Protein AF-0000000086681418 (afdb_homodimer)

Solvent-accessible surface area (backbone atoms only — not comparable to full-atom values): 23545 Å² total; per-residue (Å²): 129,82,62,76,44,54,64,62,62,61,75,40,60,40,69,60,52,55,32,58,72,47,49,74,46,37,54,60,39,73,44,80,71,77,42,59,67,60,52,49,52,43,39,76,71,71,48,39,61,79,27,34,36,36,29,46,44,34,48,67,27,67,52,53,51,62,44,53,76,50,27,51,37,34,36,38,19,25,57,34,67,49,27,47,55,52,21,60,75,69,48,61,86,74,48,46,77,43,86,22,42,70,86,63,57,76,86,74,80,75,61,24,45,30,37,38,35,48,75,40,68,36,47,33,50,67,54,54,37,28,37,27,43,33,49,53,42,68,41,32,34,78,64,12,35,40,40,40,35,36,58,28,32,62,55,55,54,90,40,42,64,59,53,52,52,54,55,38,71,70,37,33,91,45,63,78,70,15,56,24,43,66,52,49,22,47,47,56,45,72,41,32,46,41,33,45,86,53,49,53,55,36,43,43,72,31,42,34,44,79,77,44,76,49,69,46,92,47,27,42,30,36,38,36,28,32,30,98,128,81,62,77,43,56,64,62,62,60,75,41,61,41,70,59,50,55,33,58,74,48,48,74,46,37,54,60,38,72,44,81,68,77,42,58,67,60,53,50,54,44,40,75,72,70,47,38,60,80,29,34,36,38,29,45,43,34,48,66,27,68,52,53,51,63,44,52,76,50,28,51,36,32,37,38,19,25,56,33,67,49,27,46,55,53,21,60,75,69,48,61,85,74,48,45,76,43,86,23,43,70,86,63,57,74,86,72,81,75,61,24,44,30,39,37,34,50,73,39,69,34,46,32,51,67,55,55,36,29,37,27,44,33,48,53,42,69,41,32,35,79,62,12,36,39,40,42,33,36,56,28,30,62,57,54,56,90,40,42,64,60,52,51,51,55,56,41,71,68,36,30,91,44,63,77,69,15,56,24,44,67,52,49,23,48,45,57,44,73,41,33,47,39,33,45,86,53,49,52,56,36,43,44,70,31,41,32,45,79,76,44,76,50,68,47,90,48,27,42,30,36,36,37,27,31,28,97

Foldseek 3Di:
DPDPVDDDLLVLQDVLLQDLVSLVLVCLAVDQDDLVVVLVVLVVLPAFQAFEEEEAQCFLNSNPAVVVVTYNEYEYEEQHPSRLVNNVVPHDPRYHYYNDHLQGDDDDDAAGQEYEYEAGLQSDALVVSLVSLLVNLVRHDAFHKYKYKYFAAADDPVCVCVLLVVVLVPADPDSSNYQHSVNSVVCVVRTHHYYPVSVVVSNVVSQWDWDDWDDDSRTTIITMITHD/DPDPVDDDLVVLQDVLLQDLVSLVLVCLAVDQDDLVVVLVVLVVLPAFQAFEEEEAQCFLNSNPAVVVVTYNEYEYEEQHPSRLVNNVVPHDPRYHYYNDHLQGDDDDDAAGQEYEYEARLQSDALVVSLVSLLVNLVRHDAFHKYKYKYFAAADDPVCVCVLLVVVLVPADPDSSNYQHSVNSVVCVVRTHHYYPVSVVVSNVVSQWDWDDWDDDSRTTIITMITHD

pLDDT: mean 95.25, std 5.69, range [50.34, 98.94]

Organism: NCBI:txid175570

InterPro domains:
  IPR029063 S-adenosyl-L-methionine-dependent methyltransferase superfamily [G3DSA:3.40.50.150] (40-223)
  IPR029063 S-adenosyl-L-methionine-dependent methyltransferase superfamily [SSF53335] (46-220)
  IPR041698 Methyltransferase domain 25 [PF13649] (53-144)

Structure (mmCIF, N/CA/C/O backbone):
data_AF-0000000086681418-model_v1
#
loop_
_entity.id
_entity.type
_entity.pdbx_description
1 polymer 'S-adenosyl-L-methionine (SAM)-dependent methyltransferase'
#
loop_
_atom_site.group_PDB
_atom_site.id
_atom_site.type_symbol
_atom_site.label_atom_id
_atom_site.label_alt_id
_atom_site.label_comp_id
_atom_site.label_asym_id
_atom_site.label_entity_id
_atom_site.label_seq_id
_atom_site.pdbx_PDB_ins_code
_atom_site.Cartn_x
_atom_site.Cartn_y
_atom_site.Cartn_z
_atom_site.occupancy
_atom_site.B_iso_or_equiv
_atom_site.auth_seq_id
_atom_site.auth_comp_id
_atom_site.auth_asym_id
_atom_site.auth_atom_id
_atom_site.pdbx_PDB_model_num
ATOM 1 N N . MET A 1 1 ? 23.422 -12.164 -0.236 1 50.34 1 MET A N 1
ATOM 2 C CA . MET A 1 1 ? 22.797 -11.758 1.02 1 50.34 1 MET A CA 1
ATOM 3 C C . MET A 1 1 ? 21.422 -11.148 0.772 1 50.34 1 MET A C 1
ATOM 5 O O . MET A 1 1 ? 21.188 -10.555 -0.281 1 50.34 1 MET A O 1
ATOM 9 N N . PRO A 1 2 ? 20.438 -11.461 1.686 1 71.06 2 PRO A N 1
ATOM 10 C CA . PRO A 1 2 ? 19.125 -10.844 1.438 1 71.06 2 PRO A CA 1
ATOM 11 C C . PRO A 1 2 ? 19.188 -9.32 1.477 1 71.06 2 PRO A C 1
ATOM 13 O O . PRO A 1 2 ? 20 -8.742 2.201 1 71.06 2 PRO A O 1
ATOM 16 N N . THR A 1 3 ? 18.672 -8.727 0.503 1 87.62 3 THR A N 1
ATOM 17 C CA . THR A 1 3 ? 18.578 -7.27 0.476 1 87.62 3 THR A CA 1
ATOM 18 C C . THR A 1 3 ? 17.938 -6.742 1.752 1 87.62 3 THR A C 1
ATOM 20 O O . THR A 1 3 ? 16.797 -7.082 2.057 1 87.62 3 THR A O 1
ATOM 23 N N . PRO A 1 4 ? 18.641 -5.992 2.537 1 92.19 4 PRO A N 1
ATOM 24 C CA . PRO A 1 4 ? 18.203 -5.633 3.889 1 92.19 4 PRO A CA 1
ATOM 25 C C . PRO A 1 4 ? 16.891 -4.844 3.896 1 92.19 4 PRO A C 1
ATOM 27 O O . PRO A 1 4 ? 16.219 -4.766 4.93 1 92.19 4 PRO A O 1
ATOM 30 N N . TRP A 1 5 ? 16.578 -4.223 2.75 1 95.75 5 TRP A N 1
ATOM 31 C CA . TRP A 1 5 ? 15.406 -3.357 2.764 1 95.75 5 TRP A CA 1
ATOM 32 C C . TRP A 1 5 ? 14.188 -4.086 2.215 1 95.75 5 TRP A C 1
ATOM 34 O O . TRP A 1 5 ? 13.094 -3.518 2.152 1 95.75 5 TRP A O 1
ATOM 44 N N . MET A 1 6 ? 14.359 -5.332 1.862 1 95.81 6 MET A N 1
ATOM 45 C CA . MET A 1 6 ? 13.242 -6.125 1.356 1 95.81 6 MET A CA 1
ATOM 46 C C . MET A 1 6 ? 12.383 -6.645 2.502 1 95.81 6 MET A C 1
ATOM 48 O O . MET A 1 6 ? 12.906 -7.039 3.547 1 95.81 6 MET A O 1
ATOM 52 N N . ILE A 1 7 ? 11.156 -6.699 2.242 1 95.06 7 ILE A N 1
ATOM 53 C CA . ILE A 1 7 ? 10.211 -7.152 3.256 1 95.06 7 ILE A CA 1
ATOM 54 C C . ILE A 1 7 ? 10.406 -8.641 3.514 1 95.06 7 ILE A C 1
ATOM 56 O O . ILE A 1 7 ? 10.875 -9.375 2.641 1 95.06 7 ILE A O 1
ATOM 60 N N . ASP A 1 8 ? 10.094 -9.102 4.742 1 93.69 8 ASP A N 1
ATOM 61 C CA . ASP A 1 8 ? 10 -10.523 5.062 1 93.69 8 ASP A CA 1
ATOM 62 C C . ASP A 1 8 ? 8.664 -11.102 4.605 1 93.69 8 ASP A C 1
ATOM 64 O O . ASP A 1 8 ? 7.664 -10.992 5.316 1 93.69 8 ASP A O 1
ATOM 68 N N . GLU A 1 9 ? 8.617 -11.789 3.494 1 95.19 9 GLU A N 1
ATOM 69 C CA . GLU A 1 9 ? 7.379 -12.281 2.91 1 95.19 9 GLU A CA 1
ATOM 70 C C . GLU A 1 9 ? 6.691 -13.281 3.842 1 95.19 9 GLU A C 1
ATOM 72 O O . GLU A 1 9 ? 5.461 -13.367 3.863 1 95.19 9 GLU A O 1
ATOM 77 N N . LEU A 1 10 ? 7.477 -14.008 4.562 1 93.75 10 LEU A N 1
ATOM 78 C CA . LEU A 1 10 ? 6.891 -14.969 5.492 1 93.75 10 LEU A CA 1
ATOM 79 C C . LEU A 1 10 ? 6.094 -14.258 6.578 1 93.75 10 LEU A C 1
ATOM 81 O O . LEU A 1 10 ? 4.98 -14.672 6.91 1 93.75 10 LEU A O 1
ATOM 85 N N . ALA A 1 11 ? 6.672 -13.203 7.059 1 90.69 11 ALA A N 1
ATOM 86 C CA . ALA A 1 11 ? 6.008 -12.43 8.102 1 90.69 11 ALA A CA 1
ATOM 87 C C . ALA A 1 11 ? 4.746 -11.758 7.57 1 90.69 11 ALA A C 1
ATOM 89 O O . ALA A 1 11 ? 3.789 -11.539 8.32 1 90.69 11 ALA A O 1
ATOM 90 N N . HIS A 1 12 ? 4.734 -11.539 6.277 1 91.44 12 HIS A N 1
ATOM 91 C CA . HIS A 1 12 ? 3.617 -10.82 5.672 1 91.44 12 HIS A CA 1
ATOM 92 C C . HIS A 1 12 ? 2.562 -11.789 5.141 1 91.44 12 HIS A C 1
ATOM 94 O O . HIS A 1 12 ? 1.514 -11.359 4.652 1 91.44 12 HIS A O 1
ATOM 100 N N . ALA A 1 13 ? 2.76 -13.078 5.211 1 89.62 13 ALA A N 1
ATOM 101 C CA . ALA A 1 13 ? 1.815 -14.078 4.727 1 89.62 13 ALA A CA 1
ATOM 102 C C . ALA A 1 13 ? 0.584 -14.156 5.625 1 89.62 13 ALA A C 1
ATOM 104 O O . ALA A 1 13 ? -0.445 -14.711 5.23 1 89.62 13 ALA A O 1
ATOM 105 N N . GLY A 1 14 ? 0.568 -13.43 6.754 1 82.81 14 GLY A N 1
ATOM 106 C CA . GLY A 1 14 ? -0.468 -13.594 7.762 1 82.81 14 GLY A CA 1
ATOM 107 C C . GLY A 1 14 ? -0.219 -14.766 8.688 1 82.81 14 GLY A C 1
ATOM 108 O O . GLY A 1 14 ? -0.044 -15.898 8.227 1 82.81 14 GLY A O 1
ATOM 109 N N . PRO A 1 15 ? -0.137 -14.531 9.883 1 79.25 15 PRO A N 1
ATOM 110 C CA . PRO A 1 15 ? 0.22 -15.594 10.828 1 79.25 15 PRO A CA 1
ATOM 111 C C . PRO A 1 15 ? -0.688 -16.812 10.719 1 79.25 15 PRO A C 1
ATOM 113 O O . PRO A 1 15 ? -0.243 -17.938 10.945 1 79.25 15 PRO A O 1
ATOM 116 N N . GLU A 1 16 ? -1.852 -16.562 10.32 1 81.12 16 GLU A N 1
ATOM 117 C CA . GLU A 1 16 ? -2.799 -17.672 10.203 1 81.12 16 GLU A CA 1
ATOM 118 C C . GLU A 1 16 ? -2.357 -18.656 9.133 1 81.12 16 GLU A C 1
ATOM 120 O O . GLU A 1 16 ? -2.59 -19.875 9.258 1 81.12 16 GLU A O 1
ATOM 125 N N . HIS A 1 17 ? -1.655 -18.188 8.125 1 87.5 17 HIS A N 1
ATOM 126 C CA . HIS A 1 17 ? -1.243 -19.047 7.027 1 87.5 17 HIS A CA 1
ATOM 127 C C . HIS A 1 17 ? 0.037 -19.812 7.371 1 87.5 17 HIS A C 1
ATOM 129 O O . HIS A 1 17 ? 0.495 -20.641 6.594 1 87.5 17 HIS A O 1
ATOM 135 N N . LEU A 1 18 ? 0.512 -19.516 8.539 1 87.62 18 LEU A N 1
ATOM 136 C CA . LEU A 1 18 ? 1.709 -20.203 9.008 1 87.62 18 LEU A CA 1
ATOM 137 C C . LEU A 1 18 ? 1.366 -21.203 10.102 1 87.62 18 LEU A C 1
ATOM 139 O O . LEU A 1 18 ? 2.193 -22.047 10.453 1 87.62 18 LEU A O 1
ATOM 143 N N . ASP A 1 19 ? 0.137 -21.062 10.57 1 86.81 19 ASP A N 1
ATOM 144 C CA . ASP A 1 19 ? -0.347 -21.906 11.648 1 86.81 19 ASP A CA 1
ATOM 145 C C . ASP A 1 19 ? -0.86 -23.25 11.102 1 86.81 19 ASP A C 1
ATOM 147 O O . ASP A 1 19 ? -1.82 -23.281 10.328 1 86.81 19 ASP A O 1
ATOM 151 N N . GLU A 1 20 ? -0.376 -24.328 11.656 1 86.19 20 GLU A N 1
ATOM 152 C CA . GLU A 1 20 ? -0.706 -25.656 11.148 1 86.19 20 GLU A CA 1
ATOM 153 C C . GLU A 1 20 ? -2.188 -25.969 11.344 1 86.19 20 GLU A C 1
ATOM 155 O O . GLU A 1 20 ? -2.812 -26.594 10.477 1 86.19 20 GLU A O 1
ATOM 160 N N . ALA A 1 21 ? -2.625 -25.562 12.477 1 83.69 21 ALA A N 1
ATOM 161 C CA . ALA A 1 21 ? -4.031 -25.844 12.758 1 83.69 21 ALA A CA 1
ATOM 162 C C . ALA A 1 21 ? -4.945 -25.109 11.781 1 83.69 21 ALA A C 1
ATOM 164 O O . ALA A 1 21 ? -5.922 -25.672 11.297 1 83.69 21 ALA A O 1
ATOM 165 N N . PHE A 1 22 ? -4.551 -23.844 11.484 1 81.19 22 PHE A N 1
ATOM 166 C CA . PHE A 1 22 ? -5.32 -23.078 10.516 1 81.19 22 PHE A CA 1
ATOM 167 C C . PHE A 1 22 ? -5.207 -23.703 9.125 1 81.19 22 PHE A C 1
ATOM 169 O O . PHE A 1 22 ? -6.207 -23.875 8.43 1 81.19 22 PHE A O 1
ATOM 176 N N . VAL A 1 23 ? -4.121 -24.094 8.789 1 86 23 VAL A N 1
ATOM 177 C CA . VAL A 1 23 ? -3.84 -24.625 7.461 1 86 23 VAL A CA 1
ATOM 178 C C . VAL A 1 23 ? -4.605 -25.938 7.262 1 86 23 VAL A C 1
ATOM 180 O O . VAL A 1 23 ? -5.117 -26.203 6.172 1 86 23 VAL A O 1
ATOM 183 N N . ALA A 1 24 ? -4.762 -26.688 8.312 1 82.06 24 ALA A N 1
ATOM 184 C CA . ALA A 1 24 ? -5.488 -27.953 8.25 1 82.06 24 ALA A CA 1
ATOM 185 C C . ALA A 1 24 ? -6.957 -27.719 7.902 1 82.06 24 ALA A C 1
ATOM 187 O O . ALA A 1 24 ? -7.59 -28.578 7.27 1 82.06 24 ALA A O 1
ATOM 188 N N . GLY A 1 25 ? -7.418 -26.5 8.305 1 81.69 25 GLY A N 1
ATOM 189 C CA . GLY A 1 25 ? -8.805 -26.172 8.031 1 81.69 25 GLY A CA 1
ATOM 190 C C . GLY A 1 25 ? -8.977 -25.203 6.879 1 81.69 25 GLY A C 1
ATOM 191 O O . GLY A 1 25 ? -10.086 -24.766 6.582 1 81.69 25 GLY A O 1
ATOM 192 N N . PHE A 1 26 ? -7.91 -24.922 6.215 1 84.75 26 PHE A N 1
ATOM 193 C CA . PHE A 1 26 ? -7.875 -23.844 5.238 1 84.75 26 PHE A CA 1
ATOM 194 C C . PHE A 1 26 ? -8.836 -24.125 4.086 1 84.75 26 PHE A C 1
ATOM 196 O O . PHE A 1 26 ? -9.633 -23.266 3.717 1 84.75 26 PHE A O 1
ATOM 203 N N . ASP A 1 27 ? -8.844 -25.359 3.584 1 84.94 27 ASP A N 1
ATOM 204 C CA . ASP A 1 27 ? -9.664 -25.688 2.42 1 84.94 27 ASP A CA 1
ATOM 205 C C . ASP A 1 27 ? -11.148 -25.625 2.76 1 84.94 27 ASP A C 1
ATOM 207 O O . ASP A 1 27 ? -11.969 -25.281 1.91 1 84.94 27 ASP A O 1
ATOM 211 N N . ARG A 1 28 ? -11.43 -25.969 3.938 1 79.94 28 ARG A N 1
ATOM 212 C CA . ARG A 1 28 ? -12.82 -25.875 4.371 1 79.94 28 ARG A CA 1
ATOM 213 C C . ARG A 1 28 ? -13.281 -24.422 4.418 1 79.94 28 ARG A C 1
ATOM 215 O O . ARG A 1 28 ? -14.398 -24.109 4.012 1 79.94 28 ARG A O 1
ATOM 222 N N . LYS A 1 29 ? -12.406 -23.594 4.836 1 78.94 29 LYS A N 1
ATOM 223 C CA . LYS A 1 29 ? -12.734 -22.188 4.98 1 78.94 29 LYS A CA 1
ATOM 224 C C . LYS A 1 29 ? -12.734 -21.484 3.625 1 78.94 29 LYS A C 1
ATOM 226 O O . LYS A 1 29 ? -13.648 -20.719 3.318 1 78.94 29 LYS A O 1
ATOM 231 N N . GLN A 1 30 ? -11.719 -21.75 2.869 1 82.12 30 GLN A N 1
ATOM 232 C CA . GLN A 1 30 ? -11.539 -21.109 1.571 1 82.12 30 GLN A CA 1
ATOM 233 C C . GLN A 1 30 ? -12.477 -21.703 0.527 1 82.12 30 GLN A C 1
ATOM 235 O O . GLN A 1 30 ? -12.797 -21.062 -0.471 1 82.12 30 GLN A O 1
ATOM 240 N N . GLY A 1 31 ? -12.922 -22.875 0.778 1 81.94 31 GLY A N 1
ATOM 241 C CA . GLY A 1 31 ? -13.656 -23.625 -0.224 1 81.94 31 GLY A CA 1
ATOM 242 C C . GLY A 1 31 ? -12.758 -24.266 -1.276 1 81.94 31 GLY A C 1
ATOM 243 O O . GLY A 1 31 ? -11.562 -24.438 -1.05 1 81.94 31 GLY A O 1
ATOM 244 N N . HIS A 1 32 ? -13.453 -24.781 -2.268 1 86.56 32 HIS A N 1
ATOM 245 C CA . HIS A 1 32 ? -12.758 -25.422 -3.377 1 86.56 32 HIS A CA 1
ATOM 246 C C . HIS A 1 32 ? -13.078 -24.734 -4.699 1 86.56 32 HIS A C 1
ATOM 248 O O . HIS A 1 32 ? -13.828 -25.281 -5.516 1 86.56 32 HIS A O 1
ATOM 254 N N . PRO A 1 33 ? -12.422 -23.562 -4.789 1 88.31 33 PRO A N 1
ATOM 255 C CA . PRO A 1 33 ? -12.711 -22.844 -6.031 1 88.31 33 PRO A CA 1
ATOM 256 C C . PRO A 1 33 ? -12.32 -23.641 -7.277 1 88.31 33 PRO A C 1
ATOM 258 O O . PRO A 1 33 ? -11.305 -24.344 -7.273 1 88.31 33 PRO A O 1
ATOM 261 N N . ASP A 1 34 ? -13.172 -23.641 -8.242 1 92.5 34 ASP A N 1
ATOM 262 C CA . ASP A 1 34 ? -12.93 -24.297 -9.523 1 92.5 34 ASP A CA 1
ATOM 263 C C . ASP A 1 34 ? -11.789 -23.625 -10.281 1 92.5 34 ASP A C 1
ATOM 265 O O . ASP A 1 34 ? -11.867 -22.438 -10.602 1 92.5 34 ASP A O 1
ATOM 269 N N . ALA A 1 35 ? -10.719 -24.375 -10.531 1 96.31 35 ALA A N 1
ATOM 270 C CA . ALA A 1 35 ? -9.57 -23.859 -11.266 1 96.31 35 ALA A CA 1
ATOM 271 C C . ALA A 1 35 ? -9.836 -23.859 -12.773 1 96.31 35 ALA A C 1
ATOM 273 O O . ALA A 1 35 ? -9.055 -23.297 -13.547 1 96.31 35 ALA A O 1
ATOM 274 N N . GLY A 1 36 ? -10.93 -24.469 -13.172 1 96.75 36 GLY A N 1
ATOM 275 C CA . GLY A 1 36 ? -11.258 -24.672 -14.57 1 96.75 36 GLY A CA 1
ATOM 276 C C . GLY A 1 36 ? -11.188 -23.406 -15.406 1 96.75 36 GLY A C 1
ATOM 277 O O . GLY A 1 36 ? -10.477 -23.359 -16.406 1 96.75 36 GLY A O 1
ATOM 278 N N . PRO A 1 37 ? -11.883 -22.422 -14.945 1 97.19 37 PRO A N 1
ATOM 279 C CA . PRO A 1 37 ? -11.906 -21.172 -15.727 1 97.19 37 PRO A CA 1
ATOM 280 C C . PRO A 1 37 ? -10.523 -20.547 -15.883 1 97.19 37 PRO A C 1
ATOM 282 O O . PRO A 1 37 ? -10.219 -19.969 -16.922 1 97.19 37 PRO A O 1
ATOM 285 N N . ASP A 1 38 ? -9.672 -20.656 -14.898 1 98.25 38 ASP A N 1
ATOM 286 C CA . ASP A 1 38 ? -8.32 -20.094 -14.984 1 98.25 38 ASP A CA 1
ATOM 287 C C . ASP A 1 38 ? -7.453 -20.906 -15.938 1 98.25 38 ASP A C 1
ATOM 289 O O . ASP A 1 38 ? -6.691 -20.328 -16.734 1 98.25 38 ASP A O 1
ATOM 293 N N . ILE A 1 39 ? -7.555 -22.219 -15.875 1 98.56 39 ILE A N 1
ATOM 294 C CA . ILE A 1 39 ? -6.836 -23.078 -16.797 1 98.56 39 ILE A CA 1
ATOM 295 C C . ILE A 1 39 ? -7.297 -22.812 -18.234 1 98.56 39 ILE A C 1
ATOM 297 O O . ILE A 1 39 ? -6.477 -22.688 -19.141 1 98.56 39 ILE A O 1
ATOM 301 N N . ALA A 1 40 ? -8.617 -22.688 -18.359 1 98.31 40 ALA A N 1
ATOM 302 C CA . ALA A 1 40 ? -9.18 -22.422 -19.688 1 98.31 40 ALA A CA 1
ATOM 303 C C . ALA A 1 40 ? -8.656 -21.094 -20.25 1 98.31 40 ALA A C 1
ATOM 305 O O . ALA A 1 40 ? -8.453 -20.969 -21.453 1 98.31 40 ALA A O 1
ATOM 306 N N . GLU A 1 41 ? -8.477 -20.094 -19.375 1 98.19 41 GLU A N 1
ATOM 307 C CA . GLU A 1 41 ? -7.945 -18.797 -19.812 1 98.19 41 GLU A CA 1
ATOM 308 C C . GLU A 1 41 ? -6.531 -18.953 -20.359 1 98.19 41 GLU A C 1
ATOM 310 O O . GLU A 1 41 ? -6.188 -18.344 -21.375 1 98.19 41 GLU A O 1
ATOM 315 N N . PHE A 1 42 ? -5.695 -19.766 -19.672 1 98.75 42 PHE A N 1
ATOM 316 C CA . PHE A 1 42 ? -4.352 -20.031 -20.172 1 98.75 42 PHE A CA 1
ATOM 317 C C . PHE A 1 42 ? -4.402 -20.734 -21.516 1 98.75 42 PHE A C 1
ATOM 319 O O . PHE A 1 42 ? -3.668 -20.391 -22.438 1 98.75 42 PHE A O 1
ATOM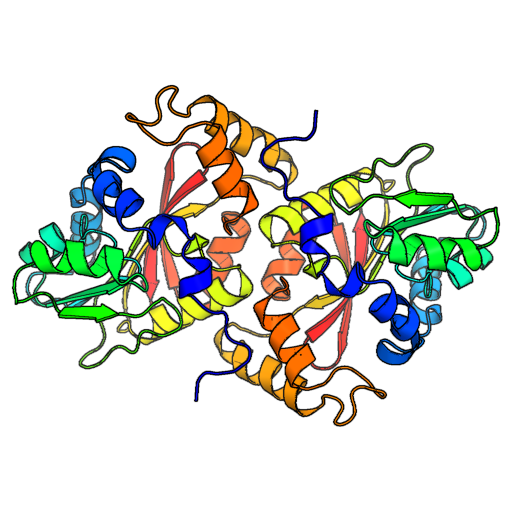 326 N N . GLU A 1 43 ? -5.277 -21.719 -21.641 1 98.62 43 GLU A N 1
ATOM 327 C CA . GLU A 1 43 ? -5.406 -22.469 -22.875 1 98.62 43 GLU A CA 1
ATOM 328 C C . GLU A 1 43 ? -5.852 -21.578 -24.031 1 98.62 43 GLU A C 1
ATOM 330 O O . GLU A 1 43 ? -5.375 -21.719 -25.156 1 98.62 43 GLU A O 1
ATOM 335 N N . LYS A 1 44 ? -6.77 -20.688 -23.703 1 98.19 44 LYS A N 1
ATOM 336 C CA . LYS A 1 44 ? -7.234 -19.703 -24.688 1 98.19 44 LYS A CA 1
ATOM 337 C C . LYS A 1 44 ? -6.07 -18.891 -25.234 1 98.19 44 LYS A C 1
ATOM 339 O O . LYS A 1 44 ? -6.121 -18.406 -26.375 1 98.19 44 LYS A O 1
ATOM 344 N N . HIS A 1 45 ? -5.023 -18.797 -24.469 1 98.25 45 HIS A N 1
ATOM 345 C CA . HIS A 1 45 ? -3.871 -18 -24.875 1 98.25 45 HIS A CA 1
ATOM 346 C C . HIS A 1 45 ? -2.723 -18.891 -25.344 1 98.25 45 HIS A C 1
ATOM 348 O O . HIS A 1 45 ? -1.557 -18.484 -25.281 1 98.25 45 HIS A O 1
ATOM 354 N N . GLY A 1 46 ? -3.012 -20.125 -25.578 1 98.12 46 GLY A N 1
ATOM 355 C CA . GLY A 1 46 ? -2.092 -20.984 -26.328 1 98.12 46 GLY A CA 1
ATOM 356 C C . GLY A 1 46 ? -1.29 -21.906 -25.438 1 98.12 46 GLY A C 1
ATOM 357 O O . GLY A 1 46 ? -0.417 -22.641 -25.922 1 98.12 46 GLY A O 1
ATOM 358 N N . LEU A 1 47 ? -1.54 -21.906 -24.156 1 98.69 47 LEU A N 1
ATOM 359 C CA . LEU A 1 47 ? -0.82 -22.828 -23.281 1 98.69 47 LEU A CA 1
ATOM 360 C C . LEU A 1 47 ? -1.395 -24.25 -23.391 1 98.69 47 LEU A C 1
ATOM 362 O O . LEU A 1 47 ? -2.605 -24.406 -23.547 1 98.69 47 LEU A O 1
ATOM 366 N N . ASP A 1 48 ? -0.496 -25.172 -23.328 1 98.31 48 ASP A N 1
ATOM 367 C CA . ASP A 1 48 ? -0.904 -26.562 -23.531 1 98.31 48 ASP A CA 1
ATOM 368 C C . ASP A 1 48 ? -0.015 -27.516 -22.75 1 98.31 48 ASP A C 1
ATOM 370 O O . ASP A 1 48 ? 0.637 -27.109 -21.781 1 98.31 48 ASP A O 1
ATOM 374 N N . ALA A 1 49 ? -0.036 -28.766 -23.094 1 97.88 49 ALA A N 1
ATOM 375 C CA . ALA A 1 49 ? 0.621 -29.828 -22.344 1 97.88 49 ALA A CA 1
ATOM 376 C C . ALA A 1 49 ? 2.139 -29.719 -22.453 1 97.88 49 ALA A C 1
ATOM 378 O O . ALA A 1 49 ? 2.869 -30.453 -21.781 1 97.88 49 ALA A O 1
ATOM 379 N N . SER A 1 50 ? 2.654 -28.781 -23.156 1 97.69 50 SER A N 1
ATOM 380 C CA . SER A 1 50 ? 4.098 -28.578 -23.234 1 97.69 50 SER A CA 1
ATOM 381 C C . SER A 1 50 ? 4.516 -27.312 -22.484 1 97.69 50 SER A C 1
ATOM 383 O O . SER A 1 50 ? 5.707 -27.016 -22.375 1 97.69 50 SER A O 1
ATOM 385 N N . SER A 1 51 ? 3.561 -26.594 -21.984 1 98.38 51 SER A N 1
ATOM 386 C CA . SER A 1 51 ? 3.807 -25.266 -21.422 1 98.38 51 SER A CA 1
ATOM 387 C C . SER A 1 51 ? 4.312 -25.359 -19.984 1 98.38 51 SER A C 1
ATOM 389 O O . SER A 1 51 ? 3.973 -26.297 -19.266 1 98.38 51 SER A O 1
ATOM 391 N N . VAL A 1 52 ? 5.129 -24.359 -19.594 1 98.44 52 VAL A N 1
ATOM 392 C CA . VAL A 1 52 ? 5.629 -24.172 -18.25 1 98.44 52 VAL A CA 1
ATOM 393 C C . VAL A 1 52 ? 4.781 -23.125 -17.516 1 98.44 52 VAL A C 1
ATOM 395 O O . VAL A 1 52 ? 4.664 -21.984 -17.969 1 98.44 52 VAL A O 1
ATOM 398 N N . VAL A 1 53 ? 4.148 -23.484 -16.391 1 98.75 53 VAL A N 1
ATOM 399 C CA . VAL A 1 53 ? 3.309 -22.594 -15.609 1 98.75 53 VAL A CA 1
ATOM 400 C C . VAL A 1 53 ? 3.836 -22.5 -14.18 1 98.75 53 VAL A C 1
ATOM 402 O O . VAL A 1 53 ? 4.117 -23.531 -13.555 1 98.75 53 VAL A O 1
ATOM 405 N N . VAL A 1 54 ? 4.004 -21.297 -13.68 1 98.88 54 VAL A N 1
ATOM 406 C CA . VAL A 1 54 ? 4.438 -21.031 -12.312 1 98.88 54 VAL A CA 1
ATOM 407 C C . VAL A 1 54 ? 3.273 -20.469 -11.5 1 98.88 54 VAL A C 1
ATOM 409 O O . VAL A 1 54 ? 2.598 -19.531 -11.945 1 98.88 54 VAL A O 1
ATOM 412 N N . GLU A 1 55 ? 2.977 -21.078 -10.383 1 98.88 55 GLU A N 1
ATOM 413 C CA . GLU A 1 55 ? 2.016 -20.531 -9.43 1 98.88 55 GLU A CA 1
ATOM 414 C C . GLU A 1 55 ? 2.721 -19.922 -8.219 1 98.88 55 GLU A C 1
ATOM 416 O O . GLU A 1 55 ? 3.52 -20.594 -7.559 1 98.88 55 GLU A O 1
ATOM 421 N N . LEU A 1 56 ? 2.514 -18.672 -7.98 1 98.81 56 LEU A N 1
ATOM 422 C CA . LEU A 1 56 ? 2.994 -17.984 -6.785 1 98.81 56 LEU A CA 1
ATOM 423 C C . LEU A 1 56 ? 1.88 -17.859 -5.754 1 98.81 56 LEU A C 1
ATOM 425 O O . LEU A 1 56 ? 0.8 -17.344 -6.062 1 98.81 56 LEU A O 1
ATOM 429 N N . GLY A 1 57 ? 2.158 -18.234 -4.535 1 97.94 57 GLY A N 1
ATOM 430 C CA . GLY A 1 57 ? 1.105 -18.375 -3.543 1 97.94 57 GLY A CA 1
ATOM 431 C C . GLY A 1 57 ? 0.221 -19.594 -3.779 1 97.94 57 GLY A C 1
ATOM 432 O O . GLY A 1 57 ? -1.006 -19.469 -3.812 1 97.94 57 GLY A O 1
ATOM 433 N N . ALA A 1 58 ? 0.801 -20.766 -3.842 1 97.56 58 ALA A N 1
ATOM 434 C CA . ALA A 1 58 ? 0.115 -21.969 -4.301 1 97.56 58 ALA A CA 1
ATOM 435 C C . ALA A 1 58 ? -0.809 -22.516 -3.221 1 97.56 58 ALA A C 1
ATOM 437 O O . ALA A 1 58 ? -1.725 -23.297 -3.512 1 97.56 58 ALA A O 1
ATOM 438 N N . GLY A 1 59 ? -0.527 -22.141 -1.93 1 95.69 59 GLY A N 1
ATOM 439 C CA . GLY A 1 59 ? -1.349 -22.641 -0.838 1 95.69 59 GLY A CA 1
ATOM 440 C C . GLY A 1 59 ? -1.441 -24.156 -0.806 1 95.69 59 GLY A C 1
ATOM 441 O O . GLY A 1 59 ? -0.423 -24.844 -0.875 1 95.69 59 GLY A O 1
ATOM 442 N N . THR A 1 60 ? -2.637 -24.641 -0.687 1 93.69 60 THR A N 1
ATOM 443 C CA . THR A 1 60 ? -2.83 -26.078 -0.55 1 93.69 60 THR A CA 1
ATOM 444 C C . THR A 1 60 ? -2.924 -26.734 -1.92 1 93.69 60 THR A C 1
ATOM 446 O O . THR A 1 60 ? -3.172 -27.938 -2.016 1 93.69 60 THR A O 1
ATOM 449 N N . GLY A 1 61 ? -2.822 -26 -2.986 1 95.94 61 GLY A N 1
ATOM 450 C CA . GLY A 1 61 ? -2.648 -26.578 -4.312 1 95.94 61 GLY A CA 1
ATOM 451 C C . GLY A 1 61 ? -3.953 -26.75 -5.066 1 95.94 61 GLY A C 1
ATOM 452 O O . GLY A 1 61 ? -4.09 -27.641 -5.895 1 95.94 61 GLY A O 1
ATOM 453 N N . GLN A 1 62 ? -4.945 -25.828 -4.809 1 94.12 62 GLN A N 1
ATOM 454 C CA . GLN A 1 62 ? -6.246 -25.953 -5.461 1 94.12 62 GLN A CA 1
ATOM 455 C C . GLN A 1 62 ? -6.129 -25.688 -6.961 1 94.12 62 GLN A C 1
ATOM 457 O O . GLN A 1 62 ? -6.863 -26.266 -7.758 1 94.12 62 GLN A O 1
ATOM 462 N N . PHE A 1 63 ? -5.273 -24.797 -7.375 1 97.31 63 PHE A N 1
ATOM 463 C CA . PHE A 1 63 ? -4.984 -24.578 -8.789 1 97.31 63 PHE A CA 1
ATOM 464 C C . PHE A 1 63 ? -3.904 -25.531 -9.281 1 97.31 63 PHE A C 1
ATOM 466 O O . PHE A 1 63 ? -3.984 -26.047 -10.398 1 97.31 63 PHE A O 1
ATOM 473 N N . THR A 1 64 ? -2.934 -25.844 -8.438 1 98.06 64 THR A N 1
ATOM 474 C CA . THR A 1 64 ? -1.747 -26.594 -8.812 1 98.06 64 THR A CA 1
ATOM 475 C C . THR A 1 64 ? -2.133 -27.984 -9.344 1 98.06 64 THR A C 1
ATOM 477 O O . THR A 1 64 ? -1.615 -28.422 -10.367 1 98.06 64 THR A O 1
ATOM 480 N N . LEU A 1 65 ? -3.045 -28.594 -8.68 1 96.69 65 LEU A N 1
ATOM 481 C CA . LEU A 1 65 ? -3.395 -29.984 -8.984 1 96.69 65 LEU A CA 1
ATOM 482 C C . LEU A 1 65 ? -4.027 -30.094 -10.367 1 96.69 65 LEU A C 1
ATOM 484 O O . LEU A 1 65 ? -3.549 -30.844 -11.219 1 96.69 65 LEU A O 1
ATOM 488 N N . PRO A 1 66 ? -5.09 -29.344 -10.602 1 97.12 66 PRO A N 1
ATOM 489 C CA . PRO A 1 66 ? -5.641 -29.422 -11.961 1 97.12 66 PRO A CA 1
ATOM 490 C C . PRO A 1 66 ? -4.672 -28.891 -13.016 1 97.12 66 PRO A C 1
ATOM 492 O O . PRO A 1 66 ? -4.664 -29.375 -14.148 1 97.12 66 PRO A O 1
ATOM 495 N N . ALA A 1 67 ? -3.826 -27.922 -12.758 1 98.19 67 ALA A N 1
ATOM 496 C CA . ALA A 1 67 ? -2.844 -27.391 -13.695 1 98.19 67 ALA A CA 1
ATOM 497 C C . ALA A 1 67 ? -1.837 -28.453 -14.109 1 98.19 67 ALA A C 1
ATOM 499 O O . ALA A 1 67 ? -1.396 -28.5 -15.258 1 98.19 67 ALA A O 1
ATOM 500 N N . ALA A 1 68 ? -1.481 -29.344 -13.133 1 97.62 68 ALA A N 1
ATOM 501 C CA . ALA A 1 68 ? -0.506 -30.391 -13.375 1 97.62 68 ALA A CA 1
ATOM 502 C C . ALA A 1 68 ? -1.013 -31.375 -14.43 1 97.62 68 ALA A C 1
ATOM 504 O O . ALA A 1 68 ? -0.221 -32.062 -15.078 1 97.62 68 ALA A O 1
ATOM 505 N N . ARG A 1 69 ? -2.305 -31.453 -14.602 1 96.75 69 ARG A N 1
ATOM 506 C CA . ARG A 1 69 ? -2.902 -32.344 -15.602 1 96.75 69 ARG A CA 1
ATOM 507 C C . ARG A 1 69 ? -2.998 -31.641 -16.953 1 96.75 69 ARG A C 1
ATOM 509 O O . ARG A 1 69 ? -3.088 -32.312 -18 1 96.75 69 ARG A O 1
ATOM 516 N N . ALA A 1 70 ? -2.939 -30.344 -16.938 1 97.81 70 ALA A N 1
ATOM 517 C CA . ALA A 1 70 ? -3.217 -29.562 -18.156 1 97.81 70 ALA A CA 1
ATOM 518 C C . ALA A 1 70 ? -1.924 -29.109 -18.812 1 97.81 70 ALA A C 1
ATOM 520 O O . ALA A 1 70 ? -1.879 -28.922 -20.031 1 97.81 70 ALA A O 1
ATOM 521 N N . PHE A 1 71 ? -0.886 -28.922 -18.047 1 98.12 71 PHE A N 1
ATOM 522 C CA . PHE A 1 71 ? 0.325 -28.297 -18.578 1 98.12 71 PHE A CA 1
ATOM 523 C C . PHE A 1 71 ? 1.533 -29.203 -18.359 1 98.12 71 PHE A C 1
ATOM 525 O O . PHE A 1 71 ? 1.499 -30.109 -17.531 1 98.12 71 PHE A O 1
ATOM 532 N N . GLY A 1 72 ? 2.582 -28.969 -19.078 1 95.19 72 GLY A N 1
ATOM 533 C CA . GLY A 1 72 ? 3.746 -29.844 -19.109 1 95.19 72 GLY A CA 1
ATOM 534 C C . GLY A 1 72 ? 4.586 -29.766 -17.859 1 95.19 72 GLY A C 1
ATOM 535 O O . GLY A 1 72 ? 5.027 -30.797 -17.344 1 95.19 72 GLY A O 1
ATOM 536 N N . ARG A 1 73 ? 4.859 -28.562 -17.375 1 96.56 73 ARG A N 1
ATOM 537 C CA . ARG A 1 73 ? 5.629 -28.312 -16.172 1 96.56 73 ARG A CA 1
ATOM 538 C C . ARG A 1 73 ? 4.934 -27.281 -15.289 1 96.56 73 ARG A C 1
ATOM 540 O O . ARG A 1 73 ? 4.594 -26.188 -15.75 1 96.56 73 ARG A O 1
ATOM 547 N N . VAL A 1 74 ? 4.695 -27.688 -14.078 1 98.19 74 VAL A N 1
ATOM 548 C CA . VAL A 1 74 ? 4.082 -26.781 -13.117 1 98.19 74 VAL A CA 1
ATOM 549 C C . VAL A 1 74 ? 5.008 -26.594 -11.914 1 98.19 74 VAL A C 1
ATOM 551 O O . VAL A 1 74 ? 5.488 -27.578 -11.336 1 98.19 74 VAL A O 1
ATOM 554 N N . VAL A 1 75 ? 5.352 -25.375 -11.633 1 98.62 75 VAL A N 1
ATOM 555 C CA . VAL A 1 75 ? 6.074 -25 -10.422 1 98.62 75 VAL A CA 1
ATOM 556 C C . VAL A 1 75 ? 5.129 -24.297 -9.453 1 98.62 75 VAL A C 1
ATOM 558 O O . VAL A 1 75 ? 4.414 -23.359 -9.836 1 98.62 75 VAL A O 1
ATOM 561 N N . ALA A 1 76 ? 5.059 -24.781 -8.258 1 98.69 76 ALA A N 1
ATOM 562 C CA . ALA A 1 76 ? 4.227 -24.203 -7.211 1 98.69 76 ALA A CA 1
ATOM 563 C C . ALA A 1 76 ? 5.082 -23.641 -6.078 1 98.69 76 ALA A C 1
ATOM 565 O O . ALA A 1 76 ? 5.785 -24.391 -5.398 1 98.69 76 ALA A O 1
ATOM 566 N N . ALA A 1 77 ? 5.02 -22.344 -5.91 1 98.5 77 ALA A N 1
ATOM 567 C CA . ALA A 1 77 ? 5.816 -21.688 -4.875 1 98.5 77 ALA A CA 1
ATOM 568 C C . ALA A 1 77 ? 4.922 -21.109 -3.783 1 98.5 77 ALA A C 1
ATOM 570 O O . ALA A 1 77 ? 3.848 -20.578 -4.07 1 98.5 77 ALA A O 1
ATOM 571 N N . ASP A 1 78 ? 5.305 -21.219 -2.59 1 98.06 78 ASP A N 1
ATOM 572 C CA . ASP A 1 78 ? 4.668 -20.594 -1.429 1 98.06 78 ASP A CA 1
ATOM 573 C C . ASP A 1 78 ? 5.688 -20.344 -0.32 1 98.06 78 ASP A C 1
ATOM 575 O O . ASP A 1 78 ? 6.66 -21.078 -0.175 1 98.06 78 ASP A O 1
ATOM 579 N N . VAL A 1 79 ? 5.457 -19.297 0.452 1 97.38 79 VAL A N 1
ATOM 580 C CA . VAL A 1 79 ? 6.414 -18.938 1.493 1 97.38 79 VAL A CA 1
ATOM 581 C C . VAL A 1 79 ? 6.164 -19.781 2.738 1 97.38 79 VAL A C 1
ATOM 583 O O . VAL A 1 79 ? 7.055 -19.953 3.578 1 97.38 79 VAL A O 1
ATOM 586 N N . SER A 1 80 ? 4.969 -20.328 2.908 1 96.88 80 SER A N 1
ATOM 587 C CA . SER A 1 80 ? 4.547 -21 4.137 1 96.88 80 SER A CA 1
ATOM 588 C C . SER A 1 80 ? 4.945 -22.469 4.129 1 96.88 80 SER A C 1
ATOM 590 O O . SER A 1 80 ? 4.445 -23.25 3.314 1 96.88 80 SER A O 1
ATOM 592 N N . PRO A 1 81 ? 5.758 -22.891 5.09 1 95.38 81 PRO A N 1
ATOM 593 C CA . PRO A 1 81 ? 6.086 -24.312 5.176 1 95.38 81 PRO A CA 1
ATOM 594 C C . PRO A 1 81 ? 4.863 -25.188 5.457 1 95.38 81 PRO A C 1
ATOM 596 O O . PRO A 1 81 ? 4.77 -26.297 4.953 1 95.38 81 PRO A O 1
ATOM 599 N N . ALA A 1 82 ? 3.969 -24.656 6.258 1 94.56 82 ALA A N 1
ATOM 600 C CA . ALA A 1 82 ? 2.756 -25.406 6.582 1 94.56 82 ALA A CA 1
ATOM 601 C C . ALA A 1 82 ? 1.909 -25.641 5.332 1 94.56 82 ALA A C 1
ATOM 603 O O . ALA A 1 82 ? 1.391 -26.75 5.129 1 94.56 82 ALA A O 1
ATOM 604 N N . MET A 1 83 ? 1.737 -24.641 4.477 1 95.56 83 MET A N 1
ATOM 605 C CA . MET A 1 83 ? 1.003 -24.781 3.223 1 95.56 83 MET A CA 1
ATOM 606 C C . MET A 1 83 ? 1.69 -25.781 2.299 1 95.56 83 MET A C 1
ATOM 608 O O . MET A 1 83 ? 1.036 -26.641 1.72 1 95.56 83 MET A O 1
ATOM 612 N N . LEU A 1 84 ? 3.018 -25.672 2.219 1 96.06 84 LEU A N 1
ATOM 613 C CA . LEU A 1 84 ? 3.783 -26.516 1.31 1 96.06 84 LEU A CA 1
ATOM 614 C C . LEU A 1 84 ? 3.719 -27.984 1.745 1 96.06 84 LEU A C 1
ATOM 616 O O . LEU A 1 84 ? 3.725 -28.891 0.905 1 96.06 84 LEU A O 1
ATOM 620 N N . ALA A 1 85 ? 3.682 -28.234 3.064 1 94.69 85 ALA A N 1
ATOM 621 C CA . ALA A 1 85 ? 3.543 -29.609 3.555 1 94.69 85 ALA A CA 1
ATOM 622 C C . ALA A 1 85 ? 2.252 -30.234 3.049 1 94.69 85 ALA A C 1
ATOM 624 O O . ALA A 1 85 ? 2.252 -31.391 2.609 1 94.69 85 ALA A O 1
ATOM 625 N N . HIS A 1 86 ? 1.198 -29.516 3.088 1 93.44 86 HIS A N 1
ATOM 626 C CA . HIS A 1 86 ? -0.079 -29.984 2.566 1 93.44 86 HIS A CA 1
ATOM 627 C C . HIS A 1 86 ? -0.018 -30.188 1.055 1 93.44 86 HIS A C 1
ATOM 629 O O . HIS A 1 86 ? -0.522 -31.188 0.534 1 93.44 86 HIS A O 1
ATOM 635 N N . LEU A 1 87 ? 0.578 -29.234 0.369 1 94.81 87 LEU A N 1
ATOM 636 C CA . LEU A 1 87 ? 0.701 -29.266 -1.084 1 94.81 87 LEU A CA 1
ATOM 637 C C . LEU A 1 87 ? 1.483 -30.5 -1.536 1 94.81 87 LEU A C 1
ATOM 639 O O . LEU A 1 87 ? 1.049 -31.219 -2.438 1 94.81 87 LEU A O 1
ATOM 643 N N . ARG A 1 88 ? 2.557 -30.797 -0.899 1 95.56 88 ARG A N 1
ATOM 644 C CA . ARG A 1 88 ? 3.441 -31.891 -1.275 1 95.56 88 ARG A CA 1
ATOM 645 C C . ARG A 1 88 ? 2.748 -33.25 -1.098 1 95.56 88 ARG A C 1
ATOM 647 O O . ARG A 1 88 ? 2.996 -34.188 -1.859 1 95.56 88 ARG A O 1
ATOM 654 N N . ALA A 1 89 ? 1.878 -33.281 -0.202 1 92.75 89 ALA A N 1
ATOM 655 C CA . ALA A 1 89 ? 1.169 -34.531 0.082 1 92.75 89 ALA A CA 1
ATOM 656 C C . ALA A 1 89 ? 0.15 -34.844 -1.011 1 92.75 89 ALA A C 1
ATOM 658 O O . ALA A 1 89 ? -0.293 -35.969 -1.147 1 92.75 89 ALA A O 1
ATOM 659 N N . LYS A 1 90 ? -0.145 -33.844 -1.776 1 91.69 90 LYS A N 1
ATOM 660 C CA . LYS A 1 90 ? -1.261 -34 -2.707 1 91.69 90 LYS A CA 1
ATOM 661 C C . LYS A 1 90 ? -0.77 -34.031 -4.152 1 91.69 90 LYS A C 1
ATOM 663 O O . LYS A 1 90 ? -1.41 -34.625 -5.016 1 91.69 90 LYS A O 1
ATOM 668 N N . VAL A 1 91 ? 0.345 -33.344 -4.453 1 93.12 91 VAL A N 1
ATOM 669 C CA . VAL A 1 91 ? 0.704 -33.094 -5.848 1 93.12 91 VAL A CA 1
ATOM 670 C C . VAL A 1 91 ? 1.594 -34.25 -6.355 1 93.12 91 VAL A C 1
ATOM 672 O O . VAL A 1 91 ? 2.332 -34.844 -5.582 1 93.12 91 VAL A O 1
ATOM 675 N N . PRO A 1 92 ? 1.45 -34.594 -7.629 1 94.44 92 PRO A N 1
ATOM 676 C CA . PRO A 1 92 ? 2.342 -35.625 -8.211 1 94.44 92 PRO A CA 1
ATOM 677 C C . PRO A 1 92 ? 3.801 -35.156 -8.234 1 94.44 92 PRO A C 1
ATOM 679 O O . PRO A 1 92 ? 4.09 -33.969 -8.062 1 94.44 92 PRO A O 1
ATOM 682 N N . ALA A 1 93 ? 4.68 -36.062 -8.484 1 91.88 93 ALA A N 1
ATOM 683 C CA . ALA A 1 93 ? 6.117 -35.812 -8.484 1 91.88 93 ALA A CA 1
ATOM 684 C C . ALA A 1 93 ? 6.516 -34.875 -9.617 1 91.88 93 ALA A C 1
ATOM 686 O O . ALA A 1 93 ? 7.582 -34.25 -9.578 1 91.88 93 ALA A O 1
ATOM 687 N N . SER A 1 94 ? 5.652 -34.781 -10.586 1 92.38 94 SER A N 1
ATOM 688 C CA . SER A 1 94 ? 5.957 -33.938 -11.742 1 92.38 94 SER A CA 1
ATOM 689 C C . SER A 1 94 ? 5.867 -32.469 -11.383 1 92.38 94 SER A C 1
ATOM 691 O O . SER A 1 94 ? 6.387 -31.609 -12.117 1 92.38 94 SER A O 1
ATOM 693 N N . VAL A 1 95 ? 5.199 -32.094 -10.305 1 97.62 95 VAL A N 1
ATOM 694 C CA . VAL A 1 95 ? 5.094 -30.719 -9.859 1 97.62 95 VAL A CA 1
ATOM 695 C C . VAL A 1 95 ? 6.32 -30.344 -9.039 1 97.62 95 VAL A C 1
ATOM 697 O O . VAL A 1 95 ? 6.699 -31.062 -8.109 1 97.62 95 VAL A O 1
ATOM 700 N N . THR A 1 96 ? 7.02 -29.328 -9.43 1 97.75 96 THR A N 1
ATOM 701 C CA . THR A 1 96 ? 8.109 -28.781 -8.625 1 97.75 96 THR A CA 1
ATOM 702 C C . THR A 1 96 ? 7.57 -27.859 -7.535 1 97.75 96 THR A C 1
ATOM 704 O O . THR A 1 96 ? 6.887 -26.875 -7.828 1 97.75 96 THR A O 1
ATOM 707 N N . VAL A 1 97 ? 7.82 -28.172 -6.289 1 98.19 97 VAL A N 1
ATOM 708 C CA . VAL A 1 97 ? 7.383 -27.375 -5.148 1 98.19 97 VAL A CA 1
ATOM 709 C C . VAL A 1 97 ? 8.562 -26.594 -4.574 1 98.19 97 VAL A C 1
ATOM 711 O O . VAL A 1 97 ? 9.602 -27.188 -4.254 1 98.19 97 VAL A O 1
ATOM 714 N N . VAL A 1 98 ? 8.445 -25.281 -4.469 1 98.06 98 VAL A N 1
ATOM 715 C CA . VAL A 1 98 ? 9.547 -24.422 -4.039 1 98.06 98 VAL A CA 1
ATOM 716 C C . VAL A 1 98 ? 9.086 -23.547 -2.875 1 98.06 98 VAL A C 1
ATOM 718 O O . VAL A 1 98 ? 8 -22.969 -2.912 1 98.06 98 VAL A O 1
ATOM 721 N N . ARG A 1 99 ? 9.867 -23.469 -1.83 1 97.75 99 ARG A N 1
ATOM 722 C CA . ARG A 1 99 ? 9.594 -22.516 -0.763 1 97.75 99 ARG A CA 1
ATOM 723 C C . ARG A 1 99 ? 10.133 -21.125 -1.117 1 97.75 99 ARG A C 1
ATOM 725 O O . ARG A 1 99 ? 11.312 -20.844 -0.894 1 97.75 99 ARG A O 1
ATOM 732 N N . ALA A 1 100 ? 9.305 -20.281 -1.641 1 97.81 100 ALA A N 1
ATOM 733 C CA . ALA A 1 100 ? 9.625 -18.906 -2.057 1 97.81 100 ALA A CA 1
ATOM 734 C C . ALA A 1 100 ? 8.359 -18.078 -2.258 1 97.81 100 ALA A C 1
ATOM 736 O O . ALA A 1 100 ? 7.254 -18.625 -2.26 1 97.81 100 ALA A O 1
ATOM 737 N N . GLY A 1 101 ? 8.555 -16.797 -2.297 1 97.88 101 GLY A N 1
ATOM 738 C CA . GLY A 1 101 ? 7.449 -15.875 -2.535 1 97.88 101 GLY A CA 1
ATOM 739 C C . GLY A 1 101 ? 7.609 -15.062 -3.803 1 97.88 101 GLY A C 1
ATOM 740 O O . GLY A 1 101 ? 8.312 -15.477 -4.73 1 97.88 101 GLY A O 1
ATOM 741 N N . PHE A 1 102 ? 6.906 -14.008 -3.914 1 98.44 102 PHE A N 1
ATOM 742 C CA . PHE A 1 102 ? 6.914 -13.117 -5.066 1 98.44 102 PHE A CA 1
ATOM 743 C C . PHE A 1 102 ? 8.273 -12.453 -5.227 1 98.44 102 PHE A C 1
ATOM 745 O O . PHE A 1 102 ? 8.727 -12.203 -6.348 1 98.44 102 PHE A O 1
ATOM 752 N N . LEU A 1 103 ? 8.914 -12.172 -4.098 1 97.75 103 LEU A N 1
ATOM 753 C CA . LEU A 1 103 ? 10.133 -11.359 -4.109 1 97.75 103 LEU A CA 1
ATOM 754 C C . LEU A 1 103 ? 11.367 -12.242 -3.961 1 97.75 103 LEU A C 1
ATOM 756 O O . LEU A 1 103 ? 12.5 -11.758 -4.074 1 97.75 103 LEU A O 1
ATOM 760 N N . SER A 1 104 ? 11.172 -13.539 -3.781 1 97.12 104 SER A N 1
ATOM 761 C CA . SER A 1 104 ? 12.32 -14.391 -3.496 1 97.12 104 SER A CA 1
ATOM 762 C C . SER A 1 104 ? 12.414 -15.547 -4.492 1 97.12 104 SER A C 1
ATOM 764 O O . SER A 1 104 ? 13.461 -16.188 -4.598 1 97.12 104 SER A O 1
ATOM 766 N N . TYR A 1 105 ? 11.328 -15.859 -5.176 1 97.94 105 TYR A N 1
ATOM 767 C CA . TYR A 1 105 ? 11.367 -16.938 -6.148 1 97.94 105 TYR A CA 1
ATOM 768 C C . TYR A 1 105 ? 12.289 -16.594 -7.316 1 97.94 105 TYR A C 1
ATOM 770 O O . TYR A 1 105 ? 12.18 -15.516 -7.898 1 97.94 105 TYR A O 1
ATOM 778 N N . ALA A 1 106 ? 13.203 -17.453 -7.625 1 96.69 106 ALA A N 1
ATOM 779 C CA . ALA A 1 106 ? 14.07 -17.375 -8.797 1 96.69 106 ALA A CA 1
ATOM 780 C C . ALA A 1 106 ? 13.766 -18.484 -9.789 1 96.69 106 ALA A C 1
ATOM 782 O O . ALA A 1 106 ? 14.039 -19.656 -9.523 1 96.69 106 ALA A O 1
ATOM 783 N N . HIS A 1 107 ? 13.227 -18.109 -10.891 1 97.5 107 HIS A N 1
ATOM 784 C CA . HIS A 1 107 ? 12.836 -19.094 -11.891 1 97.5 107 HIS A CA 1
ATOM 785 C C . HIS A 1 107 ? 14.047 -19.656 -12.617 1 97.5 107 HIS A C 1
ATOM 787 O O . HIS A 1 107 ? 14.906 -18.906 -13.078 1 97.5 107 HIS A O 1
ATOM 793 N N . GLU A 1 108 ? 14.133 -20.906 -12.609 1 94.75 108 GLU A N 1
ATOM 794 C CA . GLU A 1 108 ? 15.211 -21.609 -13.312 1 94.75 108 GLU A CA 1
ATOM 795 C C . GLU A 1 108 ? 14.68 -22.344 -14.531 1 94.75 108 GLU A C 1
ATOM 797 O O . GLU A 1 108 ? 13.531 -22.797 -14.547 1 94.75 108 GLU A O 1
ATOM 802 N N . GLY A 1 109 ? 15.523 -22.531 -15.594 1 92.81 109 GLY A N 1
ATOM 803 C CA . GLY A 1 109 ? 15.102 -23.203 -16.812 1 92.81 109 GLY A CA 1
ATOM 804 C C . GLY A 1 109 ? 14.547 -22.266 -17.859 1 92.81 109 GLY A C 1
ATOM 805 O O . GLY A 1 109 ? 14.914 -21.078 -17.891 1 92.81 109 GLY A O 1
ATOM 806 N N . PRO A 1 110 ? 13.836 -22.828 -18.828 1 94.69 110 PRO A N 1
ATOM 807 C CA . PRO A 1 110 ? 13.227 -21.953 -19.828 1 94.69 110 PRO A CA 1
ATOM 808 C C . PRO A 1 110 ? 12.219 -20.984 -19.219 1 94.69 110 PRO A C 1
ATOM 810 O O . PRO A 1 110 ? 11.617 -21.281 -18.188 1 94.69 110 PRO A O 1
ATOM 813 N N . PRO A 1 111 ? 12.031 -19.844 -19.938 1 97.81 111 PRO A N 1
ATOM 814 C CA . PRO A 1 111 ? 11.023 -18.906 -19.422 1 97.81 111 PRO A CA 1
ATOM 815 C C . PRO A 1 111 ? 9.648 -19.547 -19.281 1 97.81 111 PRO A C 1
ATOM 817 O O . PRO A 1 111 ? 9.297 -20.453 -20.047 1 97.81 111 PRO A O 1
ATOM 820 N N . ALA A 1 112 ? 8.914 -19.094 -18.344 1 98.81 112 ALA A N 1
ATOM 821 C CA . ALA A 1 112 ? 7.555 -19.594 -18.141 1 98.81 112 ALA A CA 1
ATOM 822 C C . ALA A 1 112 ? 6.629 -19.109 -19.25 1 98.81 112 ALA A C 1
ATOM 824 O O . ALA A 1 112 ? 6.832 -18.031 -19.812 1 98.81 112 ALA A O 1
ATOM 825 N N . ASP A 1 113 ? 5.672 -19.938 -19.547 1 98.88 113 ASP A N 1
ATOM 826 C CA . ASP A 1 113 ? 4.609 -19.562 -20.469 1 98.88 113 ASP A CA 1
ATOM 827 C C . ASP A 1 113 ? 3.479 -18.844 -19.734 1 98.88 113 ASP A C 1
ATOM 829 O O . ASP A 1 113 ? 2.775 -18.016 -20.328 1 98.88 113 ASP A O 1
ATOM 833 N N . GLY A 1 114 ? 3.285 -19.172 -18.516 1 98.94 114 GLY A N 1
ATOM 834 C CA . GLY A 1 114 ? 2.234 -18.578 -17.703 1 98.94 114 GLY A CA 1
ATOM 835 C C . GLY A 1 114 ? 2.611 -18.469 -16.234 1 98.94 114 GLY A C 1
ATOM 836 O O . GLY A 1 114 ? 3.359 -19.297 -15.711 1 98.94 114 GLY A O 1
ATOM 837 N N . VAL A 1 115 ? 2.148 -17.453 -15.57 1 98.94 115 VAL A N 1
ATOM 838 C CA . VAL A 1 115 ? 2.221 -17.281 -14.125 1 98.94 115 VAL A CA 1
ATOM 839 C C . VAL A 1 115 ? 0.819 -17.078 -13.555 1 98.94 115 VAL A C 1
ATOM 841 O O . VAL A 1 115 ? 0.017 -16.328 -14.133 1 98.94 115 VAL A O 1
ATOM 844 N N . TYR A 1 116 ? 0.535 -17.781 -12.477 1 98.94 116 TYR A N 1
ATOM 845 C CA . TYR A 1 116 ? -0.758 -17.688 -11.805 1 98.94 116 TYR A CA 1
ATOM 846 C C . TYR A 1 116 ? -0.587 -17.297 -10.344 1 98.94 116 TYR A C 1
ATOM 848 O O . TYR A 1 116 ? 0.34 -17.766 -9.672 1 98.94 116 TYR A O 1
ATOM 856 N N . THR A 1 117 ? -1.426 -16.453 -9.859 1 98.81 117 THR A N 1
ATOM 857 C CA . THR A 1 117 ? -1.528 -16.172 -8.43 1 98.81 117 THR A CA 1
ATOM 858 C C . THR A 1 117 ? -2.963 -15.812 -8.055 1 98.81 117 THR A C 1
ATOM 860 O O . THR A 1 117 ? -3.658 -15.125 -8.805 1 98.81 117 THR A O 1
ATOM 863 N N . ARG A 1 118 ? -3.395 -16.297 -6.973 1 97.69 118 ARG A N 1
ATOM 864 C CA . ARG A 1 118 ? -4.742 -16.047 -6.469 1 97.69 118 ARG A CA 1
ATOM 865 C C . ARG A 1 118 ? -4.73 -15.812 -4.961 1 97.69 118 ARG A C 1
ATOM 867 O O . ARG A 1 118 ? -4.242 -16.656 -4.203 1 97.69 118 ARG A O 1
ATOM 874 N N . HIS A 1 119 ? -5.277 -14.672 -4.594 1 95.62 119 HIS A N 1
ATOM 875 C CA . HIS A 1 119 ? -5.465 -14.336 -3.186 1 95.62 119 HIS A CA 1
ATOM 876 C C . HIS A 1 119 ? -4.152 -14.438 -2.416 1 95.62 119 HIS A C 1
ATOM 878 O O . HIS A 1 119 ? -4.098 -15.07 -1.357 1 95.62 119 HIS A O 1
ATOM 884 N N . ALA A 1 120 ? -3.053 -13.836 -3.021 1 97.19 120 ALA A N 1
ATOM 885 C CA . ALA A 1 120 ? -1.74 -13.891 -2.385 1 97.19 120 ALA A CA 1
ATOM 886 C C . ALA A 1 120 ? -0.997 -12.562 -2.559 1 97.19 120 ALA A C 1
ATOM 888 O O . ALA A 1 120 ? -0.311 -12.109 -1.644 1 97.19 120 ALA A O 1
ATOM 889 N N . LEU A 1 121 ? -1.153 -11.938 -3.727 1 98.25 121 LEU A N 1
ATOM 890 C CA . LEU A 1 121 ? -0.386 -10.742 -4.07 1 98.25 121 LEU A CA 1
ATOM 891 C C . LEU A 1 121 ? -0.691 -9.602 -3.109 1 98.25 121 LEU A C 1
ATOM 893 O O . LEU A 1 121 ? 0.189 -8.797 -2.795 1 98.25 121 LEU A O 1
ATOM 897 N N . HIS A 1 122 ? -1.935 -9.555 -2.518 1 97.62 122 HIS A N 1
ATOM 898 C CA . HIS A 1 122 ? -2.354 -8.484 -1.614 1 97.62 122 HIS A CA 1
ATOM 899 C C . HIS A 1 122 ? -1.651 -8.602 -0.265 1 97.62 122 HIS A C 1
ATOM 901 O O . HIS A 1 122 ? -1.818 -7.738 0.601 1 97.62 122 HIS A O 1
ATOM 907 N N . GLN A 1 123 ? -0.813 -9.625 -0.077 1 96.69 123 GLN A N 1
ATOM 908 C CA . GLN A 1 123 ? 0.009 -9.719 1.125 1 96.69 123 GLN A CA 1
ATOM 909 C C . GLN A 1 123 ? 1.158 -8.719 1.084 1 96.69 123 GLN A C 1
ATOM 911 O O . GLN A 1 123 ? 1.802 -8.461 2.104 1 96.69 123 GLN A O 1
ATOM 916 N N . LEU A 1 124 ? 1.412 -8.148 -0.094 1 97.5 124 LEU A N 1
ATOM 917 C CA . LEU A 1 124 ? 2.482 -7.176 -0.28 1 97.5 124 LEU A CA 1
ATOM 918 C C . LEU A 1 124 ? 1.921 -5.762 -0.355 1 97.5 124 LEU A C 1
ATOM 920 O O . LEU A 1 124 ? 0.94 -5.516 -1.061 1 97.5 124 LEU A O 1
ATOM 924 N N . PRO A 1 125 ? 2.561 -4.832 0.367 1 97.69 125 PRO A N 1
ATOM 925 C CA . PRO A 1 125 ? 2.24 -3.43 0.088 1 97.69 125 PRO A CA 1
ATOM 926 C C . PRO A 1 125 ? 2.5 -3.041 -1.366 1 97.69 125 PRO A C 1
ATOM 928 O O . PRO A 1 125 ? 3.271 -3.711 -2.059 1 97.69 125 PRO A O 1
ATOM 931 N N . ASP A 1 126 ? 1.879 -1.95 -1.811 1 98.56 126 ASP A N 1
ATOM 932 C CA . ASP A 1 126 ? 1.869 -1.615 -3.232 1 98.56 126 ASP A CA 1
ATOM 933 C C . ASP A 1 126 ? 3.285 -1.372 -3.748 1 98.56 126 ASP A C 1
ATOM 935 O O . ASP A 1 126 ? 3.596 -1.692 -4.898 1 98.56 126 ASP A O 1
ATOM 939 N N . PHE A 1 127 ? 4.168 -0.82 -2.904 1 98.44 127 PHE A N 1
ATOM 940 C CA . PHE A 1 127 ? 5.555 -0.634 -3.305 1 98.44 127 PHE A CA 1
ATOM 941 C C . PHE A 1 127 ? 6.18 -1.96 -3.723 1 98.44 127 PHE A C 1
ATOM 943 O O . PHE A 1 127 ? 6.746 -2.07 -4.812 1 98.44 127 PHE A O 1
ATOM 950 N N . PHE A 1 128 ? 6.02 -2.975 -2.943 1 98.38 128 PHE A N 1
ATOM 951 C CA . PHE A 1 128 ? 6.609 -4.281 -3.205 1 98.38 128 PHE A CA 1
ATOM 952 C C . PHE A 1 128 ? 5.785 -5.055 -4.23 1 98.38 128 PHE A C 1
ATOM 954 O O . PHE A 1 128 ? 6.324 -5.867 -4.98 1 98.38 128 PHE A O 1
ATOM 961 N N . LYS A 1 129 ? 4.469 -4.809 -4.289 1 98.75 129 LYS A N 1
ATOM 962 C CA . LYS A 1 129 ? 3.611 -5.418 -5.301 1 98.75 129 LYS A CA 1
ATOM 963 C C . LYS A 1 129 ? 4.105 -5.094 -6.707 1 98.75 129 LYS A C 1
ATOM 965 O O . LYS A 1 129 ? 4.137 -5.965 -7.578 1 98.75 129 LYS A O 1
ATOM 970 N N . ALA A 1 130 ? 4.496 -3.854 -6.902 1 98.81 130 ALA A N 1
ATOM 971 C CA . ALA A 1 130 ? 5.008 -3.422 -8.203 1 98.81 130 ALA A CA 1
ATOM 972 C C . ALA A 1 130 ? 6.312 -4.141 -8.539 1 98.81 130 ALA A C 1
ATOM 974 O O . ALA A 1 130 ? 6.523 -4.555 -9.68 1 98.81 130 ALA A O 1
ATOM 975 N N . ILE A 1 131 ? 7.156 -4.293 -7.57 1 98.5 131 ILE A N 1
ATOM 976 C CA . ILE A 1 131 ? 8.398 -5.023 -7.773 1 98.5 131 ILE A CA 1
ATOM 977 C C . ILE A 1 131 ? 8.094 -6.48 -8.117 1 98.5 131 ILE A C 1
ATOM 979 O O . ILE A 1 131 ? 8.719 -7.055 -9.016 1 98.5 131 ILE A O 1
ATOM 983 N N . ALA A 1 132 ? 7.145 -7.043 -7.391 1 98.81 132 ALA A N 1
ATOM 984 C CA . ALA A 1 132 ? 6.746 -8.43 -7.633 1 98.81 132 ALA A CA 1
ATOM 985 C C . ALA A 1 132 ? 6.266 -8.617 -9.07 1 98.81 132 ALA A C 1
ATOM 987 O O . ALA A 1 132 ? 6.641 -9.586 -9.734 1 98.81 132 ALA A O 1
ATOM 988 N N . LEU A 1 133 ? 5.445 -7.699 -9.531 1 98.94 133 LEU A N 1
ATOM 989 C CA . LEU A 1 133 ? 4.91 -7.793 -10.891 1 98.94 133 LEU A CA 1
ATOM 990 C C . LEU A 1 133 ? 6.023 -7.664 -11.922 1 98.94 133 LEU A C 1
ATOM 992 O O . LEU A 1 133 ? 5.996 -8.344 -12.953 1 98.94 133 LEU A O 1
ATOM 996 N N . HIS A 1 134 ? 6.984 -6.836 -11.664 1 98.75 134 HIS A N 1
ATOM 997 C CA . HIS A 1 134 ? 8.148 -6.723 -12.531 1 98.75 134 HIS A CA 1
ATOM 998 C C . HIS A 1 134 ? 8.93 -8.031 -12.578 1 98.75 134 HIS A C 1
ATOM 1000 O O . HIS A 1 134 ? 9.352 -8.469 -13.656 1 98.75 134 HIS A O 1
ATOM 1006 N N . ARG A 1 135 ? 9.117 -8.633 -11.445 1 98.5 135 ARG A N 1
ATOM 1007 C CA . ARG A 1 135 ? 9.812 -9.914 -11.375 1 98.5 135 ARG A CA 1
ATOM 1008 C C . ARG A 1 135 ? 9.055 -10.992 -12.133 1 98.5 135 ARG A C 1
ATOM 1010 O O . ARG A 1 135 ? 9.656 -11.82 -12.82 1 98.5 135 ARG A O 1
ATOM 1017 N N . ILE A 1 136 ? 7.711 -10.977 -11.992 1 98.88 136 ILE A N 1
ATOM 1018 C CA . ILE A 1 136 ? 6.871 -11.93 -12.711 1 98.88 136 ILE A CA 1
ATOM 1019 C C . ILE A 1 136 ? 7.074 -11.766 -14.211 1 98.88 136 ILE A C 1
ATOM 1021 O O . ILE A 1 136 ? 7.273 -12.742 -14.93 1 98.88 136 ILE A O 1
ATOM 1025 N N . ALA A 1 137 ? 7.059 -10.539 -14.664 1 98.81 137 ALA A N 1
ATOM 1026 C CA . ALA A 1 137 ? 7.309 -10.281 -16.078 1 98.81 137 ALA A CA 1
ATOM 1027 C C . ALA A 1 137 ? 8.664 -10.836 -16.5 1 98.81 137 ALA A C 1
ATOM 1029 O O . ALA A 1 137 ? 8.797 -11.383 -17.594 1 98.81 137 ALA A O 1
ATOM 1030 N N . GLY A 1 138 ? 9.625 -10.719 -15.633 1 98.12 138 GLY A N 1
ATOM 1031 C CA . GLY A 1 138 ? 10.984 -11.156 -15.93 1 98.12 138 GLY A CA 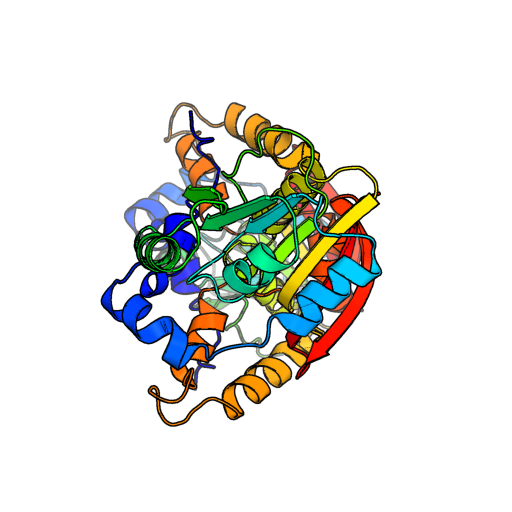1
ATOM 1032 C C . GLY A 1 138 ? 11.102 -12.656 -16.125 1 98.12 138 GLY A C 1
ATOM 1033 O O . GLY A 1 138 ? 12 -13.125 -16.828 1 98.12 138 GLY A O 1
ATOM 1034 N N . MET A 1 139 ? 10.234 -13.422 -15.531 1 98 139 MET A N 1
ATOM 1035 C CA . MET A 1 139 ? 10.352 -14.875 -15.641 1 98 139 MET A CA 1
ATOM 1036 C C . MET A 1 139 ? 9.5 -15.398 -16.797 1 98 139 MET A C 1
ATOM 1038 O O . MET A 1 139 ? 9.656 -16.547 -17.219 1 98 139 MET A O 1
ATOM 1042 N N . LEU A 1 140 ? 8.633 -14.539 -17.344 1 98.81 140 LEU A N 1
ATOM 1043 C CA . LEU A 1 140 ? 7.773 -14.922 -18.453 1 98.81 140 LEU A CA 1
ATOM 1044 C C . LEU A 1 140 ? 8.477 -14.703 -19.781 1 98.81 140 LEU A C 1
ATOM 1046 O O . LEU A 1 140 ? 9.211 -13.727 -19.953 1 98.81 140 LEU A O 1
ATOM 1050 N N . ARG A 1 141 ? 8.297 -15.547 -20.766 1 98.5 141 ARG A N 1
ATOM 1051 C CA . ARG A 1 141 ? 8.688 -15.25 -22.141 1 98.5 141 ARG A CA 1
ATOM 1052 C C . ARG A 1 141 ? 7.887 -14.078 -22.703 1 98.5 141 ARG A C 1
ATOM 1054 O O . ARG A 1 141 ? 6.797 -13.781 -22.219 1 98.5 141 ARG A O 1
ATOM 1061 N N . PRO A 1 142 ? 8.484 -13.414 -23.734 1 98.19 142 PRO A N 1
ATOM 1062 C CA . PRO A 1 142 ? 7.629 -12.445 -24.422 1 98.19 142 PRO A CA 1
ATOM 1063 C C . PRO A 1 142 ? 6.301 -13.047 -24.891 1 98.19 142 PRO A C 1
ATOM 1065 O O . PRO A 1 142 ? 6.273 -14.164 -25.406 1 98.19 142 PRO A O 1
ATOM 1068 N N . GLY A 1 143 ? 5.25 -12.406 -24.547 1 98.56 143 GLY A N 1
ATOM 1069 C CA . GLY A 1 143 ? 3.939 -12.93 -24.906 1 98.56 143 GLY A CA 1
ATOM 1070 C C . GLY A 1 143 ? 3.379 -13.883 -23.875 1 98.56 143 GLY A C 1
ATOM 1071 O O . GLY A 1 143 ? 2.248 -14.359 -24 1 98.56 143 GLY A O 1
ATOM 1072 N N . GLY A 1 144 ? 4.207 -14.172 -22.828 1 98.88 144 GLY A N 1
ATOM 1073 C CA . GLY A 1 144 ? 3.723 -15.008 -21.75 1 98.88 144 GLY A CA 1
ATOM 1074 C C . GLY A 1 144 ? 2.539 -14.406 -21.016 1 98.88 144 GLY A C 1
ATOM 1075 O O . GLY A 1 144 ? 2.258 -13.219 -21.141 1 98.88 144 GLY A O 1
ATOM 1076 N N . VAL A 1 145 ? 1.783 -15.242 -20.219 1 98.94 145 VAL A N 1
ATOM 1077 C CA . VAL A 1 145 ? 0.493 -14.836 -19.672 1 98.94 145 VAL A CA 1
ATOM 1078 C C . VAL A 1 145 ? 0.568 -14.781 -18.156 1 98.94 145 VAL A C 1
ATOM 1080 O O . VAL A 1 145 ? 1.095 -15.703 -17.516 1 98.94 145 VAL A O 1
ATOM 1083 N N . LEU A 1 146 ? 0.108 -13.742 -17.594 1 98.94 146 LEU A N 1
ATOM 1084 C CA . LEU A 1 146 ? -0.135 -13.617 -16.156 1 98.94 146 LEU A CA 1
ATOM 1085 C C . LEU A 1 146 ? -1.63 -13.641 -15.859 1 98.94 146 LEU A C 1
ATOM 1087 O O . LEU A 1 146 ? -2.393 -12.852 -16.422 1 98.94 146 LEU A O 1
ATOM 1091 N N . ARG A 1 147 ? -2.074 -14.547 -15.102 1 98.94 147 ARG A N 1
ATOM 1092 C CA . ARG A 1 147 ? -3.43 -14.602 -14.57 1 98.94 147 ARG A CA 1
ATOM 1093 C C . ARG A 1 147 ? -3.438 -14.305 -13.07 1 98.94 147 ARG A C 1
ATOM 1095 O O . ARG A 1 147 ? -2.828 -15.031 -12.281 1 98.94 147 ARG A O 1
ATOM 1102 N N . VAL A 1 148 ? -4.117 -13.242 -12.688 1 98.81 148 VAL A N 1
ATOM 1103 C CA . VAL A 1 148 ? -4.152 -12.805 -11.297 1 98.81 148 VAL A CA 1
ATOM 1104 C C . VAL A 1 148 ? -5.602 -12.68 -10.828 1 98.81 148 VAL A C 1
ATOM 1106 O O . VAL A 1 148 ? -6.434 -12.094 -11.523 1 98.81 148 VAL A O 1
ATOM 1109 N N . ARG A 1 149 ? -5.93 -13.25 -9.734 1 98.19 149 ARG A N 1
ATOM 1110 C CA . ARG A 1 149 ? -7.152 -13.016 -8.977 1 98.19 149 ARG A CA 1
ATOM 1111 C C . ARG A 1 149 ? -6.836 -12.523 -7.57 1 98.19 149 ARG A C 1
ATOM 1113 O O . ARG A 1 149 ? -6.051 -13.148 -6.852 1 98.19 149 ARG A O 1
ATOM 1120 N N . ASP A 1 150 ? -7.422 -11.422 -7.211 1 98.25 150 ASP A N 1
ATOM 1121 C CA . ASP A 1 150 ? -7.086 -10.867 -5.902 1 98.25 150 ASP A CA 1
ATOM 1122 C C . ASP A 1 150 ? -8.156 -9.891 -5.43 1 98.25 150 ASP A C 1
ATOM 1124 O O . ASP A 1 150 ? -9.125 -9.625 -6.141 1 98.25 150 ASP A O 1
ATOM 1128 N N . LEU A 1 151 ? -8.016 -9.508 -4.156 1 97.31 151 LEU A N 1
ATOM 1129 C CA . LEU A 1 151 ? -8.844 -8.43 -3.629 1 97.31 151 LEU A CA 1
ATOM 1130 C C . LEU A 1 151 ? -8.359 -7.074 -4.145 1 97.31 151 LEU A C 1
ATOM 1132 O O . LEU A 1 151 ? -7.371 -6.531 -3.646 1 97.31 151 LEU A O 1
ATOM 1136 N N . ILE A 1 152 ? -8.969 -6.547 -5.152 1 98.62 152 ILE A N 1
ATOM 1137 C CA . ILE A 1 152 ? -8.727 -5.273 -5.824 1 98.62 152 ILE A CA 1
ATOM 1138 C C . ILE A 1 152 ? -10.023 -4.461 -5.867 1 98.62 152 ILE A C 1
ATOM 1140 O O . ILE A 1 152 ? -10.992 -4.859 -6.512 1 98.62 152 ILE A O 1
ATOM 1144 N N . TYR A 1 153 ? -10.023 -3.354 -5.203 1 98.5 153 TYR A N 1
ATOM 1145 C CA . TYR A 1 153 ? -11.242 -2.57 -5.035 1 98.5 153 TYR A CA 1
ATOM 1146 C C . TYR A 1 153 ? -11.547 -1.767 -6.289 1 98.5 153 TYR A C 1
ATOM 1148 O O . TYR A 1 153 ? -10.734 -0.955 -6.73 1 98.5 153 TYR A O 1
ATOM 1156 N N . ASP A 1 154 ? -12.664 -2.043 -6.891 1 98.44 154 ASP A N 1
ATOM 1157 C CA . ASP A 1 154 ? -13.18 -1.212 -7.973 1 98.44 154 ASP A CA 1
ATOM 1158 C C . ASP A 1 154 ? -14.016 -0.058 -7.43 1 98.44 154 ASP A C 1
ATOM 1160 O O . ASP A 1 154 ? -15.25 -0.092 -7.5 1 98.44 154 ASP A O 1
ATOM 1164 N N . ALA A 1 155 ? -13.367 0.871 -6.898 1 98.19 155 ALA A N 1
ATOM 1165 C CA . ALA A 1 155 ? -13.984 1.969 -6.16 1 98.19 155 ALA A CA 1
ATOM 1166 C C . ALA A 1 155 ? -13.086 3.205 -6.164 1 98.19 155 ALA A C 1
ATOM 1168 O O . ALA A 1 155 ? -11.859 3.088 -6.207 1 98.19 155 ALA A O 1
ATOM 1169 N N . ALA A 1 156 ? -13.703 4.379 -6.211 1 97.62 156 ALA A N 1
ATOM 1170 C CA . ALA A 1 156 ? -13 5.602 -5.836 1 97.62 156 ALA A CA 1
ATOM 1171 C C . ALA A 1 156 ? -12.805 5.684 -4.328 1 97.62 156 ALA A C 1
ATOM 1173 O O . ALA A 1 156 ? -13.477 4.977 -3.568 1 97.62 156 ALA A O 1
ATOM 1174 N N . PRO A 1 157 ? -11.844 6.52 -3.893 1 97.56 157 PRO A N 1
ATOM 1175 C CA . PRO A 1 157 ? -11.633 6.637 -2.449 1 97.56 157 PRO A CA 1
ATOM 1176 C C . PRO A 1 157 ? -12.914 6.973 -1.69 1 97.56 157 PRO A C 1
ATOM 1178 O O . PRO A 1 157 ? -13.156 6.438 -0.603 1 97.56 157 PRO A O 1
ATOM 1181 N N . ALA A 1 158 ? -13.781 7.754 -2.264 1 96.94 158 ALA A N 1
ATOM 1182 C CA . ALA A 1 158 ? -15.023 8.18 -1.634 1 96.94 158 ALA A CA 1
ATOM 1183 C C . ALA A 1 158 ? -15.984 7.008 -1.462 1 96.94 158 ALA A C 1
ATOM 1185 O O . ALA A 1 158 ? -16.891 7.051 -0.623 1 96.94 158 ALA A O 1
ATOM 1186 N N . GLU A 1 159 ? -15.797 5.941 -2.227 1 97.94 159 GLU A N 1
ATOM 1187 C CA . GLU A 1 159 ? -16.703 4.797 -2.238 1 97.94 159 GLU A CA 1
ATOM 1188 C C . GLU A 1 159 ? -16.156 3.639 -1.421 1 97.94 159 GLU A C 1
ATOM 1190 O O . GLU A 1 159 ? -16.812 2.615 -1.247 1 97.94 159 GLU A O 1
ATOM 1195 N N . ALA A 1 160 ? -14.938 3.766 -0.929 1 97.12 160 ALA A N 1
ATOM 1196 C CA . ALA A 1 160 ? -14.219 2.654 -0.304 1 97.12 160 ALA A CA 1
ATOM 1197 C C . ALA A 1 160 ? -15.023 2.07 0.855 1 97.12 160 ALA A C 1
ATOM 1199 O O . ALA A 1 160 ? -15.18 0.851 0.959 1 97.12 160 ALA A O 1
ATOM 1200 N N . ALA A 1 161 ? -15.578 2.953 1.686 1 96.69 161 ALA A N 1
ATOM 1201 C CA . ALA A 1 161 ? -16.328 2.494 2.85 1 96.69 161 ALA A CA 1
ATOM 1202 C C . ALA A 1 161 ? -17.547 1.67 2.428 1 96.69 161 ALA A C 1
ATOM 1204 O O . ALA A 1 161 ? -17.812 0.614 3.002 1 96.69 161 ALA A O 1
ATOM 1205 N N . GLU A 1 162 ? -18.219 2.152 1.45 1 97.44 162 GLU A N 1
ATOM 1206 C CA . GLU A 1 162 ? -19.406 1.45 0.964 1 97.44 162 GLU A CA 1
ATOM 1207 C C . GLU A 1 162 ? -19.047 0.061 0.443 1 97.44 162 GLU A C 1
ATOM 1209 O O . GLU A 1 162 ? -19.719 -0.92 0.763 1 97.44 162 GLU A O 1
ATOM 1214 N N . VAL A 1 163 ? -17.984 -0.007 -0.367 1 98 163 VAL A N 1
ATOM 1215 C CA . VAL A 1 163 ? -17.562 -1.268 -0.975 1 98 163 VAL A CA 1
ATOM 1216 C C . VAL A 1 163 ? -17.141 -2.248 0.114 1 98 163 VAL A C 1
ATOM 1218 O O . VAL A 1 163 ? -17.578 -3.402 0.123 1 98 163 VAL A O 1
ATOM 1221 N N . VAL A 1 164 ? -16.359 -1.815 1.103 1 97.94 164 VAL A N 1
ATOM 1222 C CA . VAL A 1 164 ? -15.852 -2.676 2.164 1 97.94 164 VAL A CA 1
ATOM 1223 C C . VAL A 1 164 ? -17 -3.137 3.055 1 97.94 164 VAL A C 1
ATOM 1225 O O . VAL A 1 164 ? -17.125 -4.324 3.363 1 97.94 164 VAL A O 1
ATOM 1228 N N . GLU A 1 165 ? -17.844 -2.219 3.398 1 97.44 165 GLU A N 1
ATOM 1229 C CA . GLU A 1 165 ? -18.938 -2.541 4.316 1 97.44 165 GLU A CA 1
ATOM 1230 C C . GLU A 1 165 ? -19.938 -3.486 3.668 1 97.44 165 GLU A C 1
ATOM 1232 O O . GLU A 1 165 ? -20.516 -4.348 4.34 1 97.44 165 GLU A O 1
ATOM 1237 N N . SER A 1 166 ? -20.172 -3.289 2.373 1 97.44 166 SER A N 1
ATOM 1238 C CA . SER A 1 166 ? -21.016 -4.23 1.651 1 97.44 166 SER A CA 1
ATOM 1239 C C . SER A 1 166 ? -20.422 -5.633 1.661 1 97.44 166 SER A C 1
ATOM 1241 O O . SER A 1 166 ? -21.141 -6.617 1.824 1 97.44 166 SER A O 1
ATOM 1243 N N . TRP A 1 167 ? -19.125 -5.723 1.448 1 97.06 167 TRP A N 1
ATOM 1244 C CA . TRP A 1 167 ? -18.422 -6.996 1.493 1 97.06 167 TRP A CA 1
ATOM 1245 C C . TRP A 1 167 ? -18.531 -7.633 2.877 1 97.06 167 TRP A C 1
ATOM 1247 O O . TRP A 1 167 ? -18.812 -8.828 2.996 1 97.06 167 TRP A O 1
ATOM 1257 N N . LEU A 1 168 ? -18.375 -6.812 3.918 1 96.88 168 LEU A N 1
ATOM 1258 C CA . LEU A 1 168 ? -18.453 -7.301 5.289 1 96.88 168 LEU A CA 1
ATOM 1259 C C . LEU A 1 168 ? -19.844 -7.836 5.59 1 96.88 168 LEU A C 1
ATOM 1261 O O . LEU A 1 168 ? -20 -8.82 6.316 1 96.88 168 LEU A O 1
ATOM 1265 N N . ALA A 1 169 ? -20.812 -7.238 5.02 1 96.25 169 ALA A N 1
ATOM 1266 C CA . ALA A 1 169 ? -22.219 -7.562 5.309 1 96.25 169 ALA A CA 1
ATOM 1267 C C . ALA A 1 169 ? -22.578 -8.953 4.789 1 96.25 169 ALA A C 1
ATOM 1269 O O . ALA A 1 169 ? -23.531 -9.562 5.25 1 96.25 169 ALA A O 1
ATOM 1270 N N . THR A 1 170 ? -21.797 -9.5 3.844 1 95.19 170 THR A N 1
ATOM 1271 C CA . THR A 1 170 ? -22.125 -10.797 3.254 1 95.19 170 THR A CA 1
ATOM 1272 C C . THR A 1 170 ? -21.234 -11.891 3.826 1 95.19 170 THR A C 1
ATOM 1274 O O . THR A 1 170 ? -21.203 -13.008 3.305 1 95.19 170 THR A O 1
ATOM 1277 N N . ALA A 1 171 ? -20.516 -11.586 4.863 1 94.5 171 ALA A N 1
ATOM 1278 C CA . ALA A 1 171 ? -19.625 -12.547 5.5 1 94.5 171 ALA A CA 1
ATOM 1279 C C . ALA A 1 171 ? -20.406 -13.695 6.129 1 94.5 171 ALA A C 1
ATOM 1281 O O . ALA A 1 171 ? -21.609 -13.562 6.391 1 94.5 171 ALA A O 1
ATOM 1282 N N . ALA A 1 172 ? -19.703 -14.773 6.352 1 92 172 ALA A N 1
ATOM 1283 C CA . ALA A 1 172 ? -20.328 -15.945 6.973 1 92 172 ALA A CA 1
ATOM 1284 C C . ALA A 1 172 ? -20.625 -15.68 8.445 1 92 172 ALA A C 1
ATOM 1286 O O . ALA A 1 172 ? -19.844 -15.023 9.141 1 92 172 ALA A O 1
ATOM 1287 N N . ALA A 1 173 ? -21.75 -16.203 8.922 1 92.81 173 ALA A N 1
ATOM 1288 C CA . ALA A 1 173 ? -22.094 -16.125 10.344 1 92.81 173 ALA A CA 1
ATOM 1289 C C . ALA A 1 173 ? -21.297 -17.141 11.156 1 92.81 173 ALA A C 1
ATOM 1291 O O . ALA A 1 173 ? -20.844 -16.844 12.266 1 92.81 173 ALA A O 1
ATOM 1292 N N . ASP A 1 174 ? -21.078 -18.266 10.492 1 90.75 174 ASP A N 1
ATOM 1293 C CA . ASP A 1 174 ? -20.359 -19.375 11.117 1 90.75 174 ASP A CA 1
ATOM 1294 C C . ASP A 1 174 ? -18.953 -19.484 10.555 1 90.75 174 ASP A C 1
ATOM 1296 O O . ASP A 1 174 ? -18.766 -19.656 9.352 1 90.75 174 ASP A O 1
ATOM 1300 N N . PRO A 1 175 ? -17.969 -19.422 11.414 1 86.5 175 PRO A N 1
ATOM 1301 C CA . PRO A 1 175 ? -16.594 -19.547 10.953 1 86.5 175 PRO A CA 1
ATOM 1302 C C . PRO A 1 175 ? -16.312 -20.875 10.258 1 86.5 175 PRO A C 1
ATOM 1304 O O . PRO A 1 175 ? -15.344 -20.984 9.492 1 86.5 175 PRO A O 1
ATOM 1307 N N . ALA A 1 176 ? -17.094 -21.891 10.5 1 84.38 1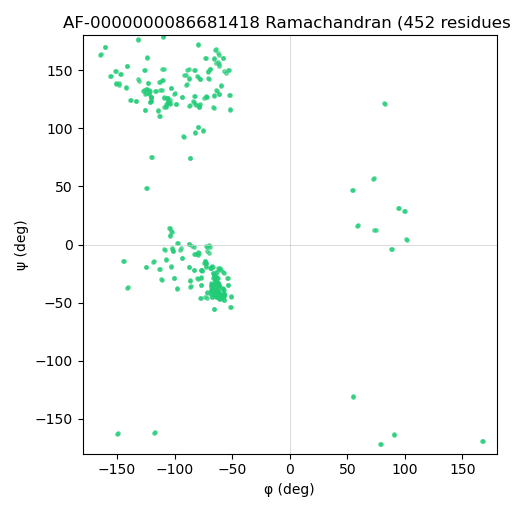76 ALA A N 1
ATOM 1308 C CA . ALA A 1 176 ? -16.922 -23.188 9.852 1 84.38 176 ALA A CA 1
ATOM 1309 C C . ALA A 1 176 ? -17.344 -23.125 8.383 1 84.38 176 ALA A C 1
ATOM 1311 O O . ALA A 1 176 ? -16.922 -23.953 7.574 1 84.38 176 ALA A O 1
ATOM 1312 N N . ASP A 1 177 ? -18.078 -22.047 8.109 1 86.12 177 ASP A N 1
ATOM 1313 C CA . ASP A 1 177 ? -18.656 -21.969 6.766 1 86.12 177 ASP A CA 1
ATOM 1314 C C . ASP A 1 177 ? -17.859 -20.984 5.895 1 86.12 177 ASP A C 1
ATOM 1316 O O . ASP A 1 177 ? -18.047 -20.953 4.676 1 86.12 177 ASP A O 1
ATOM 1320 N N . GLY A 1 178 ? -17.125 -20.156 6.551 1 87.19 178 GLY A N 1
ATOM 1321 C CA . GLY A 1 178 ? -16.359 -19.188 5.797 1 87.19 178 GLY A CA 1
ATOM 1322 C C . GLY A 1 178 ? -15.781 -18.078 6.66 1 87.19 178 GLY A C 1
ATOM 1323 O O . GLY A 1 178 ? -15.742 -18.203 7.887 1 87.19 178 GLY A O 1
ATOM 1324 N N . TYR A 1 179 ? -15.289 -17.078 5.961 1 89.62 179 TYR A N 1
ATOM 1325 C CA . TYR A 1 179 ? -14.727 -15.93 6.668 1 89.62 179 TYR A CA 1
ATOM 1326 C C . TYR A 1 179 ? -15.828 -15.094 7.312 1 89.62 179 TYR A C 1
ATOM 1328 O O . TYR A 1 179 ? -16.781 -14.695 6.641 1 89.62 179 TYR A O 1
ATOM 1336 N N . THR A 1 180 ? -15.68 -14.836 8.625 1 94.06 180 THR A N 1
ATOM 1337 C CA . THR A 1 180 ? -16.641 -14.023 9.375 1 94.06 180 THR A CA 1
ATOM 1338 C C . THR A 1 180 ? -16.406 -12.539 9.125 1 94.06 180 THR A C 1
ATOM 1340 O O . THR A 1 180 ? -15.445 -12.156 8.461 1 94.06 180 THR A O 1
ATOM 1343 N N . VAL A 1 181 ? -17.359 -11.781 9.641 1 95.62 181 VAL A N 1
ATOM 1344 C CA . VAL A 1 181 ? -17.234 -10.328 9.531 1 95.62 181 VAL A CA 1
ATOM 1345 C C . VAL A 1 181 ? -15.922 -9.875 10.172 1 95.62 181 VAL A C 1
ATOM 1347 O O . VAL A 1 181 ? -15.219 -9.023 9.617 1 95.62 181 VAL A O 1
ATOM 1350 N N . ASP A 1 182 ? -15.555 -10.461 11.258 1 94.88 182 ASP A N 1
ATOM 1351 C CA . ASP A 1 182 ? -14.328 -10.102 11.945 1 94.88 182 ASP A CA 1
ATOM 1352 C C . ASP A 1 182 ? -13.102 -10.5 11.133 1 94.88 182 ASP A C 1
ATOM 1354 O O . ASP A 1 182 ? -12.109 -9.766 11.086 1 94.88 182 ASP A O 1
ATOM 1358 N N . ASP A 1 183 ? -13.133 -11.641 10.492 1 91.25 183 ASP A N 1
ATOM 1359 C CA . ASP A 1 183 ? -12.055 -12.094 9.625 1 91.25 183 ASP A CA 1
ATOM 1360 C C . ASP A 1 183 ? -11.828 -11.117 8.469 1 91.25 183 ASP A C 1
ATOM 1362 O O . ASP A 1 183 ? -10.688 -10.734 8.188 1 91.25 183 ASP A O 1
ATOM 1366 N N . ARG A 1 184 ? -12.953 -10.758 7.891 1 94.62 184 ARG A N 1
ATOM 1367 C CA . ARG A 1 184 ? -12.867 -9.867 6.734 1 94.62 184 ARG A CA 1
ATOM 1368 C C . ARG A 1 184 ? -12.383 -8.484 7.148 1 94.62 184 ARG A C 1
ATOM 1370 O O . ARG A 1 184 ? -11.57 -7.867 6.453 1 94.62 184 ARG A O 1
ATOM 1377 N N . ALA A 1 185 ? -12.867 -8.023 8.273 1 96.31 185 ALA A N 1
ATOM 1378 C CA . ALA A 1 185 ? -12.406 -6.73 8.781 1 96.31 185 ALA A CA 1
ATOM 1379 C C . ALA A 1 185 ? -10.906 -6.758 9.078 1 96.31 185 ALA A C 1
ATOM 1381 O O . ALA A 1 185 ? -10.195 -5.805 8.758 1 96.31 185 ALA A O 1
ATOM 1382 N N . GLU A 1 186 ? -10.477 -7.801 9.641 1 93.88 186 GLU A N 1
ATOM 1383 C CA . GLU A 1 186 ? -9.055 -7.961 9.922 1 93.88 186 GLU A CA 1
ATOM 1384 C C . GLU A 1 186 ? -8.234 -7.988 8.633 1 93.88 186 GLU A C 1
ATOM 1386 O O . GLU A 1 186 ? -7.145 -7.418 8.57 1 93.88 186 GLU A O 1
ATOM 1391 N N . HIS A 1 187 ? -8.781 -8.656 7.641 1 92.88 187 HIS A N 1
ATOM 1392 C CA . HIS A 1 187 ? -8.141 -8.711 6.332 1 92.88 187 HIS A CA 1
ATOM 1393 C C . HIS A 1 187 ? -7.926 -7.309 5.766 1 92.88 187 HIS A C 1
ATOM 1395 O O . HIS A 1 187 ? -6.836 -6.988 5.289 1 92.88 187 HIS A O 1
ATOM 1401 N N . VAL A 1 188 ? -8.914 -6.48 5.91 1 96 188 VAL A N 1
ATOM 1402 C CA . VAL A 1 188 ? -8.82 -5.125 5.387 1 96 188 VAL A CA 1
ATOM 1403 C C . VAL A 1 188 ? -7.766 -4.34 6.16 1 96 188 VAL A C 1
ATOM 1405 O O . VAL A 1 188 ? -6.977 -3.602 5.566 1 96 188 VAL A O 1
ATOM 1408 N N . ARG A 1 189 ? -7.641 -4.598 7.434 1 94.25 189 ARG A N 1
ATOM 1409 C CA . ARG A 1 189 ? -6.758 -3.836 8.312 1 94.25 189 ARG A CA 1
ATOM 1410 C C . ARG A 1 189 ? -5.301 -4.25 8.117 1 94.25 189 ARG A C 1
ATOM 1412 O O . ARG A 1 189 ? -4.395 -3.428 8.266 1 94.25 189 ARG A O 1
ATOM 1419 N N . THR A 1 190 ? -5.117 -5.523 7.715 1 92.75 190 THR A N 1
ATOM 1420 C CA . THR A 1 190 ? -3.768 -6.047 7.906 1 92.75 190 THR A CA 1
ATOM 1421 C C . THR A 1 190 ? -3.141 -6.434 6.57 1 92.75 190 THR A C 1
ATOM 1423 O O . THR A 1 190 ? -1.933 -6.66 6.488 1 92.75 190 THR A O 1
ATOM 1426 N N . GLU A 1 191 ? -3.947 -6.527 5.57 1 94.88 191 GLU A N 1
ATOM 1427 C CA . GLU A 1 191 ? -3.418 -6.879 4.254 1 94.88 191 GLU A CA 1
ATOM 1428 C C . GLU A 1 191 ? -3.482 -5.688 3.301 1 94.88 191 GLU A C 1
ATOM 1430 O O . GLU A 1 191 ? -3.865 -4.586 3.699 1 94.88 191 GLU A O 1
ATOM 1435 N N . TYR A 1 192 ? -3.02 -5.852 2.123 1 96.94 192 TYR A N 1
ATOM 1436 C CA . TYR A 1 192 ? -2.713 -4.695 1.29 1 96.94 192 TYR A CA 1
ATOM 1437 C C . TYR A 1 192 ? -3.459 -4.766 -0.037 1 96.94 192 TYR A C 1
ATOM 1439 O O . TYR A 1 192 ? -2.859 -4.602 -1.103 1 96.94 192 TYR A O 1
ATOM 1447 N N . GLY A 1 193 ? -4.859 -5.055 0.137 1 96.88 193 GLY A N 1
ATOM 1448 C CA . GLY A 1 193 ? -5.672 -4.805 -1.042 1 96.88 193 GLY A CA 1
ATOM 1449 C C . GLY A 1 193 ? -5.504 -3.404 -1.6 1 96.88 193 GLY A C 1
ATOM 1450 O O . GLY A 1 193 ? -5.148 -2.479 -0.868 1 96.88 193 GLY A O 1
ATOM 1451 N N . THR A 1 194 ? -5.672 -3.275 -2.916 1 98.06 194 THR A N 1
ATOM 1452 C CA . THR A 1 194 ? -5.469 -1.984 -3.562 1 98.06 194 THR A CA 1
ATOM 1453 C C . THR A 1 194 ? -6.633 -1.654 -4.488 1 98.06 194 THR A C 1
ATOM 1455 O O . THR A 1 194 ? -7.613 -2.402 -4.555 1 98.06 194 THR A O 1
ATOM 1458 N N . TYR A 1 195 ? -6.594 -0.492 -5.059 1 98.75 195 TYR A N 1
ATOM 1459 C CA . TYR A 1 195 ? -7.641 -0.07 -5.98 1 98.75 195 TYR A CA 1
ATOM 1460 C C . TYR A 1 195 ? -7.328 -0.52 -7.402 1 98.75 195 TYR A C 1
ATOM 1462 O O . TYR A 1 195 ? -6.16 -0.603 -7.789 1 98.75 195 TYR A O 1
ATOM 1470 N N . ARG A 1 196 ? -8.398 -0.745 -8.164 1 98.75 196 ARG A N 1
ATOM 1471 C CA . ARG A 1 196 ? -8.273 -1.038 -9.586 1 98.75 196 ARG A CA 1
ATOM 1472 C C . ARG A 1 196 ? -7.395 -0.003 -10.281 1 98.75 196 ARG A C 1
ATOM 1474 O O . ARG A 1 196 ? -6.484 -0.357 -11.039 1 98.75 196 ARG A O 1
ATOM 1481 N N . TRP A 1 197 ? -7.613 1.273 -9.992 1 98.56 197 TRP A N 1
ATOM 1482 C CA . TRP A 1 197 ? -6.953 2.375 -10.688 1 98.56 197 TRP A CA 1
ATOM 1483 C C . TRP A 1 197 ? -5.531 2.568 -10.172 1 98.56 197 TRP A C 1
ATOM 1485 O O . TRP A 1 197 ? -4.766 3.363 -10.719 1 98.56 197 TRP A O 1
ATOM 1495 N N . LEU A 1 198 ? -5.137 1.916 -9.18 1 98.75 198 LEU A N 1
ATOM 1496 C CA . LEU A 1 198 ? -3.742 1.839 -8.766 1 98.75 198 LEU A CA 1
ATOM 1497 C C . LEU A 1 198 ? -3.088 0.562 -9.281 1 98.75 198 LEU A C 1
ATOM 1499 O O . LEU A 1 198 ? -1.916 0.569 -9.664 1 98.75 198 LEU A O 1
ATOM 1503 N N . PHE A 1 199 ? -3.822 -0.562 -9.297 1 98.88 199 PHE A N 1
ATOM 1504 C CA . PHE A 1 199 ? -3.287 -1.864 -9.68 1 98.88 199 PHE A CA 1
ATOM 1505 C C . PHE A 1 199 ? -2.959 -1.897 -11.172 1 98.88 199 PHE A C 1
ATOM 1507 O O . PHE A 1 199 ? -1.917 -2.42 -11.57 1 98.88 199 PHE A O 1
ATOM 1514 N N . GLU A 1 200 ? -3.787 -1.365 -12 1 98.81 200 GLU A N 1
ATOM 1515 C CA . GLU A 1 200 ? -3.631 -1.456 -13.453 1 98.81 200 GLU A CA 1
ATOM 1516 C C . GLU A 1 200 ? -2.375 -0.728 -13.914 1 98.81 200 GLU A C 1
ATOM 1518 O O . GLU A 1 200 ? -1.62 -1.246 -14.742 1 98.81 200 GLU A O 1
ATOM 1523 N N . PRO A 1 201 ? -2.055 0.439 -13.32 1 98.56 201 PRO A N 1
ATOM 1524 C CA . PRO A 1 201 ? -0.769 1.053 -13.656 1 98.56 201 PRO A CA 1
ATOM 1525 C C . PRO A 1 201 ? 0.423 0.2 -13.227 1 98.56 201 PRO A C 1
ATOM 1527 O O . PRO A 1 201 ? 1.474 0.23 -13.875 1 98.56 201 PRO A O 1
ATOM 1530 N N . MET A 1 202 ? 0.305 -0.557 -12.156 1 98.81 202 MET A N 1
ATOM 1531 C CA . MET A 1 202 ? 1.388 -1.451 -11.758 1 98.81 202 MET A CA 1
ATOM 1532 C C . MET A 1 202 ? 1.642 -2.51 -12.828 1 98.81 202 MET A C 1
ATOM 1534 O O . MET A 1 202 ? 2.793 -2.805 -13.148 1 98.81 202 MET A O 1
ATOM 1538 N N . LEU A 1 203 ? 0.521 -3.078 -13.359 1 98.88 203 LEU A N 1
ATOM 1539 C CA . LEU A 1 203 ? 0.636 -4.059 -14.43 1 98.88 203 LEU A CA 1
ATOM 1540 C C . LEU A 1 203 ? 1.303 -3.447 -15.656 1 98.88 203 LEU A C 1
ATOM 1542 O O . LEU A 1 203 ? 2.209 -4.047 -16.25 1 98.88 203 LEU A O 1
ATOM 1546 N N . THR A 1 204 ? 0.879 -2.227 -15.984 1 98.5 204 THR A N 1
ATOM 1547 C CA . THR A 1 204 ? 1.434 -1.531 -17.141 1 98.5 204 THR A CA 1
ATOM 1548 C C . THR A 1 204 ? 2.92 -1.252 -16.938 1 98.5 204 THR A C 1
ATOM 1550 O O . THR A 1 204 ? 3.729 -1.494 -17.844 1 98.5 204 THR A O 1
ATOM 1553 N N . ALA A 1 205 ? 3.283 -0.796 -15.797 1 98.31 205 ALA A N 1
ATOM 1554 C CA . ALA A 1 205 ? 4.668 -0.455 -15.484 1 98.31 205 ALA A CA 1
ATOM 1555 C C . ALA A 1 205 ? 5.559 -1.693 -15.523 1 98.31 205 ALA A C 1
ATOM 1557 O O . ALA A 1 205 ? 6.754 -1.599 -15.82 1 98.31 205 ALA A O 1
ATOM 1558 N N . ALA A 1 206 ? 4.996 -2.828 -15.242 1 98.44 206 ALA A N 1
ATOM 1559 C CA . ALA A 1 206 ? 5.75 -4.078 -15.227 1 98.44 206 ALA A CA 1
ATOM 1560 C C . ALA A 1 206 ? 5.895 -4.652 -16.625 1 98.44 206 ALA A C 1
ATOM 1562 O O . ALA A 1 206 ? 6.598 -5.645 -16.844 1 98.44 206 ALA A O 1
ATOM 1563 N N . GLY A 1 207 ? 5.211 -4.078 -17.625 1 98.44 207 GLY A N 1
ATOM 1564 C CA . GLY A 1 207 ? 5.355 -4.52 -19 1 98.44 207 GLY A CA 1
ATOM 1565 C C . GLY A 1 207 ? 4.238 -5.441 -19.453 1 98.44 207 GLY A C 1
ATOM 1566 O O . GLY A 1 207 ? 4.441 -6.289 -20.328 1 98.44 207 GLY A O 1
ATOM 1567 N N . PHE A 1 208 ? 3.047 -5.242 -18.844 1 98.88 208 PHE A N 1
ATOM 1568 C CA . PHE A 1 208 ? 1.923 -6.098 -19.203 1 98.88 208 PHE A CA 1
ATOM 1569 C C . PHE A 1 208 ? 0.87 -5.309 -19.969 1 98.88 208 PHE A C 1
ATOM 1571 O O . PHE A 1 208 ? 0.614 -4.141 -19.656 1 98.88 208 PHE A O 1
ATOM 1578 N N . ASP A 1 209 ? 0.299 -5.93 -20.938 1 98.81 209 ASP A N 1
ATOM 1579 C CA . ASP A 1 209 ? -0.979 -5.504 -21.5 1 98.81 209 ASP A CA 1
ATOM 1580 C C . ASP A 1 209 ? -2.143 -6.234 -20.828 1 98.81 209 ASP A C 1
ATOM 1582 O O . ASP A 1 209 ? -2.146 -7.465 -20.75 1 98.81 209 ASP A O 1
ATOM 1586 N N . ILE A 1 210 ? -3.068 -5.555 -20.359 1 98.88 210 ILE A N 1
ATOM 1587 C CA . ILE A 1 210 ? -4.277 -6.148 -19.797 1 98.88 210 ILE A CA 1
ATOM 1588 C C . ILE A 1 210 ? -5.219 -6.559 -20.922 1 98.88 210 ILE A C 1
ATOM 1590 O O . ILE A 1 210 ? -5.68 -5.711 -21.703 1 98.88 210 ILE A O 1
ATOM 1594 N N . VAL A 1 211 ? -5.543 -7.805 -21 1 98.75 211 VAL A N 1
ATOM 1595 C CA . VAL A 1 211 ? -6.312 -8.242 -22.156 1 98.75 211 VAL A CA 1
ATOM 1596 C C . VAL A 1 211 ? -7.715 -8.664 -21.734 1 98.75 211 VAL A C 1
ATOM 1598 O O . VAL A 1 211 ? -8.625 -8.742 -22.547 1 98.75 211 VAL A O 1
ATOM 1601 N N . ASP A 1 212 ? -7.906 -9 -20.422 1 98.31 212 ASP A N 1
ATOM 1602 C CA . ASP A 1 212 ? -9.219 -9.312 -19.875 1 98.31 212 ASP A CA 1
ATOM 1603 C C . ASP A 1 212 ? -9.289 -8.953 -18.391 1 98.31 212 ASP A C 1
ATOM 1605 O O . ASP A 1 212 ? -8.32 -9.125 -17.656 1 98.31 212 ASP A O 1
ATOM 1609 N N . VAL A 1 213 ? -10.398 -8.398 -18 1 98.56 213 VAL A N 1
ATOM 1610 C CA . VAL A 1 213 ? -10.625 -8.039 -16.609 1 98.56 213 VAL A CA 1
ATOM 1611 C C . VAL A 1 213 ? -12.086 -8.312 -16.234 1 98.56 213 VAL A C 1
ATOM 1613 O O . VAL A 1 213 ? -12.992 -8.016 -17.016 1 98.56 213 VAL A O 1
ATOM 1616 N N . SER A 1 214 ? -12.281 -8.906 -15.102 1 98.12 214 SER A N 1
ATOM 1617 C CA . SER A 1 214 ? -13.625 -9.078 -14.555 1 98.12 214 SER A CA 1
ATOM 1618 C C . SER A 1 214 ? -13.641 -8.875 -13.047 1 98.12 214 SER A C 1
ATOM 1620 O O . SER A 1 214 ? -12.602 -8.992 -12.391 1 98.12 214 SER A O 1
ATOM 1622 N N . TYR A 1 215 ? -14.727 -8.5 -12.531 1 97.81 215 TYR A N 1
ATOM 1623 C CA . TYR A 1 215 ? -14.883 -8.266 -11.102 1 97.81 215 TYR A CA 1
ATOM 1624 C C . TYR A 1 215 ? -16.141 -8.953 -10.57 1 97.81 215 TYR A C 1
ATOM 1626 O O . TYR A 1 215 ? -17.172 -8.992 -11.242 1 97.81 215 TYR A O 1
ATOM 1634 N N . ARG A 1 216 ? -15.953 -9.438 -9.406 1 95.75 216 ARG A N 1
ATOM 1635 C CA . ARG A 1 216 ? -17.094 -9.805 -8.578 1 95.75 216 ARG A CA 1
ATOM 1636 C C . ARG A 1 216 ? -17.203 -8.883 -7.363 1 95.75 216 ARG A C 1
ATOM 1638 O O . ARG A 1 216 ? -16.203 -8.578 -6.715 1 95.75 216 ARG A O 1
ATOM 1645 N N . GLU A 1 217 ? -18.438 -8.336 -7.043 1 94.69 217 GLU A N 1
ATOM 1646 C CA . GLU A 1 217 ? -18.781 -7.527 -5.871 1 94.69 217 GLU A CA 1
ATOM 1647 C C . GLU A 1 217 ? -17.922 -6.266 -5.812 1 94.69 217 GLU A C 1
ATOM 1649 O O . GLU A 1 217 ? -17.656 -5.742 -4.73 1 94.69 217 GLU A O 1
ATOM 1654 N N . ARG A 1 218 ? -17.266 -5.828 -6.832 1 96.81 218 ARG A N 1
ATOM 1655 C CA . ARG A 1 218 ? -16.453 -4.613 -6.953 1 96.81 218 ARG A CA 1
ATOM 1656 C C . ARG A 1 218 ? -15.141 -4.75 -6.195 1 96.81 218 ARG A C 1
ATOM 1658 O O . ARG A 1 218 ? -14.492 -3.746 -5.879 1 96.81 218 ARG A O 1
ATOM 1665 N N . LEU A 1 219 ? -14.82 -6.051 -5.777 1 97.31 219 LEU A N 1
ATOM 1666 C CA . LEU A 1 219 ? -13.547 -6.082 -5.066 1 97.31 219 LEU A CA 1
ATOM 1667 C C . LEU A 1 219 ? -12.781 -7.367 -5.375 1 97.31 219 LEU A C 1
ATOM 1669 O O . LEU A 1 219 ? -11.594 -7.484 -5.059 1 97.31 219 LEU A O 1
ATOM 1673 N N . TYR A 1 220 ? -13.398 -8.367 -5.945 1 97.31 220 TYR A N 1
ATOM 1674 C CA . TYR A 1 220 ? -12.695 -9.547 -6.434 1 97.31 220 TYR A CA 1
ATOM 1675 C C . TYR A 1 220 ? -12.328 -9.391 -7.906 1 97.31 220 TYR A C 1
ATOM 1677 O O . TYR A 1 220 ? -13.109 -9.742 -8.789 1 97.31 220 TYR A O 1
ATOM 1685 N N . GLY A 1 221 ? -11.109 -8.906 -8.172 1 98.44 221 GLY A N 1
ATOM 1686 C CA . GLY A 1 221 ? -10.648 -8.688 -9.539 1 98.44 221 GLY A CA 1
ATOM 1687 C C . GLY A 1 221 ? -9.945 -9.891 -10.133 1 98.44 221 GLY A C 1
ATOM 1688 O O . GLY A 1 221 ? -9.195 -10.586 -9.438 1 98.44 221 GLY A O 1
ATOM 1689 N N . ALA A 1 222 ? -10.203 -10.219 -11.344 1 98.62 222 ALA A N 1
ATOM 1690 C CA . ALA A 1 222 ? -9.5 -11.219 -12.133 1 98.62 222 ALA A CA 1
ATOM 1691 C C . ALA A 1 222 ? -8.906 -10.609 -13.398 1 98.62 222 ALA A C 1
ATOM 1693 O O . ALA A 1 222 ? -9.617 -9.977 -14.188 1 98.62 222 ALA A O 1
ATOM 1694 N N . TYR A 1 223 ? -7.637 -10.734 -13.562 1 98.88 223 TYR A N 1
ATOM 1695 C CA . TYR A 1 223 ? -6.93 -10.133 -14.688 1 98.88 223 TYR A CA 1
ATOM 1696 C C . TYR A 1 223 ? -6.215 -11.195 -15.516 1 98.88 223 TYR A C 1
ATOM 1698 O O . TYR A 1 223 ? -5.613 -12.125 -14.969 1 98.88 223 TYR A O 1
ATOM 1706 N N . THR A 1 224 ? -6.363 -11.148 -16.781 1 98.94 224 THR A N 1
ATOM 1707 C CA . THR A 1 224 ? -5.453 -11.797 -17.719 1 98.94 224 THR A CA 1
ATOM 1708 C C . THR A 1 224 ? -4.57 -10.773 -18.406 1 98.94 224 THR A C 1
ATOM 1710 O O . THR A 1 224 ? -5.07 -9.82 -19.016 1 98.94 224 THR A O 1
ATOM 1713 N N . CYS A 1 225 ? -3.33 -10.938 -18.266 1 98.94 225 CYS A N 1
ATOM 1714 C CA . CYS A 1 225 ? -2.361 -10.008 -18.828 1 98.94 225 CYS A CA 1
ATOM 1715 C C . CYS A 1 225 ? -1.342 -10.734 -19.703 1 98.94 225 CYS A C 1
ATOM 1717 O O . CYS A 1 225 ? -1.022 -11.898 -19.453 1 98.94 225 CYS A O 1
ATOM 1719 N N . VAL A 1 226 ? -0.834 -10.047 -20.703 1 98.88 226 VAL A N 1
ATOM 1720 C CA . VAL A 1 226 ? 0.182 -10.594 -21.594 1 98.88 226 VAL A CA 1
ATOM 1721 C C . VAL A 1 226 ? 1.439 -9.727 -21.531 1 98.88 226 VAL A C 1
ATOM 1723 O O . VAL A 1 226 ? 1.364 -8.5 -21.641 1 98.88 226 VAL A O 1
ATOM 1726 N N . LYS A 1 227 ? 2.523 -10.398 -21.266 1 98.75 227 LYS A N 1
ATOM 1727 C CA . LYS A 1 227 ? 3.795 -9.68 -21.234 1 98.75 227 LYS A CA 1
ATOM 1728 C C . LYS A 1 227 ? 4.145 -9.102 -22.594 1 98.75 227 LYS A C 1
ATOM 1730 O O . LYS A 1 227 ? 4.09 -9.805 -23.609 1 98.75 227 LYS A O 1
ATOM 1735 N N . ARG A 1 228 ? 4.527 -7.855 -22.562 1 97.25 228 ARG A N 1
ATOM 1736 C CA . ARG A 1 228 ? 4.961 -7.207 -23.797 1 97.25 228 ARG A CA 1
ATOM 1737 C C . ARG A 1 228 ? 6.328 -7.723 -24.234 1 97.25 228 ARG A C 1
ATOM 1739 O O . ARG A 1 228 ? 7.137 -8.141 -23.406 1 97.25 228 ARG A O 1
ATOM 1746 N N . MET B 1 1 ? -19.109 4.332 16.625 1 50.53 1 MET B N 1
ATOM 1747 C CA . MET B 1 1 ? -18.172 3.24 16.828 1 50.53 1 MET B CA 1
ATOM 1748 C C . MET B 1 1 ? -17.078 3.246 15.758 1 50.53 1 MET B C 1
ATOM 1750 O O . MET B 1 1 ? -17.328 3.674 14.633 1 50.53 1 MET B O 1
ATOM 1754 N N . PRO B 1 2 ? -15.805 2.941 16.188 1 71.38 2 PRO B N 1
ATOM 1755 C CA . PRO B 1 2 ? -14.781 2.93 15.141 1 71.38 2 PRO B CA 1
ATOM 1756 C C . PRO B 1 2 ? -15.055 1.885 14.062 1 71.38 2 PRO B C 1
ATOM 1758 O O . PRO B 1 2 ? -15.648 0.84 14.344 1 71.38 2 PRO B O 1
ATOM 1761 N N . THR B 1 3 ? -15.016 2.305 12.883 1 87.81 3 THR B N 1
ATOM 1762 C CA . THR B 1 3 ? -15.18 1.378 11.766 1 87.81 3 THR B CA 1
ATOM 1763 C C . THR B 1 3 ? -14.219 0.202 11.898 1 87.81 3 THR B C 1
ATOM 1765 O O . THR B 1 3 ? -13 0.391 11.922 1 87.81 3 THR B O 1
ATOM 1768 N N . PRO B 1 4 ? -14.711 -0.994 12.047 1 92.38 4 PRO B N 1
ATOM 1769 C CA . PRO B 1 4 ? -13.883 -2.146 12.43 1 92.38 4 PRO B CA 1
ATOM 1770 C C . PRO B 1 4 ? -12.797 -2.457 11.398 1 92.38 4 PRO B C 1
ATOM 1772 O O . PRO B 1 4 ? -11.828 -3.152 11.711 1 92.38 4 PRO B O 1
ATOM 1775 N N . TRP B 1 5 ? -13.008 -1.971 10.164 1 95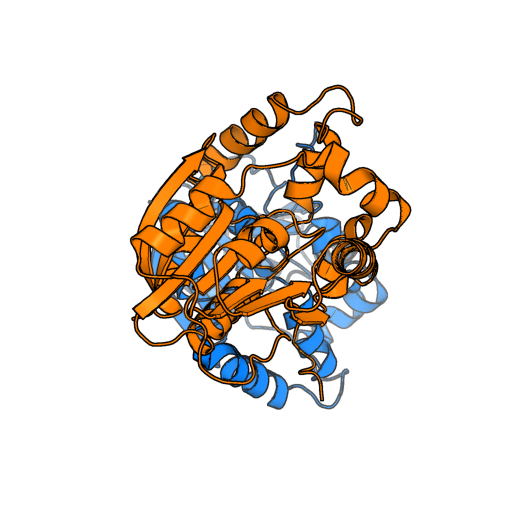.81 5 TRP B N 1
ATOM 1776 C CA . TRP B 1 5 ? -12.055 -2.357 9.133 1 95.81 5 TRP B CA 1
ATOM 1777 C C . TRP B 1 5 ? -11 -1.276 8.93 1 95.81 5 TRP B C 1
ATOM 1779 O O . TRP B 1 5 ? -10.102 -1.425 8.102 1 95.81 5 TRP B O 1
ATOM 1789 N N . MET B 1 6 ? -11.086 -0.221 9.703 1 95.88 6 MET B N 1
ATOM 1790 C CA . MET B 1 6 ? -10.102 0.853 9.617 1 95.88 6 MET B CA 1
ATOM 1791 C C . MET B 1 6 ? -8.828 0.487 10.367 1 95.88 6 MET B C 1
ATOM 1793 O O . MET B 1 6 ? -8.883 -0.107 11.445 1 95.88 6 MET B O 1
ATOM 1797 N N . ILE B 1 7 ? -7.766 0.905 9.836 1 95.06 7 ILE B N 1
ATOM 1798 C CA . ILE B 1 7 ? -6.469 0.602 10.43 1 95.06 7 ILE B CA 1
ATOM 1799 C C . ILE B 1 7 ? -6.316 1.357 11.75 1 95.06 7 ILE B C 1
ATOM 1801 O O . ILE B 1 7 ? -6.926 2.414 11.938 1 95.06 7 ILE B O 1
ATOM 1805 N N . ASP B 1 8 ? -5.543 0.801 12.703 1 93.69 8 ASP B N 1
ATOM 1806 C CA . ASP B 1 8 ? -5.121 1.51 13.906 1 93.69 8 ASP B CA 1
ATOM 1807 C C . ASP B 1 8 ? -3.947 2.439 13.609 1 93.69 8 ASP B C 1
ATOM 1809 O O . ASP B 1 8 ? -2.793 2.004 13.594 1 93.69 8 ASP B O 1
ATOM 1813 N N . GLU B 1 9 ? -4.18 3.723 13.453 1 95.19 9 GLU B N 1
ATOM 1814 C CA . GLU B 1 9 ? -3.148 4.68 13.062 1 95.19 9 GLU B CA 1
ATOM 1815 C C . GLU B 1 9 ? -2.035 4.754 14.102 1 95.19 9 GLU B C 1
ATOM 1817 O O . GLU B 1 9 ? -0.875 4.996 13.758 1 95.19 9 GLU B O 1
ATOM 1822 N N . LEU B 1 10 ? -2.4 4.574 15.328 1 93.69 10 LEU B N 1
ATOM 1823 C CA . LEU B 1 10 ? -1.386 4.609 16.375 1 93.69 10 LEU B CA 1
ATOM 1824 C C . LEU B 1 10 ? -0.389 3.469 16.203 1 93.69 10 LEU B C 1
ATOM 1826 O O . LEU B 1 10 ? 0.821 3.672 16.328 1 93.69 10 LEU B O 1
ATOM 1830 N N . ALA B 1 11 ? -0.917 2.33 15.898 1 90.69 11 ALA B N 1
ATOM 1831 C CA . ALA B 1 11 ? -0.066 1.158 15.703 1 90.69 11 ALA B CA 1
ATOM 1832 C C . ALA B 1 11 ? 0.812 1.316 14.469 1 90.69 11 ALA B C 1
ATOM 1834 O O . ALA B 1 11 ? 1.919 0.773 14.414 1 90.69 11 ALA B O 1
ATOM 1835 N N . HIS B 1 12 ? 0.354 2.137 13.562 1 91.44 12 HIS B N 1
ATOM 1836 C CA . HIS B 1 12 ? 1.07 2.297 12.297 1 91.44 12 HIS B CA 1
ATOM 1837 C C . HIS B 1 12 ? 2.02 3.49 12.352 1 91.44 12 HIS B C 1
ATOM 1839 O O . HIS B 1 12 ? 2.766 3.738 11.406 1 91.44 12 HIS B O 1
ATOM 1845 N N . ALA B 1 13 ? 2.047 4.262 13.406 1 89.44 13 ALA B N 1
ATOM 1846 C CA . ALA B 1 13 ? 2.928 5.418 13.555 1 89.44 13 ALA B CA 1
ATOM 1847 C C . ALA B 1 13 ? 4.379 4.984 13.727 1 89.44 13 ALA B C 1
ATOM 1849 O O . ALA B 1 13 ? 5.301 5.789 13.562 1 89.44 13 ALA B O 1
ATOM 1850 N N . GLY B 1 14 ? 4.652 3.67 13.875 1 82.62 14 GLY B N 1
ATOM 1851 C CA . GLY B 1 14 ? 5.973 3.182 14.242 1 82.62 14 GLY B CA 1
ATOM 1852 C C . GLY B 1 14 ? 6.227 3.234 15.742 1 82.62 14 GLY B C 1
ATOM 1853 O O . GLY B 1 14 ? 6.09 4.289 16.359 1 82.62 14 GLY B O 1
ATOM 1854 N N . PRO B 1 15 ? 6.48 2.189 16.297 1 79.12 15 PRO B N 1
ATOM 1855 C CA . PRO B 1 15 ? 6.629 2.133 17.75 1 79.12 15 PRO B CA 1
ATOM 1856 C C . PRO B 1 15 ? 7.641 3.145 18.281 1 79.12 15 PRO B C 1
ATOM 1858 O O . PRO B 1 15 ? 7.496 3.643 19.406 1 79.12 15 PRO B O 1
ATOM 1861 N N . GLU B 1 16 ? 8.57 3.441 17.469 1 80.94 16 GLU B N 1
ATOM 1862 C CA . GLU B 1 16 ? 9.602 4.387 17.906 1 80.94 16 GLU B CA 1
ATOM 1863 C C . GLU B 1 16 ? 9.008 5.773 18.141 1 80.94 16 GLU B C 1
ATOM 1865 O O . GLU B 1 16 ? 9.484 6.516 19 1 80.94 16 GLU B O 1
ATOM 1870 N N . HIS B 1 17 ? 7.945 6.09 17.469 1 87.62 17 HIS B N 1
ATOM 1871 C CA . HIS B 1 17 ? 7.348 7.414 17.594 1 87.62 17 HIS B CA 1
ATOM 1872 C C . HIS B 1 17 ? 6.398 7.477 18.781 1 87.62 17 HIS B C 1
ATOM 1874 O O . HIS B 1 17 ? 5.848 8.539 19.094 1 87.62 17 HIS B O 1
ATOM 1880 N N . LEU B 1 18 ? 6.297 6.344 19.422 1 87.19 18 LEU B N 1
ATOM 1881 C CA . LEU B 1 18 ? 5.461 6.285 20.609 1 87.19 18 LEU B CA 1
ATOM 1882 C C . LEU B 1 18 ? 6.32 6.195 21.875 1 87.19 18 LEU B C 1
ATOM 1884 O O . LEU B 1 18 ? 5.816 6.371 22.984 1 87.19 18 LEU B O 1
ATOM 1888 N N . ASP B 1 19 ? 7.582 5.91 21.609 1 86.44 19 ASP B N 1
ATOM 1889 C CA . ASP B 1 19 ? 8.539 5.762 22.703 1 86.44 19 ASP B CA 1
ATOM 1890 C C . ASP B 1 19 ? 9.055 7.121 23.172 1 86.44 19 ASP B C 1
ATOM 1892 O O . ASP B 1 19 ? 9.68 7.855 22.391 1 86.44 19 ASP B O 1
ATOM 1896 N N . GLU B 1 20 ? 8.969 7.348 24.438 1 85.81 20 GLU B N 1
ATOM 1897 C CA . GLU B 1 20 ? 9.32 8.648 25 1 85.81 20 GLU B CA 1
ATOM 1898 C C . GLU B 1 20 ? 10.812 8.938 24.812 1 85.81 20 GLU B C 1
ATOM 1900 O O . GLU B 1 20 ? 11.195 10.078 24.547 1 85.81 20 GLU B O 1
ATOM 1905 N N . ALA B 1 21 ? 11.539 7.879 25.016 1 83.75 21 ALA B N 1
ATOM 1906 C CA . ALA B 1 21 ? 12.984 8.062 24.891 1 83.75 21 ALA B CA 1
ATOM 1907 C C . ALA B 1 21 ? 13.367 8.438 23.453 1 83.75 21 ALA B C 1
ATOM 1909 O O . ALA B 1 21 ? 14.195 9.32 23.234 1 83.75 21 ALA B O 1
ATOM 1910 N N . PHE B 1 22 ? 12.703 7.789 22.516 1 81 22 PHE B N 1
ATOM 1911 C CA . PHE B 1 22 ? 12.953 8.117 21.109 1 81 22 PHE B CA 1
ATOM 1912 C C . PHE B 1 22 ? 12.477 9.531 20.797 1 81 22 PHE B C 1
ATOM 1914 O O . PHE B 1 22 ? 13.195 10.312 20.172 1 81 22 PHE B O 1
ATOM 1921 N N . VAL B 1 23 ? 11.406 9.883 21.281 1 85.62 23 VAL B N 1
ATOM 1922 C CA . VAL B 1 23 ? 10.789 11.172 21 1 85.62 23 VAL B CA 1
ATOM 1923 C C . VAL B 1 23 ? 11.648 12.297 21.578 1 85.62 23 VAL B C 1
ATOM 1925 O O . VAL B 1 23 ? 11.797 13.352 20.953 1 85.62 23 VAL B O 1
ATOM 1928 N N . ALA B 1 24 ? 12.273 12.062 22.688 1 81.56 24 ALA B N 1
ATOM 1929 C CA . ALA B 1 24 ? 13.141 13.055 23.328 1 81.56 24 ALA B CA 1
ATOM 1930 C C . ALA B 1 24 ? 14.344 13.383 22.453 1 81.56 24 ALA B C 1
ATOM 1932 O O . ALA B 1 24 ? 14.852 14.5 22.469 1 81.56 24 ALA B O 1
ATOM 1933 N N . GLY B 1 25 ? 14.695 12.344 21.625 1 81.56 25 GLY B N 1
ATOM 1934 C CA . GLY B 1 25 ? 15.836 12.539 20.734 1 81.56 25 GLY B CA 1
ATOM 1935 C C . GLY B 1 25 ? 15.438 12.781 19.297 1 81.56 25 GLY B C 1
ATOM 1936 O O . GLY B 1 25 ? 16.297 12.891 18.422 1 81.56 25 GLY B O 1
ATOM 1937 N N . PHE B 1 26 ? 14.172 12.945 19.078 1 84.69 26 PHE B N 1
ATOM 1938 C CA . PHE B 1 26 ? 13.633 12.953 17.719 1 84.69 26 PHE B CA 1
ATOM 1939 C C . PHE B 1 26 ? 14.172 14.141 16.938 1 84.69 26 PHE B C 1
ATOM 1941 O O . PHE B 1 26 ? 14.648 13.977 15.805 1 84.69 26 PHE B O 1
ATOM 1948 N N . ASP B 1 27 ? 14.211 15.32 17.547 1 85.12 27 ASP B N 1
ATOM 1949 C CA . ASP B 1 27 ? 14.617 16.531 16.844 1 85.12 27 ASP B CA 1
ATOM 1950 C C . ASP B 1 27 ? 16.109 16.484 16.484 1 85.12 27 ASP B C 1
ATOM 1952 O O . ASP B 1 27 ? 16.516 17 15.445 1 85.12 27 ASP B O 1
ATOM 1956 N N . ARG B 1 28 ? 16.828 15.859 17.328 1 79.88 28 ARG B N 1
ATOM 1957 C CA . ARG B 1 28 ? 18.25 15.703 17.031 1 79.88 28 ARG B CA 1
ATOM 1958 C C . ARG B 1 28 ? 18.453 14.789 15.82 1 79.88 28 ARG B C 1
ATOM 1960 O O . ARG B 1 28 ? 19.312 15.055 14.969 1 79.88 28 ARG B O 1
ATOM 1967 N N . LYS B 1 29 ? 17.656 13.805 15.758 1 79.12 29 LYS B N 1
ATOM 1968 C CA . LYS B 1 29 ? 17.781 12.82 14.688 1 79.12 29 LYS B CA 1
ATOM 1969 C C . LYS B 1 29 ? 17.203 13.359 13.383 1 79.12 29 LYS B C 1
ATOM 1971 O O . LYS B 1 29 ? 17.828 13.234 12.32 1 79.12 29 LYS B O 1
ATOM 1976 N N . GLN B 1 30 ? 16.047 13.93 13.484 1 82.44 30 GLN B N 1
ATOM 1977 C CA . GLN B 1 30 ? 15.336 14.438 12.32 1 82.44 30 GLN B CA 1
ATOM 1978 C C . GLN B 1 30 ? 15.938 15.758 11.836 1 82.44 30 GLN B C 1
ATOM 1980 O O . GLN B 1 30 ? 15.797 16.109 10.664 1 82.44 30 GLN B O 1
ATOM 1985 N N . GLY B 1 31 ? 16.609 16.422 12.711 1 81.31 31 GLY B N 1
ATOM 1986 C CA . GLY B 1 31 ? 17.062 17.766 12.438 1 81.31 31 GLY B CA 1
ATOM 1987 C C . GLY B 1 31 ? 15.969 18.812 12.602 1 81.31 31 GLY B C 1
ATOM 1988 O O . GLY B 1 31 ? 14.977 18.578 13.281 1 81.31 31 GLY B O 1
ATOM 1989 N N . HIS B 1 32 ? 16.344 20 12.188 1 86.31 32 HIS B N 1
ATOM 1990 C CA . HIS B 1 32 ? 15.414 21.125 12.25 1 86.31 32 HIS B CA 1
ATOM 1991 C C . HIS B 1 32 ? 15.156 21.703 10.867 1 86.31 32 HIS B C 1
ATOM 1993 O O . HIS B 1 32 ? 15.656 22.766 10.531 1 86.31 32 HIS B O 1
ATOM 1999 N N . PRO B 1 33 ? 14.336 20.875 10.172 1 88.25 33 PRO B N 1
ATOM 2000 C CA . PRO B 1 33 ? 14.07 21.375 8.82 1 88.25 33 PRO B CA 1
ATOM 2001 C C . PRO B 1 33 ? 13.414 22.75 8.805 1 88.25 33 PRO B C 1
ATOM 2003 O O . PRO B 1 33 ? 12.586 23.062 9.664 1 88.25 33 PRO B O 1
ATOM 2006 N N . ASP B 1 34 ? 13.875 23.594 7.93 1 92.5 34 ASP B N 1
ATOM 2007 C CA . ASP B 1 34 ? 13.328 24.938 7.75 1 92.5 34 ASP B CA 1
ATOM 2008 C C . ASP B 1 34 ? 11.906 24.875 7.199 1 92.5 34 ASP B C 1
ATOM 2010 O O . ASP B 1 34 ? 11.68 24.344 6.105 1 92.5 34 ASP B O 1
ATOM 2014 N N . ALA B 1 35 ? 10.953 25.391 7.969 1 96.31 35 ALA B N 1
ATOM 2015 C CA . ALA B 1 35 ? 9.555 25.406 7.547 1 96.31 35 ALA B CA 1
ATOM 2016 C C . ALA B 1 35 ? 9.289 26.562 6.582 1 96.31 35 ALA B C 1
ATOM 2018 O O . ALA B 1 35 ? 8.219 26.641 5.98 1 96.31 35 ALA B O 1
ATOM 2019 N N . GLY B 1 36 ? 10.273 27.422 6.426 1 96.75 36 GLY B N 1
ATOM 2020 C CA . GLY B 1 36 ? 10.141 28.656 5.652 1 96.75 36 GLY B CA 1
ATOM 2021 C C . GLY B 1 36 ? 9.586 28.422 4.258 1 96.75 36 GLY B C 1
ATOM 2022 O O . GLY B 1 36 ? 8.578 29.016 3.877 1 96.75 36 GLY B O 1
ATOM 2023 N N . PRO B 1 37 ? 10.227 27.547 3.551 1 97.19 37 PRO B N 1
ATOM 2024 C CA . PRO B 1 37 ? 9.789 27.312 2.174 1 97.19 37 PRO B CA 1
ATOM 2025 C C . PRO B 1 37 ? 8.352 26.797 2.094 1 97.19 37 PRO B C 1
ATOM 2027 O O . PRO B 1 37 ? 7.621 27.141 1.16 1 97.19 37 PRO B O 1
ATOM 2030 N N . ASP B 1 38 ? 7.906 26 3.035 1 98.25 38 ASP B N 1
ATOM 2031 C CA . ASP B 1 38 ? 6.539 25.484 3.025 1 98.25 38 ASP B CA 1
ATOM 2032 C C . ASP B 1 38 ? 5.535 26.578 3.365 1 98.25 38 ASP B C 1
ATOM 2034 O O . ASP B 1 38 ? 4.473 26.672 2.75 1 98.25 38 ASP B O 1
ATOM 2038 N N . ILE B 1 39 ? 5.875 27.406 4.336 1 98.56 39 ILE B N 1
ATOM 2039 C CA . ILE B 1 39 ? 5.031 28.547 4.688 1 98.56 39 ILE B CA 1
ATOM 2040 C C . ILE B 1 39 ? 4.934 29.5 3.498 1 98.56 39 ILE B C 1
ATOM 2042 O O . ILE B 1 39 ? 3.844 29.969 3.148 1 98.56 39 ILE B O 1
ATOM 2046 N N . ALA B 1 40 ? 6.086 29.734 2.871 1 98.31 40 ALA B N 1
ATOM 2047 C CA . ALA B 1 40 ? 6.117 30.609 1.707 1 98.31 40 ALA B CA 1
ATOM 2048 C C . ALA B 1 40 ? 5.23 30.078 0.587 1 98.31 40 ALA B C 1
ATOM 2050 O O . ALA B 1 40 ? 4.609 30.844 -0.146 1 98.31 40 ALA B O 1
ATOM 2051 N N . GLU B 1 41 ? 5.195 28.75 0.406 1 98.19 41 GLU B N 1
ATOM 2052 C CA . GLU B 1 41 ? 4.348 28.141 -0.613 1 98.19 41 GLU B CA 1
ATOM 2053 C C . GLU B 1 41 ? 2.871 28.422 -0.34 1 98.19 41 GLU B C 1
ATOM 2055 O O . GLU B 1 41 ? 2.109 28.719 -1.262 1 98.19 41 GLU B O 1
ATOM 2060 N N . PHE B 1 42 ? 2.467 28.312 0.943 1 98.75 42 PHE B N 1
ATOM 2061 C CA . PHE B 1 42 ? 1.097 28.641 1.316 1 98.75 42 PHE B CA 1
ATOM 2062 C C . PHE B 1 42 ? 0.798 30.109 1.032 1 98.75 42 PHE B C 1
ATOM 2064 O O . PHE B 1 42 ? -0.253 30.438 0.48 1 98.75 42 PHE B O 1
ATOM 2071 N N . GLU B 1 43 ? 1.728 30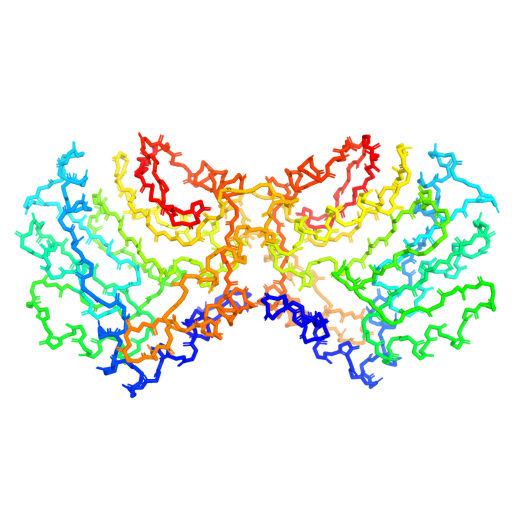.984 1.377 1 98.62 43 GLU B N 1
ATOM 2072 C CA . GLU B 1 43 ? 1.545 32.406 1.168 1 98.62 43 GLU B CA 1
ATOM 2073 C C . GLU B 1 43 ? 1.425 32.75 -0.317 1 98.62 43 GLU B C 1
ATOM 2075 O O . GLU B 1 43 ? 0.619 33.594 -0.706 1 98.62 43 GLU B O 1
ATOM 2080 N N . LYS B 1 44 ? 2.246 32.062 -1.093 1 98.19 44 LYS B N 1
ATOM 2081 C CA . LYS B 1 44 ? 2.186 32.219 -2.543 1 98.19 44 LYS B CA 1
ATOM 2082 C C . LYS B 1 44 ? 0.791 31.891 -3.074 1 98.19 44 LYS B C 1
ATOM 2084 O O . LYS B 1 44 ? 0.378 32.438 -4.105 1 98.19 44 LYS B O 1
ATOM 2089 N N . HIS B 1 45 ? 0.069 31.109 -2.342 1 98.25 45 HIS B N 1
ATOM 2090 C CA . HIS B 1 45 ? -1.263 30.703 -2.775 1 98.25 45 HIS B CA 1
ATOM 2091 C C . HIS B 1 45 ? -2.346 31.438 -1.996 1 98.25 45 HIS B C 1
ATOM 2093 O O . HIS B 1 45 ? -3.463 30.938 -1.849 1 98.25 45 HIS B O 1
ATOM 2099 N N . GLY B 1 46 ? -1.968 32.469 -1.324 1 98.12 46 GLY B N 1
ATOM 2100 C CA . GLY B 1 46 ? -2.939 33.438 -0.821 1 98.12 46 GLY B CA 1
ATOM 2101 C C . GLY B 1 46 ? -3.236 33.25 0.657 1 98.12 46 GLY B C 1
ATOM 2102 O O . GLY B 1 46 ? -4.098 33.938 1.206 1 98.12 46 GLY B O 1
ATOM 2103 N N . LEU B 1 47 ? -2.557 32.344 1.317 1 98.62 47 LEU B N 1
ATOM 2104 C CA . LEU B 1 47 ? -2.779 32.219 2.752 1 98.62 47 LEU B CA 1
ATOM 2105 C C . LEU B 1 47 ? -2.061 33.312 3.527 1 98.62 47 LEU B C 1
ATOM 2107 O O . LEU B 1 47 ? -0.961 33.719 3.152 1 98.62 47 LEU B O 1
ATOM 2111 N N . ASP B 1 48 ? -2.734 33.75 4.551 1 98.25 48 ASP B N 1
ATOM 2112 C CA . ASP B 1 48 ? -2.203 34.875 5.312 1 98.25 48 ASP B CA 1
ATOM 2113 C C . ASP B 1 48 ? -2.609 34.781 6.781 1 98.25 48 ASP B C 1
ATOM 2115 O O . ASP B 1 48 ? -2.953 33.688 7.27 1 98.25 48 ASP B O 1
ATOM 2119 N N . ALA B 1 49 ? -2.514 35.844 7.48 1 97.81 49 ALA B N 1
ATOM 2120 C CA . ALA B 1 49 ? -2.699 35.906 8.93 1 97.81 49 ALA B CA 1
ATOM 2121 C C . ALA B 1 49 ? -4.16 35.656 9.297 1 97.81 49 ALA B C 1
ATOM 2123 O O . ALA B 1 49 ? -4.492 35.531 10.484 1 97.81 49 ALA B O 1
ATOM 2124 N N . SER B 1 50 ? -5.023 35.469 8.383 1 97.62 50 SER B N 1
ATOM 2125 C CA . SER B 1 50 ? -6.422 35.188 8.664 1 97.62 50 SER B CA 1
ATOM 2126 C C . SER B 1 50 ? -6.754 33.719 8.328 1 97.62 50 SER B C 1
ATOM 2128 O O . SER B 1 50 ? -7.867 33.25 8.586 1 97.62 50 SER B O 1
ATOM 2130 N N . SER B 1 51 ? -5.812 33.031 7.777 1 98.31 51 SER B N 1
ATOM 2131 C CA . SER B 1 51 ? -6.062 31.703 7.211 1 98.31 51 SER B CA 1
ATOM 2132 C C . SER B 1 51 ? -6.023 30.625 8.289 1 98.31 51 SER B C 1
ATOM 2134 O O . SER B 1 51 ? -5.309 30.766 9.281 1 98.31 51 SER B O 1
ATOM 2136 N N . VAL B 1 52 ? -6.805 29.562 8.055 1 98.31 52 VAL B N 1
ATOM 2137 C CA . VAL B 1 52 ? -6.832 28.359 8.875 1 98.31 52 VAL B CA 1
ATOM 2138 C C . VAL B 1 52 ? -5.969 27.266 8.242 1 98.31 52 VAL B C 1
ATOM 2140 O O . VAL B 1 52 ? -6.199 26.875 7.098 1 98.31 52 VAL B O 1
ATOM 2143 N N . VAL B 1 53 ? -4.941 26.781 8.961 1 98.75 53 VAL B N 1
ATOM 2144 C CA . VAL B 1 53 ? -4.039 25.75 8.461 1 98.75 53 VAL B CA 1
ATOM 2145 C C . VAL B 1 53 ? -4.059 24.562 9.414 1 98.75 53 VAL B C 1
ATOM 2147 O O . VAL B 1 53 ? -3.934 24.719 10.633 1 98.75 53 VAL B O 1
ATOM 2150 N N . VAL B 1 54 ? -4.246 23.359 8.867 1 98.88 54 VAL B N 1
ATOM 2151 C CA . VAL B 1 54 ? -4.223 22.125 9.625 1 98.88 54 VAL B CA 1
ATOM 2152 C C . VAL B 1 54 ? -2.963 21.328 9.289 1 98.88 54 VAL B C 1
ATOM 2154 O O . VAL B 1 54 ? -2.639 21.141 8.109 1 98.88 54 VAL B O 1
ATOM 2157 N N . GLU B 1 55 ? -2.211 20.953 10.289 1 98.88 55 GLU B N 1
ATOM 2158 C CA . GLU B 1 55 ? -1.082 20.047 10.117 1 98.88 55 GLU B CA 1
ATOM 2159 C C . GLU B 1 55 ? -1.421 18.641 10.617 1 98.88 55 GLU B C 1
ATOM 2161 O O . GLU B 1 55 ? -1.837 18.469 11.766 1 98.88 55 GLU B O 1
ATOM 2166 N N . LEU B 1 56 ? -1.332 17.672 9.773 1 98.81 56 LEU B N 1
ATOM 2167 C CA . LEU B 1 56 ? -1.481 16.266 10.125 1 98.81 56 LEU B CA 1
ATOM 2168 C C . LEU B 1 56 ? -0.12 15.586 10.25 1 98.81 56 LEU B C 1
ATOM 2170 O O . LEU B 1 56 ? 0.695 15.656 9.32 1 98.81 56 LEU B O 1
ATOM 2174 N N . GLY B 1 57 ? 0.096 14.906 11.328 1 97.88 57 GLY B N 1
ATOM 2175 C CA . GLY B 1 57 ? 1.433 14.43 11.656 1 97.88 57 GLY B CA 1
ATOM 2176 C C . GLY B 1 57 ? 2.363 15.539 12.109 1 97.88 57 GLY B C 1
ATOM 2177 O O . GLY B 1 57 ? 3.469 15.68 11.586 1 97.88 57 GLY B O 1
ATOM 2178 N N . ALA B 1 58 ? 1.992 16.266 13.141 1 97.5 58 ALA B N 1
ATOM 2179 C CA . ALA B 1 58 ? 2.66 17.516 13.531 1 97.5 58 ALA B CA 1
ATOM 2180 C C . ALA B 1 58 ? 3.973 17.219 14.25 1 97.5 58 ALA B C 1
ATOM 2182 O O . ALA B 1 58 ? 4.844 18.094 14.336 1 97.5 58 ALA B O 1
ATOM 2183 N N . GLY B 1 59 ? 4.082 15.969 14.82 1 95.62 59 GLY B N 1
ATOM 2184 C CA . GLY B 1 59 ? 5.293 15.625 15.547 1 95.62 59 GLY B CA 1
ATOM 2185 C C . GLY B 1 59 ? 5.629 16.609 16.656 1 95.62 59 GLY B C 1
ATOM 2186 O O . GLY B 1 59 ? 4.773 16.953 17.469 1 95.62 59 GLY B O 1
ATOM 2187 N N . THR B 1 60 ? 6.859 17.047 16.672 1 93.69 60 THR B N 1
ATOM 2188 C CA . THR B 1 60 ? 7.316 17.922 17.734 1 93.69 60 THR B CA 1
ATOM 2189 C C . THR B 1 60 ? 7.047 19.375 17.391 1 93.69 60 THR B C 1
ATOM 2191 O O . THR B 1 60 ? 7.438 20.281 18.141 1 93.69 60 THR B O 1
ATOM 2194 N N . GLY B 1 61 ? 6.461 19.656 16.266 1 95.88 61 GLY B N 1
ATOM 2195 C CA . GLY B 1 61 ? 5.941 20.984 15.977 1 95.88 61 GLY B CA 1
ATOM 2196 C C . GLY B 1 61 ? 6.926 21.859 15.211 1 95.88 61 GLY B C 1
ATOM 2197 O O . GLY B 1 61 ? 6.918 23.078 15.352 1 95.88 61 GLY B O 1
ATOM 2198 N N . GLN B 1 62 ? 7.797 21.234 14.344 1 94 62 GLN B N 1
ATOM 2199 C CA . GLN B 1 62 ? 8.797 21.984 13.602 1 94 62 GLN B CA 1
ATOM 2200 C C . GLN B 1 62 ? 8.141 22.906 12.578 1 94 62 GLN B C 1
ATOM 2202 O O . GLN B 1 62 ? 8.641 24 12.297 1 94 62 GLN B O 1
ATOM 2207 N N . PHE B 1 63 ? 7.059 22.484 11.984 1 97.25 63 PHE B N 1
ATOM 2208 C CA . PHE B 1 63 ? 6.273 23.328 11.086 1 97.25 63 PHE B CA 1
ATOM 2209 C C . PHE B 1 63 ? 5.262 24.156 11.875 1 97.25 63 PHE B C 1
ATOM 2211 O O . PHE B 1 63 ? 5.035 25.328 11.57 1 97.25 63 PHE B O 1
ATOM 2218 N N . THR B 1 64 ? 4.703 23.578 12.914 1 98 64 THR B N 1
ATOM 2219 C CA . THR B 1 64 ? 3.596 24.172 13.664 1 98 64 THR B CA 1
ATOM 2220 C C . THR B 1 64 ? 3.996 25.531 14.242 1 98 64 THR B C 1
ATOM 2222 O O . THR B 1 64 ? 3.236 26.5 14.156 1 98 64 THR B O 1
ATOM 2225 N N . LEU B 1 65 ? 5.164 25.578 14.773 1 96.62 65 LEU B N 1
ATOM 2226 C CA . LEU B 1 65 ? 5.605 26.781 15.492 1 96.62 65 LEU B CA 1
ATOM 2227 C C . LEU B 1 65 ? 5.734 27.969 14.555 1 96.62 65 LEU B C 1
ATOM 2229 O O . LEU B 1 65 ? 5.125 29.016 14.781 1 96.62 65 LEU B O 1
ATOM 2233 N N . PRO B 1 66 ? 6.512 27.828 13.5 1 97.06 66 PRO B N 1
ATOM 2234 C CA . PRO B 1 66 ? 6.574 28.969 12.578 1 97.06 66 PRO B CA 1
ATOM 2235 C C . PRO B 1 66 ? 5.234 29.25 11.898 1 97.06 66 PRO B C 1
ATOM 2237 O O . PRO B 1 66 ? 4.918 30.406 11.602 1 97.06 66 PRO B O 1
ATOM 2240 N N . ALA B 1 67 ? 4.383 28.281 11.633 1 98.12 67 ALA B N 1
ATOM 2241 C CA . ALA B 1 67 ? 3.068 28.469 11.023 1 98.12 67 ALA B CA 1
ATOM 2242 C C . ALA B 1 67 ? 2.166 29.312 11.922 1 98.12 67 ALA B C 1
ATOM 2244 O O . ALA B 1 67 ? 1.372 30.109 11.43 1 98.12 67 ALA B O 1
ATOM 2245 N N . ALA B 1 68 ? 2.314 29.109 13.258 1 97.56 68 ALA B N 1
ATOM 2246 C CA . ALA B 1 68 ? 1.494 29.828 14.227 1 97.56 68 ALA B CA 1
ATOM 2247 C C . ALA B 1 68 ? 1.76 31.328 14.156 1 97.56 68 ALA B C 1
ATOM 2249 O O . ALA B 1 68 ? 0.915 32.125 14.562 1 97.56 68 ALA B O 1
ATOM 2250 N N . ARG B 1 69 ? 2.916 31.719 13.664 1 96.62 69 ARG B N 1
ATOM 2251 C CA . ARG B 1 69 ? 3.27 33.125 13.531 1 96.62 69 ARG B CA 1
ATOM 2252 C C . ARG B 1 69 ? 2.789 33.688 12.195 1 96.62 69 ARG B C 1
ATOM 2254 O O . ARG B 1 69 ? 2.627 34.906 12.047 1 96.62 69 ARG B O 1
ATOM 2261 N N . ALA B 1 70 ? 2.525 32.812 11.266 1 97.75 70 ALA B N 1
ATOM 2262 C CA . ALA B 1 70 ? 2.252 33.219 9.891 1 97.75 70 ALA B CA 1
ATOM 2263 C C . ALA B 1 70 ? 0.753 33.219 9.602 1 97.75 70 ALA B C 1
ATOM 2265 O O . ALA B 1 70 ? 0.27 34 8.766 1 97.75 70 ALA B O 1
ATOM 2266 N N . PHE B 1 71 ? 0.019 32.375 10.273 1 98.06 71 PHE B N 1
ATOM 2267 C CA . PHE B 1 71 ? -1.38 32.156 9.922 1 98.06 71 PHE B CA 1
ATOM 2268 C C . PHE B 1 71 ? -2.285 32.406 11.117 1 98.06 71 PHE B C 1
ATOM 2270 O O . PHE B 1 71 ? -1.824 32.406 12.266 1 98.06 71 PHE B O 1
ATOM 2277 N N . GLY B 1 72 ? -3.541 32.625 10.875 1 95 72 GLY B N 1
ATOM 2278 C CA . GLY B 1 72 ? -4.496 33.031 11.898 1 95 72 GLY B CA 1
ATOM 2279 C C . GLY B 1 72 ? -4.852 31.922 12.867 1 95 72 GLY B C 1
ATOM 2280 O O . GLY B 1 72 ? -4.91 32.156 14.078 1 95 72 GLY B O 1
ATOM 2281 N N . ARG B 1 73 ? -5.133 30.734 12.359 1 96.38 73 ARG B N 1
ATOM 2282 C CA . ARG B 1 73 ? -5.469 29.547 13.141 1 96.38 73 ARG B CA 1
ATOM 2283 C C . ARG B 1 73 ? -4.691 28.328 12.656 1 96.38 73 ARG B C 1
ATOM 2285 O O . ARG B 1 73 ? -4.719 28 11.469 1 96.38 73 ARG B O 1
ATOM 2292 N N . VAL B 1 74 ? -3.988 27.75 13.594 1 98.12 74 VAL B N 1
ATOM 2293 C CA . VAL B 1 74 ? -3.238 26.547 13.273 1 98.12 74 VAL B CA 1
ATOM 2294 C C . VAL B 1 74 ? -3.717 25.391 14.156 1 98.12 74 VAL B C 1
ATOM 2296 O O . VAL B 1 74 ? -3.809 25.531 15.375 1 98.12 74 VAL B O 1
ATOM 2299 N N . VAL B 1 75 ? -4.133 24.328 13.531 1 98.56 75 VAL B N 1
ATOM 2300 C CA . VAL B 1 75 ? -4.449 23.078 14.211 1 98.56 75 VAL B CA 1
ATOM 2301 C C . VAL B 1 75 ? -3.355 22.047 13.938 1 98.56 75 VAL B C 1
ATOM 2303 O O . VAL B 1 75 ? -2.971 21.828 12.781 1 98.56 75 VAL B O 1
ATOM 2306 N N . ALA B 1 76 ? -2.812 21.5 14.969 1 98.62 76 ALA B N 1
ATOM 2307 C CA . ALA B 1 76 ? -1.776 20.484 14.867 1 98.62 76 ALA B CA 1
ATOM 2308 C C . ALA B 1 76 ? -2.273 19.141 15.414 1 98.62 76 ALA B C 1
ATOM 2310 O O . ALA B 1 76 ? -2.568 19.016 16.609 1 98.62 76 ALA B O 1
ATOM 2311 N N . ALA B 1 77 ? -2.363 18.172 14.539 1 98.44 77 ALA B N 1
ATOM 2312 C CA . ALA B 1 77 ? -2.852 16.844 14.93 1 98.44 77 ALA B CA 1
ATOM 2313 C C . ALA B 1 77 ? -1.748 15.797 14.828 1 98.44 77 ALA B C 1
ATOM 2315 O O . ALA B 1 77 ? -0.933 15.836 13.906 1 98.44 77 ALA B O 1
ATOM 2316 N N . ASP B 1 78 ? -1.687 14.938 15.734 1 98 78 ASP B N 1
ATOM 2317 C CA . ASP B 1 78 ? -0.8 13.773 15.742 1 98 78 ASP B CA 1
ATOM 2318 C C . ASP B 1 78 ? -1.406 12.625 16.531 1 98 78 ASP B C 1
ATOM 2320 O O . ASP B 1 78 ? -2.137 12.852 17.5 1 98 78 ASP B O 1
ATOM 2324 N N . VAL B 1 79 ? -1.094 11.406 16.141 1 97.31 79 VAL B N 1
ATOM 2325 C CA . VAL B 1 79 ? -1.685 10.258 16.812 1 97.31 79 VAL B CA 1
ATOM 2326 C C . VAL B 1 79 ? -0.891 9.93 18.078 1 97.31 79 VAL B C 1
ATOM 2328 O O . VAL B 1 79 ? -1.402 9.266 18.984 1 97.31 79 VAL B O 1
ATOM 2331 N N . SER B 1 80 ? 0.356 10.352 18.172 1 96.75 80 SER B N 1
ATOM 2332 C CA . SER B 1 80 ? 1.271 9.953 19.234 1 96.75 80 SER B CA 1
ATOM 2333 C C . SER B 1 80 ? 1.138 10.867 20.453 1 96.75 80 SER B C 1
ATOM 2335 O O . SER B 1 80 ? 1.451 12.055 20.375 1 96.75 80 SER B O 1
ATOM 2337 N N . PRO B 1 81 ? 0.766 10.297 21.609 1 95.12 81 PRO B N 1
ATOM 2338 C CA . PRO B 1 81 ? 0.72 11.125 22.812 1 95.12 81 PRO B CA 1
ATOM 2339 C C . PRO B 1 81 ? 2.088 11.68 23.203 1 95.12 81 PRO B C 1
ATOM 2341 O O . PRO B 1 81 ? 2.184 12.797 23.703 1 95.12 81 PRO B O 1
ATOM 2344 N N . ALA B 1 82 ? 3.109 10.891 22.969 1 94.38 82 ALA B N 1
ATOM 2345 C CA . ALA B 1 82 ? 4.465 11.328 23.297 1 94.38 82 ALA B CA 1
ATOM 2346 C C . ALA B 1 82 ? 4.867 12.539 22.453 1 94.38 82 ALA B C 1
ATOM 2348 O O . ALA B 1 82 ? 5.453 13.492 22.969 1 94.38 82 ALA B O 1
ATOM 2349 N N . MET B 1 83 ? 4.57 12.531 21.156 1 95.38 83 MET B N 1
ATOM 2350 C CA . MET B 1 83 ? 4.848 13.664 20.266 1 95.38 83 MET B CA 1
ATOM 2351 C C . MET B 1 83 ? 4.062 14.898 20.703 1 95.38 83 MET B C 1
ATOM 2353 O O . MET B 1 83 ? 4.613 16 20.781 1 95.38 83 MET B O 1
ATOM 2357 N N . LEU B 1 84 ? 2.793 14.672 21.047 1 95.88 84 LEU B N 1
ATOM 2358 C CA . LEU B 1 84 ? 1.911 15.781 21.391 1 95.88 84 LEU B CA 1
ATOM 2359 C C . LEU B 1 84 ? 2.352 16.422 22.703 1 95.88 84 LEU B C 1
ATOM 2361 O O . LEU B 1 84 ? 2.207 17.641 22.875 1 95.88 84 LEU B O 1
ATOM 2365 N N . ALA B 1 85 ? 2.875 15.633 23.656 1 94.5 85 ALA B N 1
ATOM 2366 C CA . ALA B 1 85 ? 3.391 16.188 24.891 1 94.5 85 ALA B CA 1
ATOM 2367 C C . ALA B 1 85 ? 4.516 17.188 24.625 1 94.5 85 ALA B C 1
ATOM 2369 O O . ALA B 1 85 ? 4.551 18.266 25.219 1 94.5 85 ALA B O 1
ATOM 2370 N N . HIS B 1 86 ? 5.395 16.859 23.75 1 93.31 86 HIS B N 1
ATOM 2371 C CA . HIS B 1 86 ? 6.477 17.75 23.359 1 93.31 86 HIS B CA 1
ATOM 2372 C C . HIS B 1 86 ? 5.938 18.984 22.641 1 93.31 86 HIS B C 1
ATOM 2374 O O . HIS B 1 86 ? 6.387 20.109 22.891 1 93.31 86 HIS B O 1
ATOM 2380 N N . LEU B 1 87 ? 5 18.75 21.75 1 94.69 87 LEU B N 1
ATOM 2381 C CA . LEU B 1 87 ? 4.395 19.828 20.969 1 94.69 87 LEU B CA 1
ATOM 2382 C C . LEU B 1 87 ? 3.717 20.844 21.875 1 94.69 87 LEU B C 1
ATOM 2384 O O . LEU B 1 87 ? 3.932 22.047 21.734 1 94.69 87 LEU B O 1
ATOM 2388 N N . ARG B 1 88 ? 2.986 20.422 22.844 1 95.5 88 ARG B N 1
ATOM 2389 C CA . ARG B 1 88 ? 2.217 21.281 23.734 1 95.5 88 ARG B CA 1
ATOM 2390 C C . ARG B 1 88 ? 3.137 22.141 24.594 1 95.5 88 ARG B C 1
ATOM 2392 O O . ARG B 1 88 ? 2.797 23.281 24.922 1 95.5 88 ARG B O 1
ATOM 2399 N N . ALA B 1 89 ? 4.258 21.641 24.844 1 92.56 89 ALA B N 1
ATOM 2400 C CA . ALA B 1 89 ? 5.211 22.359 25.672 1 92.56 89 ALA B CA 1
ATOM 2401 C C . ALA B 1 89 ? 5.832 23.531 24.922 1 92.56 89 ALA B C 1
ATOM 2403 O O . ALA B 1 89 ? 6.375 24.453 25.531 1 92.56 89 ALA B O 1
ATOM 2404 N N . LYS B 1 90 ? 5.684 23.5 23.641 1 91.44 90 LYS B N 1
ATOM 2405 C CA . LYS B 1 90 ? 6.422 24.453 22.812 1 91.44 90 LYS B CA 1
ATOM 2406 C C . LYS B 1 90 ? 5.484 25.469 22.172 1 91.44 90 LYS B C 1
ATOM 2408 O O . LYS B 1 90 ? 5.883 26.594 21.875 1 91.44 90 LYS B O 1
ATOM 2413 N N . VAL B 1 91 ? 4.227 25.062 21.891 1 92.75 91 VAL B N 1
ATOM 2414 C CA . VAL B 1 91 ? 3.383 25.875 21.031 1 92.75 91 VAL B CA 1
ATOM 2415 C C . VAL B 1 91 ? 2.561 26.859 21.875 1 92.75 91 VAL B C 1
ATOM 2417 O O . VAL B 1 91 ? 2.236 26.562 23.031 1 92.75 91 VAL B O 1
ATOM 2420 N N . PRO B 1 92 ? 2.324 28.047 21.328 1 94.19 92 PRO B N 1
ATOM 2421 C CA . PRO B 1 92 ? 1.463 29 22.047 1 94.19 92 PRO B CA 1
ATOM 2422 C C . PRO B 1 92 ? 0.03 28.484 22.188 1 94.19 92 PRO B C 1
ATOM 2424 O O . PRO B 1 92 ? -0.365 27.531 21.531 1 94.19 92 PRO B O 1
ATOM 2427 N N . ALA B 1 93 ? -0.726 29.141 23 1 91.44 93 ALA B N 1
ATOM 2428 C CA . ALA B 1 93 ? -2.1 28.75 23.297 1 91.44 93 ALA B CA 1
ATOM 2429 C C . ALA B 1 93 ? -3.004 28.922 22.078 1 91.44 93 ALA B C 1
ATOM 2431 O O . ALA B 1 93 ? -4.078 28.312 22.016 1 91.44 93 ALA B O 1
ATOM 2432 N N . SER B 1 94 ? -2.557 29.688 21.156 1 92.12 94 SER B N 1
ATOM 2433 C CA . SER B 1 94 ? -3.365 29.938 19.969 1 92.12 94 SER B CA 1
ATOM 2434 C C . SER B 1 94 ? -3.402 28.719 19.062 1 92.12 94 SER B C 1
ATOM 2436 O O . SER B 1 94 ? -4.266 28.625 18.188 1 92.12 94 SER B O 1
ATOM 2438 N N . VAL B 1 95 ? -2.469 27.797 19.219 1 97.5 95 VAL B N 1
ATOM 2439 C CA . VAL B 1 95 ? -2.441 26.578 18.422 1 97.5 95 VAL B CA 1
ATOM 2440 C C . VAL B 1 95 ? -3.369 25.531 19.031 1 97.5 95 VAL B C 1
ATOM 2442 O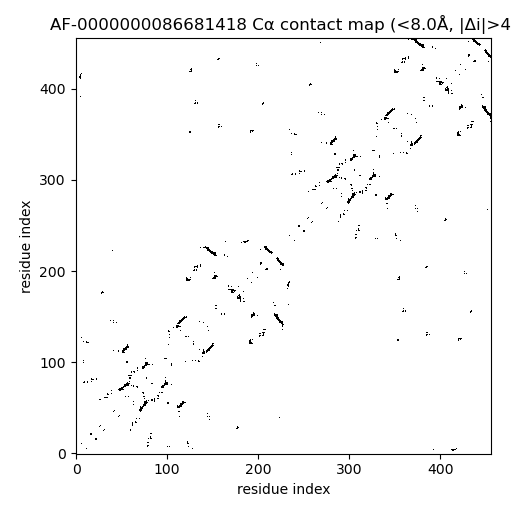 O . VAL B 1 95 ? -3.295 25.266 20.234 1 97.5 95 VAL B O 1
ATOM 2445 N N . THR B 1 96 ? -4.309 25.031 18.297 1 97.69 96 THR B N 1
ATOM 2446 C CA . THR B 1 96 ? -5.133 23.922 18.75 1 97.69 96 THR B CA 1
ATOM 2447 C C . THR B 1 96 ? -4.414 22.594 18.516 1 97.69 96 THR B C 1
ATOM 2449 O O . THR B 1 96 ? -4.035 22.266 17.391 1 97.69 96 THR B O 1
ATOM 2452 N N . VAL B 1 97 ? -4.18 21.828 19.562 1 98.19 97 VAL B N 1
ATOM 2453 C CA . VAL B 1 97 ? -3.514 20.531 19.484 1 98.19 97 VAL B CA 1
ATOM 2454 C C . VAL B 1 97 ? -4.539 19.422 19.656 1 98.19 97 VAL B C 1
ATOM 2456 O O . VAL B 1 97 ? -5.305 19.406 20.625 1 98.19 97 VAL B O 1
ATOM 2459 N N . VAL B 1 98 ? -4.582 18.5 18.703 1 98.06 98 VAL B N 1
ATOM 2460 C CA . VAL B 1 98 ? -5.59 17.438 18.688 1 98.06 98 VAL B CA 1
ATOM 2461 C C . VAL B 1 98 ? -4.914 16.078 18.562 1 98.06 98 VAL B C 1
ATOM 2463 O O . VAL B 1 98 ? -4.008 15.898 17.75 1 98.06 98 VAL B O 1
ATOM 2466 N N . ARG B 1 99 ? -5.305 15.133 19.391 1 97.69 99 ARG B N 1
ATOM 2467 C CA . ARG B 1 99 ? -4.844 13.758 19.219 1 97.69 99 ARG B CA 1
ATOM 2468 C C . ARG B 1 99 ? -5.684 13.023 18.172 1 97.69 99 ARG B C 1
ATOM 2470 O O . ARG B 1 99 ? -6.75 12.492 18.5 1 97.69 99 ARG B O 1
ATOM 2477 N N . ALA B 1 100 ? -5.211 12.977 16.953 1 97.81 100 ALA B N 1
ATOM 2478 C CA . ALA B 1 100 ? -5.871 12.336 15.82 1 97.81 100 ALA B CA 1
ATOM 2479 C C . ALA B 1 100 ? -4.898 12.141 14.664 1 97.81 100 ALA B C 1
ATOM 2481 O O . ALA B 1 100 ? -3.787 12.672 14.68 1 97.81 100 ALA B O 1
ATOM 2482 N N . GLY B 1 101 ? -5.301 11.281 13.758 1 97.81 101 GLY B N 1
ATOM 2483 C CA . GLY B 1 101 ? -4.504 11.031 12.562 1 97.81 101 GLY B CA 1
ATOM 2484 C C . GLY B 1 101 ? -5.215 11.414 11.281 1 97.81 101 GLY B C 1
ATOM 2485 O O . GLY B 1 101 ? -6.109 12.266 11.289 1 97.81 101 GLY B O 1
ATOM 2486 N N . PHE B 1 102 ? -4.766 10.914 10.195 1 98.44 102 PHE B N 1
ATOM 2487 C CA . PHE B 1 102 ? -5.312 11.18 8.867 1 98.44 102 PHE B CA 1
ATOM 2488 C C . PHE B 1 102 ? -6.734 10.648 8.75 1 98.44 102 PHE B C 1
ATOM 2490 O O . PHE B 1 102 ? -7.57 11.242 8.07 1 98.44 102 PHE B O 1
ATOM 2497 N N . LEU B 1 103 ? -6.988 9.531 9.414 1 97.75 103 LEU B N 1
ATOM 2498 C CA . LEU B 1 103 ? -8.25 8.812 9.227 1 97.75 103 LEU B CA 1
ATOM 2499 C C . LEU B 1 103 ? -9.203 9.086 10.383 1 97.75 103 LEU B C 1
ATOM 2501 O O . LEU B 1 103 ? -10.367 8.68 10.344 1 97.75 103 LEU B O 1
ATOM 2505 N N . SER B 1 104 ? -8.742 9.844 11.383 1 97.12 104 SER B N 1
ATOM 2506 C CA . SER B 1 104 ? -9.578 10.008 12.57 1 97.12 104 SER B CA 1
ATOM 2507 C C . SER B 1 104 ? -9.828 11.484 12.867 1 97.12 104 SER B C 1
ATOM 2509 O O . SER B 1 104 ? -10.734 11.828 13.625 1 97.12 104 SER B O 1
ATOM 2511 N N . TYR B 1 105 ? -9 12.359 12.328 1 97.94 105 TYR B N 1
ATOM 2512 C CA . TYR B 1 105 ? -9.195 13.789 12.57 1 97.94 105 TYR B CA 1
ATOM 2513 C C . TYR B 1 105 ? -10.492 14.273 11.945 1 97.94 105 TYR B C 1
ATOM 2515 O O . TYR B 1 105 ? -10.766 14.008 10.773 1 97.94 105 TYR B O 1
ATOM 2523 N N . ALA B 1 106 ? -11.312 14.938 12.703 1 96.62 106 ALA B N 1
ATOM 2524 C CA . ALA B 1 106 ? -12.531 15.609 12.25 1 96.62 106 ALA B CA 1
ATOM 2525 C C . ALA B 1 106 ? -12.406 17.125 12.391 1 96.62 106 ALA B C 1
ATOM 2527 O O . ALA B 1 106 ? -12.391 17.656 13.5 1 96.62 106 ALA B O 1
ATOM 2528 N N . HIS B 1 107 ? -12.336 17.75 11.281 1 97.44 107 HIS B N 1
ATOM 2529 C CA . HIS B 1 107 ? -12.172 19.203 11.281 1 97.44 107 HIS B CA 1
ATOM 2530 C C . HIS B 1 107 ? -13.461 19.906 11.695 1 97.44 107 HIS B C 1
ATOM 2532 O O . HIS B 1 107 ? -14.531 19.609 11.156 1 97.44 107 HIS B O 1
ATOM 2538 N N . GLU B 1 108 ? -13.336 20.734 12.641 1 94.44 108 GLU B N 1
ATOM 2539 C CA . GLU B 1 108 ? -14.469 21.516 13.109 1 94.44 108 GLU B CA 1
ATOM 2540 C C . GLU B 1 108 ? -14.297 22.984 12.75 1 94.44 108 GLU B C 1
ATOM 2542 O O . GLU B 1 108 ? -13.18 23.5 12.672 1 94.44 108 GLU B O 1
ATOM 2547 N N . GLY B 1 109 ? -15.43 23.734 12.547 1 92.44 109 GLY B N 1
ATOM 2548 C CA . GLY B 1 109 ? -15.359 25.141 12.18 1 92.44 109 GLY B CA 1
ATOM 2549 C C . GLY B 1 109 ? -15.344 25.375 10.68 1 92.44 109 GLY B C 1
ATOM 2550 O O . GLY B 1 109 ? -15.859 24.547 9.914 1 92.44 109 GLY B O 1
ATOM 2551 N N . PRO B 1 110 ? -14.953 26.562 10.273 1 94.44 110 PRO B N 1
ATOM 2552 C CA . PRO B 1 110 ? -14.852 26.828 8.836 1 94.44 110 PRO B CA 1
ATOM 2553 C C . PRO B 1 110 ? -13.844 25.922 8.141 1 94.44 110 PRO B C 1
ATOM 2555 O O . PRO B 1 110 ? -12.883 25.453 8.766 1 94.44 110 PRO B O 1
ATOM 2558 N N . PRO B 1 111 ? -14.07 25.703 6.832 1 97.69 111 PRO B N 1
ATOM 2559 C CA . PRO B 1 111 ? -13.094 24.891 6.102 1 97.69 111 PRO B CA 1
ATOM 2560 C C . PRO B 1 111 ? -11.672 25.438 6.203 1 97.69 111 PRO B C 1
ATOM 2562 O O . PRO B 1 111 ? -11.484 26.656 6.297 1 97.69 111 PRO B O 1
ATOM 2565 N N . ALA B 1 112 ? -10.742 24.578 6.188 1 98.81 112 ALA B N 1
ATOM 2566 C CA . ALA B 1 112 ? -9.336 24.984 6.219 1 98.81 112 ALA B CA 1
ATOM 2567 C C . ALA B 1 112 ? -8.922 25.625 4.898 1 98.81 112 ALA B C 1
ATOM 2569 O O . ALA B 1 112 ? -9.477 25.297 3.844 1 98.81 112 ALA B O 1
ATOM 2570 N N . ASP B 1 113 ? -8 26.531 5.02 1 98.88 113 ASP B N 1
ATOM 2571 C CA . ASP B 1 113 ? -7.387 27.141 3.838 1 98.88 113 ASP B CA 1
ATOM 2572 C C . ASP B 1 113 ? -6.207 26.297 3.346 1 98.88 113 ASP B C 1
ATOM 2574 O O . ASP B 1 113 ? -5.891 26.297 2.154 1 98.88 113 ASP B O 1
ATOM 2578 N N . GLY B 1 114 ? -5.559 25.656 4.246 1 98.94 114 GLY B N 1
ATOM 2579 C CA . GLY B 1 114 ? -4.402 24.828 3.934 1 98.94 114 GLY B CA 1
ATOM 2580 C C . GLY B 1 114 ? -4.273 23.609 4.832 1 98.94 114 GLY B C 1
ATOM 2581 O O . GLY B 1 114 ? -4.664 23.656 6 1 98.94 11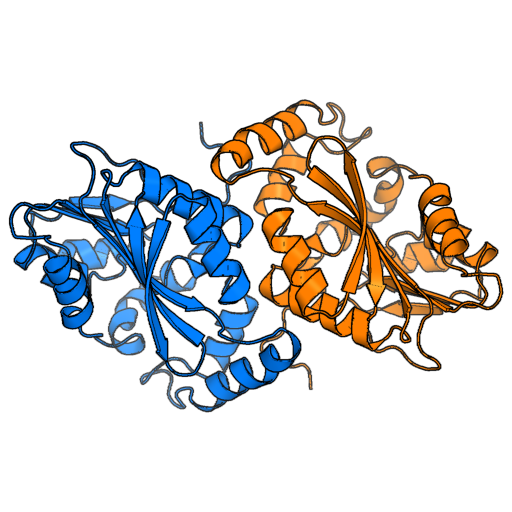4 GLY B O 1
ATOM 2582 N N . VAL B 1 115 ? -3.779 22.531 4.305 1 98.94 115 VAL B N 1
ATOM 2583 C CA . VAL B 1 115 ? -3.379 21.344 5.055 1 98.94 115 VAL B CA 1
ATOM 2584 C C . VAL B 1 115 ? -1.921 21 4.746 1 98.94 115 VAL B C 1
ATOM 2586 O O . VAL B 1 115 ? -1.491 21.062 3.592 1 98.94 115 VAL B O 1
ATOM 2589 N N . TYR B 1 116 ? -1.18 20.719 5.805 1 98.94 116 TYR B N 1
ATOM 2590 C CA . TYR B 1 116 ? 0.23 20.359 5.68 1 98.94 116 TYR B CA 1
ATOM 2591 C C . TYR B 1 116 ? 0.509 19 6.309 1 98.94 116 TYR B C 1
ATOM 2593 O O . TYR B 1 116 ? -0.05 18.672 7.359 1 98.94 116 TYR B O 1
ATOM 2601 N N . THR B 1 117 ? 1.306 18.219 5.684 1 98.81 117 THR B N 1
ATOM 2602 C CA . THR B 1 117 ? 1.841 17 6.273 1 98.81 117 THR B CA 1
ATOM 2603 C C . THR B 1 117 ? 3.242 16.703 5.746 1 98.81 117 THR B C 1
ATOM 2605 O O . THR B 1 117 ? 3.521 16.922 4.562 1 98.81 117 THR B O 1
ATOM 2608 N N . ARG B 1 118 ? 4.098 16.312 6.59 1 97.69 118 ARG B N 1
ATOM 2609 C CA . ARG B 1 118 ? 5.477 15.984 6.238 1 97.69 118 ARG B CA 1
ATOM 2610 C C . ARG B 1 118 ? 5.938 14.719 6.945 1 97.69 118 ARG B C 1
ATOM 2612 O O . ARG B 1 118 ? 5.895 14.633 8.172 1 97.69 118 ARG B O 1
ATOM 2619 N N . HIS B 1 119 ? 6.375 13.781 6.133 1 95.69 119 HIS B N 1
ATOM 2620 C CA . HIS B 1 119 ? 6.977 12.555 6.633 1 95.69 119 HIS B CA 1
ATOM 2621 C C . HIS B 1 119 ? 6.043 11.844 7.609 1 95.69 119 HIS B C 1
ATOM 2623 O O . HIS B 1 119 ? 6.457 11.461 8.711 1 95.69 119 HIS B O 1
ATOM 2629 N N . ALA B 1 120 ? 4.723 11.727 7.195 1 97.25 120 ALA B N 1
ATOM 2630 C CA . ALA B 1 120 ? 3.73 11.078 8.047 1 97.25 120 ALA B CA 1
ATOM 2631 C C . ALA B 1 120 ? 2.773 10.219 7.223 1 97.25 120 ALA B C 1
ATOM 2633 O O . ALA B 1 120 ? 2.373 9.133 7.648 1 97.25 120 ALA B O 1
ATOM 2634 N N . LEU B 1 121 ? 2.428 10.688 6.027 1 98.25 121 LEU B N 1
ATOM 2635 C CA . LEU B 1 121 ? 1.411 10.039 5.207 1 98.25 121 LEU B CA 1
ATOM 2636 C C . LEU B 1 121 ? 1.844 8.633 4.82 1 98.25 121 LEU B C 1
ATOM 2638 O O . LEU B 1 121 ? 1.009 7.73 4.707 1 98.25 121 LEU B O 1
ATOM 2642 N N . HIS B 1 122 ? 3.193 8.352 4.699 1 97.69 122 HIS B N 1
ATOM 2643 C CA . HIS B 1 122 ? 3.719 7.055 4.297 1 97.69 122 HIS B CA 1
ATOM 2644 C C . HIS B 1 122 ? 3.541 6.023 5.406 1 97.69 122 HIS B C 1
ATOM 2646 O O . HIS B 1 122 ? 3.85 4.844 5.219 1 97.69 122 HIS B O 1
ATOM 2652 N N . GLN B 1 123 ? 2.998 6.434 6.559 1 96.69 123 GLN B N 1
ATOM 2653 C CA . GLN B 1 123 ? 2.662 5.477 7.609 1 96.69 123 GLN B CA 1
ATOM 2654 C C . GLN B 1 123 ? 1.423 4.668 7.242 1 96.69 123 GLN B C 1
ATOM 2656 O O . GLN B 1 123 ? 1.131 3.648 7.871 1 96.69 123 GLN B O 1
ATOM 2661 N N . LEU B 1 124 ? 0.696 5.125 6.23 1 97.5 124 LEU B N 1
ATOM 2662 C CA . LEU B 1 124 ? -0.513 4.449 5.773 1 97.5 124 LEU B CA 1
ATOM 2663 C C . LEU B 1 124 ? -0.245 3.666 4.492 1 97.5 124 LEU B C 1
ATOM 2665 O O . LEU B 1 124 ? 0.386 4.18 3.564 1 97.5 124 LEU B O 1
ATOM 2669 N N . PRO B 1 125 ? -0.736 2.414 4.441 1 97.75 125 PRO B N 1
ATOM 2670 C CA . PRO B 1 125 ? -0.757 1.749 3.135 1 97.75 125 PRO B CA 1
ATOM 2671 C C . PRO B 1 125 ? -1.561 2.523 2.092 1 97.75 125 PRO B C 1
ATOM 2673 O O . PRO B 1 125 ? -2.404 3.352 2.447 1 97.75 125 PRO B O 1
ATOM 2676 N N . ASP B 1 126 ? -1.315 2.234 0.815 1 98.56 126 ASP B N 1
ATOM 2677 C CA . ASP B 1 126 ? -1.845 3.064 -0.263 1 98.56 126 ASP B CA 1
ATOM 2678 C C . ASP B 1 126 ? -3.371 3.061 -0.258 1 98.56 126 ASP B C 1
ATOM 2680 O O . ASP B 1 126 ? -4 4.07 -0.588 1 98.56 126 ASP B O 1
ATOM 2684 N N . PHE B 1 127 ? -3.986 1.938 0.136 1 98.44 127 PHE B N 1
ATOM 2685 C CA . PHE B 1 127 ? -5.441 1.894 0.242 1 98.44 127 PHE B CA 1
ATOM 2686 C C . PHE B 1 127 ? -5.949 2.975 1.188 1 98.44 127 PHE B C 1
ATOM 2688 O O . PHE B 1 127 ? -6.824 3.762 0.828 1 98.44 127 PHE B O 1
ATOM 2695 N N . PHE B 1 128 ? -5.371 3.094 2.33 1 98.38 128 PHE B N 1
ATOM 2696 C CA . PHE B 1 128 ? -5.797 4.051 3.344 1 98.38 128 PHE B CA 1
ATOM 2697 C C . PHE B 1 128 ? -5.254 5.441 3.033 1 98.38 128 PHE B C 1
ATOM 2699 O O . PHE B 1 128 ? -5.879 6.449 3.381 1 98.38 128 PHE B O 1
ATOM 2706 N N . LYS B 1 129 ? -4.102 5.52 2.369 1 98.75 129 LYS B N 1
ATOM 2707 C CA . LYS B 1 129 ? -3.547 6.801 1.936 1 98.75 129 LYS B CA 1
ATOM 2708 C C . LYS B 1 129 ? -4.531 7.551 1.043 1 98.75 129 LYS B C 1
ATOM 2710 O O . LYS B 1 129 ? -4.715 8.758 1.193 1 98.75 129 LYS B O 1
ATOM 2715 N N . ALA B 1 130 ? -5.16 6.82 0.144 1 98.81 130 ALA B N 1
ATOM 2716 C CA . ALA B 1 130 ? -6.145 7.418 -0.756 1 98.81 130 ALA B CA 1
ATOM 2717 C C . ALA B 1 130 ? -7.352 7.934 0.018 1 98.81 130 ALA B C 1
ATOM 2719 O O . ALA B 1 130 ? -7.871 9.016 -0.274 1 98.81 130 ALA B O 1
ATOM 2720 N N . ILE B 1 131 ? -7.781 7.191 0.983 1 98.5 131 ILE B N 1
ATOM 2721 C CA . ILE B 1 131 ? -8.891 7.625 1.827 1 98.5 131 ILE B CA 1
ATOM 2722 C C . ILE B 1 131 ? -8.492 8.883 2.596 1 98.5 131 ILE B C 1
ATOM 2724 O O . ILE B 1 131 ? -9.273 9.828 2.711 1 98.5 131 ILE B O 1
ATOM 2728 N N . ALA B 1 132 ? -7.27 8.867 3.113 1 98.81 132 ALA B N 1
ATOM 2729 C CA . ALA B 1 132 ? -6.762 10.023 3.855 1 98.81 132 ALA B CA 1
ATOM 2730 C C . ALA B 1 132 ? -6.773 11.281 2.992 1 98.81 132 ALA B C 1
ATOM 2732 O O . ALA B 1 132 ? -7.195 12.344 3.445 1 98.81 132 ALA B O 1
ATOM 2733 N N . LEU B 1 133 ? -6.324 11.148 1.762 1 98.94 133 LEU B N 1
ATOM 2734 C CA . LEU B 1 133 ? -6.273 12.289 0.857 1 98.94 133 LEU B CA 1
ATOM 2735 C C . LEU B 1 133 ? -7.676 12.797 0.536 1 98.94 133 LEU B C 1
ATOM 2737 O O . LEU B 1 133 ? -7.895 14.008 0.426 1 98.94 133 LEU B O 1
ATOM 2741 N N . HIS B 1 134 ? -8.609 11.906 0.414 1 98.75 134 HIS B N 1
ATOM 2742 C CA . HIS B 1 134 ? -10 12.289 0.215 1 98.75 134 HIS B CA 1
ATOM 2743 C C . HIS B 1 134 ? -10.539 13.062 1.418 1 98.75 134 HIS B C 1
ATOM 2745 O O . HIS B 1 134 ? -11.219 14.07 1.258 1 98.75 134 HIS B O 1
ATOM 2751 N N . ARG B 1 135 ? -10.219 12.594 2.59 1 98.5 135 ARG B N 1
ATOM 2752 C CA . ARG B 1 135 ? -10.641 13.273 3.812 1 98.5 135 ARG B CA 1
ATOM 2753 C C . ARG B 1 135 ? -10.016 14.664 3.898 1 98.5 135 ARG B C 1
ATOM 2755 O O . ARG B 1 135 ? -10.68 15.617 4.312 1 98.5 135 ARG B O 1
ATOM 2762 N N . ILE B 1 136 ? -8.734 14.758 3.52 1 98.88 136 ILE B N 1
ATOM 2763 C CA . ILE B 1 136 ? -8.047 16.047 3.512 1 98.88 136 ILE B CA 1
ATOM 2764 C C . ILE B 1 136 ? -8.773 17.016 2.576 1 98.88 136 ILE B C 1
ATOM 2766 O O . ILE B 1 136 ? -9.047 18.156 2.945 1 98.88 136 ILE B O 1
ATOM 2770 N N . ALA B 1 137 ? -9.109 16.547 1.408 1 98.81 137 ALA B N 1
ATOM 2771 C CA . ALA B 1 137 ? -9.859 17.375 0.477 1 98.81 137 ALA B CA 1
ATOM 2772 C C . ALA B 1 137 ? -11.18 17.844 1.097 1 98.81 137 ALA B C 1
ATOM 2774 O O . ALA B 1 137 ? -11.586 18.984 0.908 1 98.81 137 ALA B O 1
ATOM 2775 N N . GLY B 1 138 ? -11.789 16.969 1.852 1 98.12 138 GLY B N 1
ATOM 2776 C CA . GLY B 1 138 ? -13.078 17.266 2.463 1 98.12 138 GLY B CA 1
ATOM 2777 C C . GLY B 1 138 ? -13.016 18.375 3.492 1 98.12 138 GLY B C 1
ATOM 2778 O O . GLY B 1 138 ? -14.008 19.062 3.734 1 98.12 138 GLY B O 1
ATOM 2779 N N . MET B 1 139 ? -11.883 18.578 4.105 1 97.94 139 MET B N 1
ATOM 2780 C CA . MET B 1 139 ? -11.797 19.594 5.145 1 97.94 139 MET B CA 1
ATOM 2781 C C . MET B 1 139 ? -11.32 20.922 4.566 1 97.94 139 MET B C 1
ATOM 2783 O O . MET B 1 139 ? -11.414 21.953 5.227 1 97.94 139 MET B O 1
ATOM 2787 N N . LEU B 1 140 ? -10.844 20.891 3.322 1 98.81 140 LEU B N 1
ATOM 2788 C CA . LEU B 1 140 ? -10.359 22.109 2.658 1 98.81 140 LEU B CA 1
ATOM 2789 C C . LEU B 1 140 ? -11.5 22.828 1.956 1 98.81 140 LEU B C 1
ATOM 2791 O O . LEU B 1 140 ? -12.383 22.188 1.379 1 98.81 140 LEU B O 1
ATOM 2795 N N . ARG B 1 141 ? -11.555 24.141 1.951 1 98.5 141 ARG B N 1
ATOM 2796 C CA . ARG B 1 141 ? -12.422 24.891 1.062 1 98.5 141 ARG B CA 1
ATOM 2797 C C . ARG B 1 141 ? -12.055 24.656 -0.399 1 98.5 141 ARG B C 1
ATOM 2799 O O . ARG B 1 141 ? -10.922 24.281 -0.705 1 98.5 141 ARG B O 1
ATOM 2806 N N . PRO B 1 142 ? -13.055 24.891 -1.295 1 98.19 142 PRO B N 1
ATOM 2807 C CA . PRO B 1 142 ? -12.656 24.906 -2.703 1 98.19 142 PRO B CA 1
ATOM 2808 C C . PRO B 1 142 ? -11.484 25.844 -2.977 1 98.19 142 PRO B C 1
ATOM 2810 O O . PRO B 1 142 ? -11.461 26.969 -2.461 1 98.19 142 PRO B O 1
ATOM 2813 N N . GLY B 1 143 ? -10.5 25.359 -3.613 1 98.56 143 GLY B N 1
ATOM 2814 C CA . GLY B 1 143 ? -9.328 26.172 -3.877 1 98.56 143 GLY B CA 1
ATOM 2815 C C . GLY B 1 143 ? -8.305 26.125 -2.758 1 98.56 143 GLY B C 1
ATOM 2816 O O . GLY B 1 143 ? -7.227 26.719 -2.869 1 98.56 143 GLY B O 1
ATOM 2817 N N . GLY B 1 144 ? -8.664 25.406 -1.652 1 98.88 144 GLY B N 1
ATOM 2818 C CA . GLY B 1 144 ? -7.711 25.25 -0.568 1 98.88 144 GLY B CA 1
ATOM 2819 C C . GLY B 1 144 ? -6.461 24.5 -0.984 1 98.88 144 GLY B C 1
ATOM 2820 O O . GLY B 1 144 ? -6.438 23.859 -2.039 1 98.88 144 GLY B O 1
ATOM 2821 N N . VAL B 1 145 ? -5.363 24.562 -0.162 1 98.94 145 VAL B N 1
ATOM 2822 C CA . VAL B 1 145 ? -4.051 24.094 -0.584 1 98.94 145 VAL B CA 1
ATOM 2823 C C . VAL B 1 145 ? -3.611 22.922 0.293 1 98.94 145 VAL B C 1
ATOM 2825 O O . VAL B 1 145 ? -3.74 22.984 1.519 1 98.94 145 VAL B O 1
ATOM 2828 N N . LEU B 1 146 ? -3.162 21.906 -0.304 1 98.94 146 LEU B N 1
ATOM 2829 C CA . LEU B 1 146 ? -2.469 20.797 0.359 1 98.94 146 LEU B CA 1
ATOM 2830 C C . LEU B 1 146 ? -0.977 20.828 0.043 1 98.94 146 LEU B C 1
ATOM 2832 O O . LEU B 1 146 ? -0.586 20.844 -1.126 1 98.94 146 LEU B O 1
ATOM 2836 N N . ARG B 1 147 ? -0.167 20.953 1.002 1 98.94 147 ARG B N 1
ATOM 2837 C CA . ARG B 1 147 ? 1.28 20.797 0.896 1 98.94 147 ARG B CA 1
ATOM 2838 C C . ARG B 1 147 ? 1.745 19.5 1.543 1 98.94 147 ARG B C 1
ATOM 2840 O O . ARG B 1 147 ? 1.562 19.297 2.744 1 98.94 147 ARG B O 1
ATOM 2847 N N . VAL B 1 148 ? 2.326 18.625 0.752 1 98.81 148 VAL B N 1
ATOM 2848 C CA . VAL B 1 148 ? 2.764 17.312 1.229 1 98.81 148 VAL B CA 1
ATOM 2849 C C . VAL B 1 148 ? 4.246 17.125 0.917 1 98.81 148 VAL B C 1
ATOM 2851 O O . VAL B 1 148 ? 4.688 17.375 -0.205 1 98.81 148 VAL B O 1
ATOM 2854 N N . ARG B 1 149 ? 5.023 16.734 1.865 1 98.19 149 ARG B N 1
ATOM 2855 C CA . ARG B 1 149 ? 6.375 16.219 1.717 1 98.19 149 ARG B CA 1
ATOM 2856 C C . ARG B 1 149 ? 6.48 14.805 2.283 1 98.19 149 ARG B C 1
ATOM 2858 O O . ARG B 1 149 ? 6.094 14.555 3.43 1 98.19 149 ARG B O 1
ATOM 2865 N N . ASP B 1 150 ? 6.965 13.906 1.484 1 98.25 150 ASP B N 1
ATOM 2866 C CA . ASP B 1 150 ? 7.008 12.523 1.956 1 98.25 150 ASP B CA 1
ATOM 2867 C C . ASP B 1 150 ? 8 11.695 1.146 1 98.25 150 ASP B C 1
ATOM 2869 O O . ASP B 1 150 ? 8.617 12.203 0.207 1 98.25 150 ASP B O 1
ATOM 2873 N N . LEU B 1 151 ? 8.242 10.484 1.654 1 97.38 151 LEU B N 1
ATOM 2874 C CA . LEU B 1 151 ? 9.016 9.516 0.883 1 97.38 151 LEU B CA 1
ATOM 2875 C C . LEU B 1 151 ? 8.18 8.93 -0.25 1 97.38 151 LEU B C 1
ATOM 2877 O O . LEU B 1 151 ? 7.352 8.047 -0.023 1 97.38 151 LEU B O 1
ATOM 2881 N N . ILE B 1 152 ? 8.312 9.422 -1.434 1 98.69 152 ILE B N 1
ATOM 2882 C CA . ILE B 1 152 ? 7.668 9.039 -2.684 1 98.69 152 ILE B CA 1
ATOM 2883 C C . ILE B 1 152 ? 8.727 8.75 -3.748 1 98.69 152 ILE B C 1
ATOM 2885 O O . ILE B 1 152 ? 9.461 9.656 -4.156 1 98.69 152 ILE B O 1
ATOM 2889 N N . TYR B 1 153 ? 8.781 7.543 -4.176 1 98.5 153 TYR B N 1
ATOM 2890 C CA . TYR B 1 153 ? 9.852 7.105 -5.066 1 98.5 153 TYR B CA 1
ATOM 2891 C C . TYR B 1 153 ? 9.586 7.551 -6.5 1 98.5 153 TYR B C 1
ATOM 2893 O O . TYR B 1 153 ? 8.547 7.219 -7.074 1 98.5 153 TYR B O 1
ATOM 2901 N N . ASP B 1 154 ? 10.453 8.352 -7.02 1 98.44 154 ASP B N 1
ATOM 2902 C CA . ASP B 1 154 ? 10.43 8.688 -8.438 1 98.44 154 ASP B CA 1
ATOM 2903 C C . ASP B 1 154 ? 11.211 7.664 -9.258 1 98.44 154 ASP B C 1
ATOM 2905 O O . ASP B 1 154 ? 12.328 7.93 -9.695 1 98.44 154 ASP B O 1
ATOM 2909 N N . ALA B 1 155 ? 10.633 6.559 -9.422 1 98.25 155 ALA B N 1
ATOM 2910 C CA . ALA B 1 155 ? 11.281 5.391 -10.008 1 98.25 155 ALA B CA 1
ATOM 2911 C C . ALA B 1 155 ? 10.258 4.441 -10.617 1 98.25 155 ALA B C 1
ATOM 2913 O O . ALA B 1 155 ? 9.117 4.359 -10.148 1 98.25 155 ALA B O 1
ATOM 2914 N N . ALA B 1 156 ? 10.625 3.799 -11.719 1 97.69 156 ALA B N 1
ATOM 2915 C CA . ALA B 1 156 ? 9.914 2.607 -12.164 1 97.69 156 ALA B CA 1
ATOM 2916 C C . ALA B 1 156 ? 10.234 1.41 -11.273 1 97.69 156 ALA B C 1
ATOM 2918 O O . ALA B 1 156 ? 11.227 1.422 -10.547 1 97.69 156 ALA B O 1
ATOM 2919 N N . PRO B 1 157 ? 9.352 0.387 -11.312 1 97.56 157 PRO B N 1
ATOM 2920 C CA . PRO B 1 157 ? 9.633 -0.789 -10.484 1 97.56 157 PRO B CA 1
ATOM 2921 C C . PRO B 1 157 ? 11.023 -1.363 -10.727 1 97.56 157 PRO B C 1
ATOM 2923 O O . PRO B 1 157 ? 11.703 -1.78 -9.781 1 97.56 157 PRO B O 1
ATOM 2926 N N . ALA B 1 158 ? 11.516 -1.308 -11.93 1 96.94 158 ALA B N 1
ATOM 2927 C CA . ALA B 1 158 ? 12.812 -1.856 -12.297 1 96.94 158 ALA B CA 1
ATOM 2928 C C . ALA B 1 158 ? 13.953 -1.062 -11.656 1 96.94 158 ALA B C 1
ATOM 2930 O O . ALA B 1 158 ? 15.062 -1.568 -11.508 1 96.94 158 ALA B O 1
ATOM 2931 N N . GLU B 1 159 ? 13.688 0.172 -11.25 1 97.94 159 GLU B N 1
ATOM 2932 C CA . GLU B 1 159 ? 14.711 1.074 -10.727 1 97.94 159 GLU B CA 1
ATOM 2933 C C . GLU B 1 159 ? 14.656 1.141 -9.203 1 97.94 159 GLU B C 1
ATOM 2935 O O . GLU B 1 159 ? 15.492 1.787 -8.57 1 97.94 159 GLU B O 1
ATOM 2940 N N . ALA B 1 160 ? 13.672 0.498 -8.602 1 97.12 160 ALA B N 1
ATOM 2941 C CA . ALA B 1 160 ? 13.398 0.654 -7.18 1 97.12 160 ALA B CA 1
ATOM 2942 C C . ALA B 1 160 ? 14.625 0.309 -6.344 1 97.12 160 ALA B C 1
ATOM 2944 O O . ALA B 1 160 ? 15 1.057 -5.438 1 97.12 160 ALA B O 1
ATOM 2945 N N . ALA B 1 161 ? 15.281 -0.792 -6.695 1 96.75 161 ALA B N 1
ATOM 2946 C CA . ALA B 1 161 ? 16.453 -1.23 -5.934 1 96.75 161 ALA B CA 1
ATOM 2947 C C . ALA B 1 161 ? 17.562 -0.188 -5.984 1 96.75 161 ALA B C 1
ATOM 2949 O O . ALA B 1 161 ? 18.172 0.125 -4.961 1 96.75 161 ALA B O 1
ATOM 2950 N N . GLU B 1 162 ? 17.781 0.324 -7.145 1 97.44 162 GLU B N 1
ATOM 2951 C CA . GLU B 1 162 ? 18.828 1.329 -7.312 1 97.44 162 GLU B CA 1
ATOM 2952 C C . GLU B 1 162 ? 18.547 2.57 -6.473 1 97.44 162 GLU B C 1
ATOM 2954 O O . GLU B 1 162 ? 19.438 3.088 -5.797 1 97.44 162 GLU B O 1
ATOM 2959 N N . VAL B 1 163 ? 17.281 3.043 -6.539 1 98.06 163 VAL B N 1
ATOM 2960 C CA . VAL B 1 163 ? 16.891 4.254 -5.82 1 98.06 163 VAL B CA 1
ATOM 2961 C C . VAL B 1 163 ? 17.031 4.027 -4.316 1 98.06 163 VAL B C 1
ATOM 2963 O O . VAL B 1 163 ? 17.609 4.844 -3.607 1 98.06 163 VAL B O 1
ATOM 2966 N N . VAL B 1 164 ? 16.578 2.883 -3.793 1 98 164 VAL B N 1
ATOM 2967 C CA . VAL B 1 164 ? 16.609 2.582 -2.365 1 98 164 VAL B CA 1
ATOM 2968 C C . VAL B 1 164 ? 18.047 2.414 -1.902 1 98 164 VAL B C 1
ATOM 2970 O O . VAL B 1 164 ? 18.453 2.984 -0.886 1 98 164 VAL B O 1
ATOM 2973 N N . GLU B 1 165 ? 18.797 1.695 -2.664 1 97.5 165 GLU B N 1
ATOM 2974 C CA . GLU B 1 165 ? 20.172 1.404 -2.264 1 97.5 165 GLU B CA 1
ATOM 2975 C C . GLU B 1 165 ? 21.031 2.662 -2.289 1 97.5 165 GLU B C 1
ATOM 2977 O O . GLU B 1 165 ? 21.922 2.824 -1.459 1 97.5 165 GLU B O 1
ATOM 2982 N N . SER B 1 166 ? 20.766 3.523 -3.266 1 97.5 166 SER B N 1
ATOM 2983 C CA . SER B 1 166 ? 21.469 4.809 -3.283 1 97.5 166 SER B CA 1
ATOM 2984 C C . SER B 1 166 ? 21.141 5.629 -2.039 1 97.5 166 SER B C 1
ATOM 2986 O O . SER B 1 166 ? 22.031 6.273 -1.468 1 97.5 166 SER B O 1
ATOM 2988 N N . TRP B 1 167 ? 19.875 5.641 -1.657 1 97.12 167 TRP B N 1
ATOM 2989 C CA . TRP B 1 167 ? 19.438 6.332 -0.449 1 97.12 167 TRP B CA 1
ATOM 2990 C C . TRP B 1 167 ? 20.125 5.746 0.788 1 97.12 167 TRP B C 1
ATOM 2992 O O . TRP B 1 167 ? 20.609 6.484 1.643 1 97.12 167 TRP B O 1
ATOM 3002 N N . LEU B 1 168 ? 20.203 4.41 0.847 1 96.94 168 LEU B N 1
ATOM 3003 C CA . LEU B 1 168 ? 20.828 3.73 1.977 1 96.94 168 LEU B CA 1
ATOM 3004 C C . LEU B 1 168 ? 22.297 4.082 2.068 1 96.94 168 LEU B C 1
ATOM 3006 O O . LEU B 1 168 ? 22.844 4.219 3.166 1 96.94 168 LEU B O 1
ATOM 3010 N N . ALA B 1 169 ? 22.906 4.27 0.965 1 96.25 169 ALA B N 1
ATOM 3011 C CA . ALA B 1 169 ? 24.344 4.492 0.897 1 96.25 169 ALA B CA 1
ATOM 3012 C C . ALA B 1 169 ? 24.719 5.848 1.491 1 96.25 169 ALA B C 1
ATOM 3014 O O . ALA B 1 169 ? 25.875 6.066 1.881 1 96.25 169 ALA B O 1
ATOM 3015 N N . THR B 1 170 ? 23.781 6.781 1.601 1 95.25 170 THR B N 1
ATOM 3016 C CA . THR B 1 170 ? 24.078 8.117 2.096 1 95.25 170 THR B CA 1
ATOM 3017 C C . THR B 1 170 ? 23.625 8.281 3.543 1 95.25 170 THR B C 1
ATOM 3019 O O . THR B 1 170 ? 23.594 9.391 4.07 1 95.25 170 THR B O 1
ATOM 3022 N N . ALA B 1 171 ? 23.266 7.195 4.172 1 94.56 171 ALA B N 1
ATOM 3023 C CA . ALA B 1 171 ? 22.797 7.223 5.559 1 94.56 171 ALA B CA 1
ATOM 3024 C C . ALA B 1 171 ? 23.922 7.641 6.5 1 94.56 171 ALA B C 1
ATOM 3026 O O . ALA B 1 171 ? 25.109 7.543 6.148 1 94.56 171 ALA B O 1
ATOM 3027 N N . ALA B 1 172 ? 23.531 8.094 7.664 1 92.25 172 ALA B N 1
ATOM 3028 C CA . ALA B 1 172 ? 24.5 8.508 8.672 1 92.25 172 ALA B CA 1
ATOM 3029 C C . ALA B 1 172 ? 25.234 7.305 9.242 1 92.25 172 ALA B C 1
ATOM 3031 O O . ALA B 1 172 ? 24.656 6.234 9.43 1 92.25 172 ALA B O 1
ATOM 3032 N N . ALA B 1 173 ? 26.516 7.477 9.516 1 93.12 173 ALA B N 1
ATOM 3033 C CA . ALA B 1 173 ? 27.312 6.438 10.172 1 93.12 173 ALA B CA 1
ATOM 3034 C C . ALA B 1 173 ? 27.016 6.387 11.672 1 93.12 173 ALA B C 1
ATOM 3036 O O . ALA B 1 173 ? 26.922 5.305 12.258 1 93.12 173 ALA B O 1
ATOM 3037 N N . ASP B 1 174 ? 26.766 7.578 12.18 1 90.81 174 ASP B N 1
ATOM 3038 C CA . ASP B 1 174 ? 26.5 7.738 13.602 1 90.81 174 ASP B CA 1
ATOM 3039 C C . ASP B 1 174 ? 25.016 7.996 13.852 1 90.81 174 ASP B C 1
ATOM 3041 O O . ASP B 1 174 ? 24.453 8.961 13.328 1 90.81 174 ASP B O 1
ATOM 3045 N N . PRO B 1 175 ? 24.406 7.164 14.641 1 86.69 175 PRO B N 1
ATOM 3046 C CA . PRO B 1 175 ? 22.984 7.355 14.93 1 86.69 175 PRO B CA 1
ATOM 3047 C C . PRO B 1 175 ? 22.688 8.695 15.602 1 86.69 175 PRO B C 1
ATOM 3049 O O . PRO B 1 175 ? 21.547 9.18 15.555 1 86.69 175 PRO B O 1
ATOM 3052 N N . ALA B 1 176 ? 23.641 9.32 16.203 1 84.25 176 ALA B N 1
ATOM 3053 C CA . ALA B 1 176 ? 23.469 10.625 16.828 1 84.25 176 ALA B CA 1
ATOM 3054 C C . ALA B 1 176 ? 23.344 11.727 15.781 1 84.25 176 ALA B C 1
ATOM 3056 O O . ALA B 1 176 ? 22.797 12.797 16.062 1 84.25 176 ALA B O 1
ATOM 3057 N N . ASP B 1 177 ? 23.75 11.336 14.586 1 86.38 177 ASP B N 1
ATOM 3058 C CA . ASP B 1 177 ? 23.812 12.359 13.539 1 86.38 177 ASP B CA 1
ATOM 3059 C C . ASP B 1 177 ? 22.625 12.227 12.586 1 86.38 177 ASP B C 1
ATOM 3061 O O . ASP B 1 177 ? 22.375 13.133 11.789 1 86.38 177 ASP B O 1
ATOM 3065 N N . GLY B 1 178 ? 22.047 11.086 12.609 1 87.44 178 GLY B N 1
ATOM 3066 C CA . GLY B 1 178 ? 20.922 10.867 11.711 1 87.44 178 GLY B CA 1
ATOM 3067 C C . GLY B 1 178 ? 20.5 9.414 11.602 1 87.44 178 GLY B C 1
ATOM 3068 O O . GLY B 1 178 ? 20.906 8.586 12.422 1 87.44 178 GLY B O 1
ATOM 3069 N N . TYR B 1 179 ? 19.656 9.195 10.633 1 89.81 179 TYR B N 1
ATOM 3070 C CA . TYR B 1 179 ? 19.203 7.824 10.398 1 89.81 179 TYR B CA 1
ATOM 3071 C C . TYR B 1 179 ? 20.312 6.98 9.781 1 89.81 179 TYR B C 1
ATOM 3073 O O . TYR B 1 179 ? 20.906 7.367 8.773 1 89.81 179 TYR B O 1
ATOM 3081 N N . THR B 1 180 ? 20.578 5.805 10.422 1 94.25 180 THR B N 1
ATOM 3082 C CA . THR B 1 180 ? 21.594 4.875 9.938 1 94.25 180 THR B CA 1
ATOM 3083 C C . THR B 1 180 ? 21.062 4.047 8.773 1 94.25 180 THR B C 1
ATOM 3085 O O . THR B 1 180 ? 19.875 4.129 8.445 1 94.25 180 THR B O 1
ATOM 3088 N N . VAL B 1 181 ? 21.984 3.314 8.203 1 95.69 181 VAL B N 1
ATOM 3089 C CA . VAL B 1 181 ? 21.609 2.424 7.109 1 95.69 181 VAL B CA 1
ATOM 3090 C C . VAL B 1 181 ? 20.531 1.443 7.594 1 95.69 181 VAL B C 1
ATOM 3092 O O . VAL B 1 181 ? 19.562 1.178 6.887 1 95.69 181 VAL B O 1
ATOM 3095 N N . ASP B 1 182 ? 20.672 0.973 8.781 1 94.88 182 ASP B N 1
ATOM 3096 C CA . ASP B 1 182 ? 19.703 0.031 9.344 1 94.88 182 ASP B CA 1
ATOM 3097 C C . ASP B 1 182 ? 18.344 0.7 9.578 1 94.88 182 ASP B C 1
ATOM 3099 O O . ASP B 1 182 ? 17.297 0.091 9.352 1 94.88 182 ASP B O 1
ATOM 3103 N N . ASP B 1 183 ? 18.344 1.93 10.031 1 91.31 183 ASP B N 1
ATOM 3104 C CA . ASP B 1 183 ? 17.125 2.693 10.227 1 91.31 183 ASP B CA 1
ATOM 3105 C C . ASP B 1 183 ? 16.359 2.869 8.914 1 91.31 183 ASP B C 1
ATOM 3107 O O . ASP B 1 183 ? 15.156 2.646 8.852 1 91.31 183 ASP B O 1
ATOM 3111 N N . ARG B 1 184 ? 17.156 3.232 7.934 1 94.75 184 ARG B N 1
ATOM 3112 C CA . ARG B 1 184 ? 16.531 3.488 6.637 1 94.75 184 ARG B CA 1
ATOM 3113 C C . ARG B 1 184 ? 16 2.197 6.016 1 94.75 184 ARG B C 1
ATOM 3115 O O . ARG B 1 184 ? 14.922 2.178 5.434 1 94.75 184 ARG B O 1
ATOM 3122 N N . ALA B 1 185 ? 16.766 1.146 6.156 1 96.31 185 ALA B N 1
ATOM 3123 C CA . ALA B 1 185 ? 16.312 -0.15 5.656 1 96.31 185 ALA B CA 1
ATOM 3124 C C . ALA B 1 185 ? 15.031 -0.587 6.359 1 96.31 185 ALA B C 1
ATOM 3126 O O . ALA B 1 185 ? 14.109 -1.097 5.719 1 96.31 185 ALA B O 1
ATOM 3127 N N . GLU B 1 186 ? 14.984 -0.397 7.602 1 93.88 186 GLU B N 1
ATOM 3128 C CA . GLU B 1 186 ? 13.789 -0.725 8.367 1 93.88 186 GLU B CA 1
ATOM 3129 C C . GLU B 1 186 ? 12.602 0.112 7.918 1 93.88 186 GLU B C 1
ATOM 3131 O O . GLU B 1 186 ? 11.477 -0.39 7.844 1 93.88 186 GLU B O 1
ATOM 3136 N N . HIS B 1 187 ? 12.875 1.372 7.652 1 92.94 187 HIS B N 1
ATOM 3137 C CA . HIS B 1 187 ? 11.844 2.27 7.148 1 92.94 187 HIS B CA 1
ATOM 3138 C C . HIS B 1 187 ? 11.227 1.734 5.859 1 92.94 187 HIS B C 1
ATOM 3140 O O . HIS B 1 187 ? 10 1.701 5.719 1 92.94 187 HIS B O 1
ATOM 3146 N N . VAL B 1 188 ? 12.055 1.242 5.008 1 96 188 VAL B N 1
ATOM 3147 C CA . VAL B 1 188 ? 11.578 0.72 3.732 1 96 188 VAL B CA 1
ATOM 3148 C C . VAL B 1 188 ? 10.734 -0.529 3.971 1 96 188 VAL B C 1
ATOM 3150 O O . VAL B 1 188 ? 9.68 -0.702 3.355 1 96 188 VAL B O 1
ATOM 3153 N N . ARG B 1 189 ? 11.094 -1.318 4.938 1 94.31 189 ARG B N 1
ATOM 3154 C CA . ARG B 1 189 ? 10.453 -2.605 5.191 1 94.31 189 ARG B CA 1
ATOM 3155 C C . ARG B 1 189 ? 9.109 -2.422 5.883 1 94.31 189 ARG B C 1
ATOM 3157 O O . ARG B 1 189 ? 8.188 -3.213 5.676 1 94.31 189 ARG B O 1
ATOM 3164 N N . THR B 1 190 ? 9 -1.323 6.645 1 92.81 190 THR B N 1
ATOM 3165 C CA . THR B 1 190 ? 7.906 -1.332 7.605 1 92.81 190 THR B CA 1
ATOM 3166 C C . THR B 1 190 ? 6.926 -0.199 7.316 1 92.81 190 THR B C 1
ATOM 3168 O O . THR B 1 190 ? 5.816 -0.179 7.855 1 92.81 190 THR B O 1
ATOM 3171 N N . GLU B 1 191 ? 7.332 0.721 6.516 1 94.94 191 GLU B N 1
ATOM 3172 C CA . GLU B 1 191 ? 6.449 1.835 6.184 1 94.94 191 GLU B CA 1
ATOM 3173 C C . GLU B 1 191 ? 5.988 1.76 4.73 1 94.94 191 GLU B C 1
ATOM 3175 O O . GLU B 1 191 ? 6.285 0.791 4.031 1 94.94 191 GLU B O 1
ATOM 3180 N N . TYR B 1 192 ? 5.195 2.666 4.316 1 96.94 192 TYR B N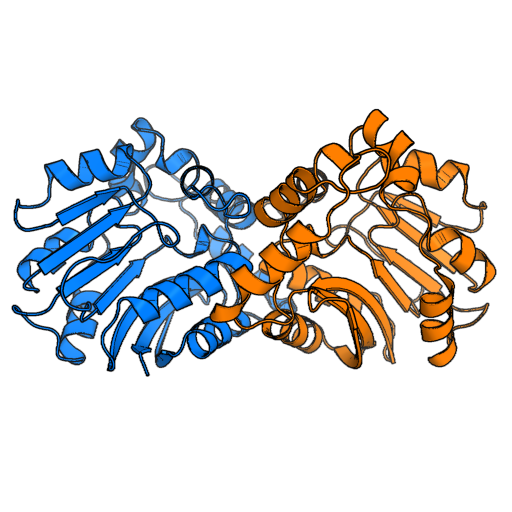 1
ATOM 3181 C CA . TYR B 1 192 ? 4.441 2.473 3.08 1 96.94 192 TYR B CA 1
ATOM 3182 C C . TYR B 1 192 ? 4.695 3.615 2.104 1 96.94 192 TYR B C 1
ATOM 3184 O O . TYR B 1 192 ? 3.75 4.203 1.569 1 96.94 192 TYR B O 1
ATOM 3192 N N . GLY B 1 193 ? 6.09 3.898 1.941 1 97 193 GLY B N 1
ATOM 3193 C CA . GLY B 1 193 ? 6.402 4.734 0.792 1 97 193 GLY B CA 1
ATOM 3194 C C . GLY B 1 193 ? 5.828 4.199 -0.507 1 97 193 GLY B C 1
ATOM 3195 O O . GLY B 1 193 ? 5.598 2.998 -0.641 1 97 193 GLY B O 1
ATOM 3196 N N . THR B 1 194 ? 5.52 5.117 -1.423 1 98.12 194 THR B N 1
ATOM 3197 C CA . THR B 1 194 ? 4.906 4.715 -2.684 1 98.12 194 THR B CA 1
ATOM 3198 C C . THR B 1 194 ? 5.625 5.363 -3.865 1 98.12 194 THR B C 1
ATOM 3200 O O . THR B 1 194 ? 6.645 6.035 -3.686 1 98.12 194 THR B O 1
ATOM 3203 N N . TYR B 1 195 ? 5.203 5.027 -5.047 1 98.75 195 TYR B N 1
ATOM 3204 C CA . TYR B 1 195 ? 5.797 5.598 -6.254 1 98.75 195 TYR B CA 1
ATOM 3205 C C . TYR B 1 195 ? 5.09 6.887 -6.652 1 98.75 195 TYR B C 1
ATOM 3207 O O . TYR B 1 195 ? 3.889 7.043 -6.422 1 98.75 195 TYR B O 1
ATOM 3215 N N . ARG B 1 196 ? 5.867 7.762 -7.289 1 98.75 196 ARG B N 1
ATOM 3216 C CA . ARG B 1 196 ? 5.312 8.984 -7.859 1 98.75 196 ARG B CA 1
ATOM 3217 C C . ARG B 1 196 ? 4.098 8.68 -8.734 1 98.75 196 ARG B C 1
ATOM 3219 O O . ARG B 1 196 ? 3.055 9.32 -8.594 1 98.75 196 ARG B O 1
ATOM 3226 N N . TRP B 1 197 ? 4.195 7.66 -9.57 1 98.56 197 TRP B N 1
ATOM 3227 C CA . TRP B 1 197 ? 3.174 7.348 -10.562 1 98.56 197 TRP B CA 1
ATOM 3228 C C . TRP B 1 197 ? 1.999 6.613 -9.922 1 98.56 197 TRP B C 1
ATOM 3230 O O . TRP B 1 197 ? 0.979 6.375 -10.57 1 98.56 197 TRP B O 1
ATOM 3240 N N . LEU B 1 198 ? 2.062 6.254 -8.734 1 98.75 198 LEU B N 1
ATOM 3241 C CA . LEU B 1 198 ? 0.923 5.773 -7.957 1 98.75 198 LEU B CA 1
ATOM 3242 C C . LEU B 1 198 ? 0.345 6.891 -7.094 1 98.75 198 LEU B C 1
ATOM 3244 O O . LEU B 1 198 ? -0.872 6.98 -6.922 1 98.75 198 LEU B O 1
ATOM 3248 N N . PHE B 1 199 ? 1.203 7.754 -6.523 1 98.88 199 PHE B N 1
ATOM 3249 C CA . PHE B 1 199 ? 0.786 8.805 -5.602 1 98.88 199 PHE B CA 1
ATOM 3250 C C . PHE B 1 199 ? -0.016 9.875 -6.332 1 98.88 199 PHE B C 1
ATOM 3252 O O . PHE B 1 199 ? -1.035 10.352 -5.824 1 98.88 199 PHE B O 1
ATOM 3259 N N . GLU B 1 200 ? 0.383 10.281 -7.492 1 98.81 200 GLU B N 1
ATOM 3260 C CA . GLU B 1 200 ? -0.24 11.391 -8.219 1 98.81 200 GLU B CA 1
ATOM 3261 C C . GLU B 1 200 ? -1.679 11.055 -8.602 1 98.81 200 GLU B C 1
ATOM 3263 O O . GLU B 1 200 ? -2.576 11.883 -8.438 1 98.81 200 GLU B O 1
ATOM 3268 N N . PRO B 1 201 ? -1.953 9.789 -9 1 98.56 201 PRO B N 1
ATOM 3269 C CA . PRO B 1 201 ? -3.357 9.43 -9.211 1 98.56 201 PRO B CA 1
ATOM 3270 C C . PRO B 1 201 ? -4.18 9.484 -7.93 1 98.56 201 PRO B C 1
ATOM 3272 O O . PRO B 1 201 ? -5.379 9.773 -7.969 1 98.56 201 PRO B O 1
ATOM 3275 N N . MET B 1 202 ? -3.582 9.219 -6.785 1 98.81 202 MET B N 1
ATOM 3276 C CA . MET B 1 202 ? -4.309 9.336 -5.523 1 98.81 202 MET B CA 1
ATOM 3277 C C . MET B 1 202 ? -4.738 10.781 -5.281 1 98.81 202 MET B C 1
ATOM 3279 O O . MET B 1 202 ? -5.867 11.031 -4.863 1 98.81 202 MET B O 1
ATOM 3283 N N . LEU B 1 203 ? -3.789 11.727 -5.555 1 98.88 203 LEU B N 1
ATOM 3284 C CA . LEU B 1 203 ? -4.105 13.141 -5.418 1 98.88 203 LEU B CA 1
ATOM 3285 C C . LEU B 1 203 ? -5.242 13.539 -6.355 1 98.88 203 LEU B C 1
ATOM 3287 O O . LEU B 1 203 ? -6.184 14.211 -5.941 1 98.88 203 LEU B O 1
ATOM 3291 N N . THR B 1 204 ? -5.16 13.039 -7.582 1 98.5 204 THR B N 1
ATOM 3292 C CA . THR B 1 204 ? -6.176 13.352 -8.578 1 98.5 204 THR B CA 1
ATOM 3293 C C . THR B 1 204 ? -7.531 12.781 -8.164 1 98.5 204 THR B C 1
ATOM 3295 O O . THR B 1 204 ? -8.547 13.477 -8.234 1 98.5 204 THR B O 1
ATOM 3298 N N . ALA B 1 205 ? -7.547 11.578 -7.715 1 98.31 205 ALA B N 1
ATOM 3299 C CA . ALA B 1 205 ? -8.781 10.906 -7.312 1 98.31 205 ALA B CA 1
ATOM 3300 C C . ALA B 1 205 ? -9.422 11.602 -6.117 1 98.31 205 ALA B C 1
ATOM 3302 O O . ALA B 1 205 ? -10.641 11.578 -5.953 1 98.31 205 ALA B O 1
ATOM 3303 N N . ALA B 1 206 ? -8.625 12.234 -5.309 1 98.44 206 ALA B N 1
ATOM 3304 C CA . ALA B 1 206 ? -9.117 12.922 -4.117 1 98.44 206 ALA B CA 1
ATOM 3305 C C . ALA B 1 206 ? -9.633 14.32 -4.465 1 98.44 206 ALA B C 1
ATOM 3307 O O . ALA B 1 206 ? -10.195 15.008 -3.613 1 98.44 206 ALA B O 1
ATOM 3308 N N . GLY B 1 207 ? -9.43 14.781 -5.703 1 98.38 207 GLY B N 1
ATOM 3309 C CA . GLY B 1 207 ? -9.969 16.062 -6.129 1 98.38 207 GLY B CA 1
ATOM 3310 C C . GLY B 1 207 ? -8.938 17.172 -6.098 1 98.38 207 GLY B C 1
ATOM 3311 O O . GLY B 1 207 ? -9.281 18.344 -5.906 1 98.38 207 GLY B O 1
ATOM 3312 N N . PHE B 1 208 ? -7.652 16.781 -6.289 1 98.88 208 PHE B N 1
ATOM 3313 C CA . PHE B 1 208 ? -6.598 17.797 -6.258 1 98.88 208 PHE B CA 1
ATOM 3314 C C . PHE B 1 208 ? -6.008 18 -7.648 1 98.88 208 PHE B C 1
ATOM 3316 O O . PHE B 1 208 ? -5.855 17.047 -8.414 1 98.88 208 PHE B O 1
ATOM 3323 N N . ASP B 1 209 ? -5.715 19.203 -7.949 1 98.81 209 ASP B N 1
ATOM 3324 C CA . ASP B 1 209 ? -4.789 19.547 -9.031 1 98.81 209 ASP B CA 1
ATOM 3325 C C . ASP B 1 209 ? -3.367 19.719 -8.5 1 98.81 209 ASP B C 1
ATOM 3327 O O . ASP B 1 209 ? -3.143 20.469 -7.547 1 98.81 209 ASP B O 1
ATOM 3331 N N . ILE B 1 210 ? -2.465 19.062 -9.047 1 98.88 210 ILE B N 1
ATOM 3332 C CA . ILE B 1 210 ? -1.06 19.234 -8.695 1 98.88 210 ILE B CA 1
ATOM 3333 C C . ILE B 1 210 ? -0.506 20.5 -9.367 1 98.88 210 ILE B C 1
ATOM 3335 O O . ILE B 1 210 ? -0.479 20.578 -10.602 1 98.88 210 ILE B O 1
ATOM 3339 N N . VAL B 1 211 ? -0.024 21.422 -8.602 1 98.69 211 VAL B N 1
ATOM 3340 C CA . VAL B 1 211 ? 0.363 22.688 -9.219 1 98.69 211 VAL B CA 1
ATOM 3341 C C . VAL B 1 211 ? 1.877 22.859 -9.125 1 98.69 211 VAL B C 1
ATOM 3343 O O . VAL B 1 211 ? 2.459 23.672 -9.859 1 98.69 211 VAL B O 1
ATOM 3346 N N . ASP B 1 212 ? 2.549 22.156 -8.188 1 98.31 212 ASP B N 1
ATOM 3347 C CA . ASP B 1 212 ? 4.004 22.156 -8.078 1 98.31 212 ASP B CA 1
ATOM 3348 C C . ASP B 1 212 ? 4.516 20.844 -7.5 1 98.31 212 ASP B C 1
ATOM 3350 O O . ASP B 1 212 ? 3.887 20.266 -6.613 1 98.31 212 ASP B O 1
ATOM 3354 N N . VAL B 1 213 ? 5.582 20.344 -8.047 1 98.5 213 VAL B N 1
ATOM 3355 C CA . VAL B 1 213 ? 6.211 19.125 -7.574 1 98.5 213 VAL B CA 1
ATOM 3356 C C . VAL B 1 213 ? 7.73 19.25 -7.656 1 98.5 213 VAL B C 1
ATOM 3358 O O . VAL B 1 213 ? 8.266 19.781 -8.641 1 98.5 213 VAL B O 1
ATOM 3361 N N . SER B 1 214 ? 8.398 18.828 -6.625 1 98.12 214 SER B N 1
ATOM 3362 C CA . SER B 1 214 ? 9.852 18.75 -6.641 1 98.12 214 SER B CA 1
ATOM 3363 C C . SER B 1 214 ? 10.344 17.5 -5.914 1 98.12 214 SER B C 1
ATOM 3365 O O . SER B 1 214 ? 9.625 16.938 -5.086 1 98.12 214 SER B O 1
ATOM 3367 N N . TYR B 1 215 ? 11.461 17.031 -6.262 1 97.88 215 TYR B N 1
ATOM 3368 C CA . TYR B 1 215 ? 12.055 15.852 -5.652 1 97.88 215 TYR B CA 1
ATOM 3369 C C . TYR B 1 215 ? 13.508 16.109 -5.258 1 97.88 215 TYR B C 1
ATOM 3371 O O . TYR B 1 215 ? 14.242 16.781 -5.984 1 97.88 215 TYR B O 1
ATOM 3379 N N . ARG B 1 216 ? 13.805 15.578 -4.164 1 95.88 216 ARG B N 1
ATOM 3380 C CA . ARG B 1 216 ? 15.203 15.391 -3.793 1 95.88 216 ARG B CA 1
ATOM 3381 C C . ARG B 1 216 ? 15.578 13.906 -3.789 1 95.88 216 ARG B C 1
ATOM 3383 O O . ARG B 1 216 ? 14.82 13.078 -3.285 1 95.88 216 ARG B O 1
ATOM 3390 N N . GLU B 1 217 ? 16.75 13.5 -4.414 1 94.94 217 GLU B N 1
ATOM 3391 C CA . GLU B 1 217 ? 17.328 12.164 -4.43 1 94.94 217 GLU B CA 1
ATOM 3392 C C . GLU B 1 217 ? 16.359 11.148 -5.035 1 94.94 217 GLU B C 1
ATOM 3394 O O . GLU B 1 217 ? 16.422 9.961 -4.707 1 94.94 217 GLU B O 1
ATOM 3399 N N . ARG B 1 218 ? 15.328 11.508 -5.723 1 96.94 218 ARG B N 1
ATOM 3400 C CA . ARG B 1 218 ? 14.359 10.664 -6.426 1 96.94 218 ARG B CA 1
ATOM 3401 C C . ARG B 1 218 ? 13.406 9.984 -5.441 1 96.94 218 ARG B C 1
ATOM 3403 O O . ARG B 1 218 ? 12.758 8.992 -5.785 1 96.94 218 ARG B O 1
ATOM 3410 N N . LEU B 1 219 ? 13.453 10.492 -4.137 1 97.38 219 LEU B N 1
ATOM 3411 C CA . LEU B 1 219 ? 12.508 9.797 -3.27 1 97.38 219 LEU B CA 1
ATOM 3412 C C . LEU B 1 219 ? 11.906 10.75 -2.242 1 97.38 219 LEU B C 1
ATOM 3414 O O . LEU B 1 219 ? 10.93 10.406 -1.57 1 97.38 219 LEU B O 1
ATOM 3418 N N . TYR B 1 220 ? 12.438 11.906 -2.041 1 97.44 220 TYR B N 1
ATOM 3419 C CA . TYR B 1 220 ? 11.812 12.938 -1.219 1 97.44 220 TYR B CA 1
ATOM 3420 C C . TYR B 1 220 ? 10.938 13.859 -2.066 1 97.44 220 TYR B C 1
ATOM 3422 O O . TYR B 1 220 ? 11.414 14.875 -2.576 1 97.44 220 TYR B O 1
ATOM 3430 N N . GLY B 1 221 ? 9.648 13.539 -2.182 1 98.44 221 GLY B N 1
ATOM 3431 C CA . GLY B 1 221 ? 8.727 14.328 -2.98 1 98.44 221 GLY B CA 1
ATOM 3432 C C . GLY B 1 221 ? 8.07 15.453 -2.197 1 98.44 221 GLY B C 1
ATOM 3433 O O . GLY B 1 221 ? 7.727 15.273 -1.027 1 98.44 221 GLY B O 1
ATOM 3434 N N . ALA B 1 222 ? 7.953 16.594 -2.762 1 98.69 222 ALA B N 1
ATOM 3435 C CA . ALA B 1 222 ? 7.195 17.734 -2.242 1 98.69 222 ALA B CA 1
ATOM 3436 C C . ALA B 1 222 ? 6.117 18.172 -3.232 1 98.69 222 ALA B C 1
ATOM 3438 O O . ALA B 1 222 ? 6.414 18.453 -4.395 1 98.69 222 ALA B O 1
ATOM 3439 N N . TYR B 1 223 ? 4.898 18.188 -2.799 1 98.88 223 TYR B N 1
ATOM 3440 C CA . TYR B 1 223 ? 3.766 18.516 -3.66 1 98.88 223 TYR B CA 1
ATOM 3441 C C . TYR B 1 223 ? 2.994 19.703 -3.117 1 98.88 223 TYR B C 1
ATOM 3443 O O . TYR B 1 223 ? 2.766 19.812 -1.91 1 98.88 223 TYR B O 1
ATOM 3451 N N . THR B 1 224 ? 2.695 20.625 -3.943 1 98.94 224 THR B N 1
ATOM 3452 C CA . THR B 1 224 ? 1.636 21.594 -3.703 1 98.94 224 THR B CA 1
ATOM 3453 C C . THR B 1 224 ? 0.416 21.297 -4.566 1 98.94 224 THR B C 1
ATOM 3455 O O . THR B 1 224 ? 0.526 21.188 -5.793 1 98.94 224 THR B O 1
ATOM 3458 N N . CYS B 1 225 ? -0.66 21.109 -3.939 1 98.94 225 CYS B N 1
ATOM 3459 C CA . CYS B 1 225 ? -1.897 20.766 -4.625 1 98.94 225 CYS B CA 1
ATOM 3460 C C . CYS B 1 225 ? -3.021 21.719 -4.25 1 98.94 225 CYS B C 1
ATOM 3462 O O . CYS B 1 225 ? -3.049 22.234 -3.135 1 98.94 225 CYS B O 1
ATOM 3464 N N . VAL B 1 226 ? -3.939 21.922 -5.164 1 98.88 226 VAL B N 1
ATOM 3465 C CA . VAL B 1 226 ? -5.098 22.781 -4.941 1 98.88 226 VAL B CA 1
ATOM 3466 C C . VAL B 1 226 ? -6.383 21.969 -5.109 1 98.88 226 VAL B C 1
ATOM 3468 O O . VAL B 1 226 ? -6.543 21.25 -6.098 1 98.88 226 VAL B O 1
ATOM 3471 N N . LYS B 1 227 ? -7.188 22.031 -4.102 1 98.75 227 LYS B N 1
ATOM 3472 C CA . LYS B 1 227 ? -8.469 21.344 -4.172 1 98.75 227 LYS B CA 1
ATOM 3473 C C . LYS B 1 227 ? -9.344 21.906 -5.277 1 98.75 227 LYS B C 1
ATOM 3475 O O . LYS B 1 227 ? -9.531 23.125 -5.363 1 98.75 227 LYS B O 1
ATOM 3480 N N . ARG B 1 228 ? -9.883 21.016 -6.047 1 97.25 228 ARG B N 1
ATOM 3481 C CA . ARG B 1 228 ? -10.805 21.422 -7.098 1 97.25 228 ARG B CA 1
ATOM 3482 C C . ARG B 1 228 ? -12.141 21.875 -6.512 1 97.25 228 ARG B C 1
ATOM 3484 O O . ARG B 1 228 ? -12.547 21.406 -5.445 1 97.25 228 ARG B O 1
#

Radius of gyration: 23.44 Å; Cα contacts (8 Å, |Δi|>4): 922; chains: 2; bounding box: 50×72×52 Å

Sequence (456 aa):
MPTPWMIDELAHAGPEHLDEAFVAGFDRKQGHPDAGPDIAEFEKHGLDASSVVVELGAGTGQFTLPAARAFGRVVAADVSPAMLAHLRAKVPASVTVVRAGFLSYAHEGPPADGVYTRHALHQLPDFFKAIALHRIAGMLRPGGVLRVRDLIYDAAPAEAAEVVESWLATAAADPADGYTVDDRAEHVRTEYGTYRWLFEPMLTAAGFDIVDVSYRERLYGAYTCVKRMPTPWMIDELAHAGPEHLDEAFVAGFDRKQGHPDAGPDIAEFEKHGLDASSVVVELGAGTGQFTLPAARAFGRVVAADVSPAMLAHLRAKVPASVTVVRAGFLSYAHEGPPADGVYTRHALHQLPDFFKAIALHRIAGMLRPGGVLRVRDLIYDAAPAEAAEVVESWLATAAADPADGYTVDDRAEHVRTEYGTYRWLFEPMLTAAGFDIVDVSYRERLYGAYTCVKR

Secondary structure (DSSP, 8-state):
---TTS--HHHHT-GGGG-HHHHHHHHHHH-----HHHHHHHHHTT--TT-EEEEES-TT-TTHHHHHHHSSEEEEEES-HHHHHHHHHHS-TTEEEEE--TTT----SSPEEEEEEES-GGGS-HHHHHHHHHHHHHHEEEEEEEEEEEEEE-S-GGGHHHHHHHHHHTS-SSTTTS--HHHHHHHHHHS--EEHHHHHHHHHHTTEEEEEEEEETTTEEEEEEEE-/---TTS--HHHHT-GGGG-HHHHHTHHHHH-----HHHHHHHHHTT--TT-EEEEES-TT-TTHHHHHHHSSEEEEEES-HHHHHHHHHHS-TTEEEEE--TTT----SSPEEEEEEES-GGGS-HHHHHHHHHHHHHHEEEEEEEEEEEEEE-S-GGGHHHHHHHHHHTS-SSTTTS--HHHHHHHHHHS--EEHHHHHHHHHHTTEEEEEEEEETTTEEEEEEEE-

Nearest PDB structures (foldseek):
  3dtn-assembly1_B  TM=7.853E-01  e=3.749E-13  Methanosarcina mazei
  9fcy-assembly3_C  TM=7.696E-01  e=1.924E-11  Kitasatospora cystarginea
  9fce-assembly1_A  TM=7.262E-01  e=2.062E-12  Streptomyces sp.
  9fce-assembly2_B  TM=7.120E-01  e=4.979E-12  Streptomyces sp.
  9fcu-assembly4_D  TM=7.312E-01  e=2.904E-11  Kitasatospora cystarginea